Protein AF-A0AAD9RKB1-F1 (afdb_monomer)

pLDDT: mean 86.16, std 22.25, range [24.8, 98.94]

Organism: NCBI:txid1348599

Mean predicted aligned error: 17.7 Å

Nearest PDB structures (foldseek):
  3p71-assembly1_C  TM=9.712E-01  e=1.831E-49  Homo sapiens
  8rbx-assembly1_q  TM=9.990E-01  e=1.012E-47  Homo sapiens
  7k36-assembly1_C  TM=9.952E-01  e=1.748E-45  Homo sapiens
  2iae-assembly1_C  TM=9.605E-01  e=3.244E-46  Homo sapiens
  6ghm-assembly2_B  TM=9.476E-01  e=2.893E-33  Homo sapiens

Foldseek 3Di:
DDDDDDDDDDDDDDDDDDDCDDDPDDQDDDDDDDLLDQEDAPACSQHQADPPCQSNQNHAYYHDEQYAHADDDDCLNHCNYAEYAPYQYAHADDADCQSVLNHQYDAPENYAYAEDDHCQRNQNHAEYHHENYAHADDDPCLSNLNHQYDHHYQYAYAEDDSCLNNLNHAEYAHYNYAHADDDSCLSNCNHAYDHHEQYAHADQANCQSNLNHAEYAHHNYAHAADDHCQNVLNHQYDAHHNYAHQDDDNQLSVQNHAYDHHANYNHPDCPPPPCVVVVVSNNHNYYHYHDPDDDDRVVGVVVVVLVVVLVVLVVVLVCLLVVHFDALVVLLVLLVLLLVLLLPAFLAGEAEDQEKEAEAAAQLSLLVVVVCVFQPDPPVHAYEYAEHLHFLHLRSRSRVSNLSSSCSNPVRRYAYAYALCLFPVNCVPRPVQVSCCVNHVDRSSVVSSNQSSLSGRQWYAYPLAEIEHAADAAPQDLEPVSSRPDRSNDGQDQADDSQQRRHEEEDCDADWAPDPVSIHIYHYLVSLVSSCVSSVYPAYEYELADDQQQKDADSVRSYIYGYRHACGSVHLRGWHWMWGQHNVRDIDIDIGHRRDPPPDDDDDDDDDDDDDDDDDDDDDSVVVRVVRSD

Radius of gyration: 34.61 Å; Cα contacts (8 Å, |Δi|>4): 1491; chains: 1; bounding box: 69×70×98 Å

Solvent-accessible surface area (backbone atoms only — not comparable to full-atom values): 32696 Å² total; per-residue (Å²): 130,90,76,91,86,89,89,89,89,85,85,82,87,85,80,86,83,77,86,86,69,88,75,85,76,77,72,53,75,74,76,82,88,62,46,83,39,47,63,52,79,48,60,61,49,48,27,59,60,58,59,81,50,76,64,34,61,57,23,29,39,43,38,39,30,52,26,49,26,46,56,62,48,73,44,66,68,32,43,54,23,29,35,42,34,49,22,40,29,48,29,46,59,56,46,66,48,67,43,29,45,52,22,31,36,41,33,49,20,40,29,49,29,45,58,59,47,62,49,89,53,33,54,51,25,27,34,43,35,45,22,44,32,48,29,47,59,64,48,79,45,55,80,34,47,49,23,31,36,42,34,49,24,38,32,51,31,45,62,62,50,64,49,60,55,31,42,52,24,29,35,42,33,45,21,40,30,50,29,48,60,58,48,68,49,64,55,30,52,47,25,26,36,44,34,44,23,40,31,48,28,46,60,54,46,66,43,62,55,30,50,48,25,27,33,42,36,44,21,42,26,51,28,44,58,59,54,51,51,89,47,30,42,50,22,28,35,42,30,44,23,42,24,41,30,36,56,94,54,85,49,64,69,26,52,50,19,39,36,39,34,41,22,54,29,53,64,75,77,84,64,76,86,68,55,51,63,59,42,66,62,11,48,50,71,39,76,43,61,42,50,97,73,84,77,68,55,78,70,50,58,57,61,47,60,45,52,55,54,48,55,52,49,52,52,52,45,53,43,26,74,71,72,39,71,76,54,69,68,56,49,46,54,51,33,52,58,35,40,70,51,35,69,74,54,40,40,56,27,80,41,62,67,48,31,35,38,34,19,28,36,27,6,41,42,64,37,53,54,44,48,38,69,69,72,44,46,77,79,87,32,33,37,35,37,22,21,24,44,39,22,67,43,92,30,22,66,38,33,43,52,39,57,50,49,46,33,63,72,35,59,94,29,38,46,63,32,29,19,60,45,52,25,66,77,46,22,70,71,46,42,35,41,61,49,30,32,72,73,69,77,43,62,61,61,44,49,43,51,48,71,32,33,25,37,36,26,50,26,32,28,40,71,71,30,38,39,35,26,8,20,33,74,31,101,78,48,75,42,70,65,55,50,55,67,55,87,58,81,47,78,74,49,80,62,58,57,76,20,9,30,30,46,6,41,82,40,96,57,70,45,81,44,81,28,96,78,78,35,35,27,25,36,6,41,65,48,44,52,51,40,26,64,72,60,64,37,68,30,38,42,26,19,82,50,92,36,63,65,2,47,48,78,40,55,95,56,36,31,37,35,27,19,36,40,33,22,41,84,84,68,67,72,22,28,7,20,36,38,40,25,38,89,79,68,53,75,48,77,51,68,43,71,62,52,85,56,92,89,66,77,91,75,76,94,75,91,78,81,89,80,88,80,89,91,76,89,80,73,59,69,70,62,54,49,59,64,70,73,100

Sequence (630 aa):
MANNEDDKSEGSVEMEKQDDSPETGETEKILIIDPDSEELDFNHSRLTKLENLEPLTEIRRLCFTWNLIKKIENLDTLSTLVELELRDNQITVIENLDALVNLELLDLSFNRIKKIEGLDNLLNLRKLFLSSNKIVYIENLSHLKNLTTLELGDNKIREIVNLEDLTNLTSLFLGKNKISKIQNLESLKNLQLLSLQSNRITTIENLEELTKLDQLYLSENGITCIEGLENCSNLTTLDLANNKIKKIQNIEHLQNLEEFWMNNNEIEDWIFEKRIEEIELAGAHELYVTSSSAFVVGHFIYKMEEKASLKELDQWIEQLNDCKQLTESQVKTLCDKAKEILAKESNVQEVKCPVTVCGDVHGQFHDLMELFRIGGKSPDTNYLFMGDYVDRGYYSVETVTLLVALKVRYRERITILRGNHESRQITQVYGFYDECLRKYGNANVWKFFTDLFDYLPLTALVDGQIFCLHGGLSPSIDTLDHIRALDRLQEVPHEGPMCDLLWSDPDDRGGWGISPRGAGYTFGQDISETFNHSNGLTLVSRAHQLVMEGYNWCHDRNVVTIFSAPNYCYRCGNQAAIMELDDALKYSFLQFDPAPRRGSSCQGVLRMTSSYSSDLLYLSPSNVIILCQR

Structure (mmCIF, N/CA/C/O backbone):
data_AF-A0AAD9RKB1-F1
#
_entry.id   AF-A0AAD9RKB1-F1
#
loop_
_atom_site.group_PDB
_atom_site.id
_atom_site.type_symbol
_atom_site.label_atom_id
_atom_site.label_alt_id
_atom_site.label_comp_id
_atom_site.label_asym_id
_atom_site.label_entity_id
_atom_site.label_seq_id
_atom_site.pdbx_PDB_ins_code
_atom_site.Cartn_x
_atom_site.Cartn_y
_atom_site.Cartn_z
_atom_site.occupancy
_atom_site.B_iso_or_equiv
_atom_site.auth_seq_id
_atom_site.auth_comp_id
_atom_site.auth_asym_id
_atom_site.auth_atom_id
_atom_site.pdbx_PDB_model_num
ATOM 1 N N . MET A 1 1 ? 37.832 -30.711 45.441 1.00 34.16 1 MET A N 1
ATOM 2 C CA . MET A 1 1 ? 37.546 -31.551 44.258 1.00 34.16 1 MET A CA 1
ATOM 3 C C . MET A 1 1 ? 36.039 -31.650 44.130 1.00 34.16 1 MET A C 1
ATOM 5 O O . MET A 1 1 ? 35.429 -31.756 45.181 1.00 34.16 1 MET A O 1
ATOM 9 N N . ALA A 1 2 ? 35.525 -31.582 42.897 1.00 30.64 2 ALA A N 1
ATOM 10 C CA . ALA A 1 2 ? 34.318 -32.221 42.345 1.00 30.64 2 ALA A CA 1
ATOM 11 C C . ALA A 1 2 ? 33.058 -32.472 43.216 1.00 30.64 2 ALA A C 1
ATOM 13 O O . ALA A 1 2 ? 33.174 -33.013 44.308 1.00 30.64 2 ALA A O 1
ATOM 14 N N . ASN A 1 3 ? 31.821 -32.317 42.721 1.00 26.88 3 ASN A N 1
ATOM 15 C CA . ASN A 1 3 ? 31.210 -31.547 41.606 1.00 26.88 3 ASN A CA 1
ATOM 16 C C . ASN A 1 3 ? 29.686 -31.872 41.613 1.00 26.88 3 ASN A C 1
ATOM 18 O O . ASN A 1 3 ? 29.347 -32.930 42.139 1.00 26.88 3 ASN A O 1
ATOM 22 N N . ASN A 1 4 ? 28.844 -31.073 40.926 1.00 29.61 4 ASN A N 1
ATOM 23 C CA . ASN A 1 4 ? 27.527 -31.479 40.359 1.00 29.61 4 ASN A CA 1
ATOM 24 C C . ASN A 1 4 ? 26.411 -31.889 41.377 1.00 29.61 4 ASN A C 1
ATOM 26 O O . ASN A 1 4 ? 26.707 -32.097 42.550 1.00 29.61 4 ASN A O 1
ATOM 30 N N . GLU A 1 5 ? 25.108 -32.052 41.080 1.00 30.62 5 GLU A N 1
ATOM 31 C CA . GLU A 1 5 ? 24.150 -31.660 40.001 1.00 30.62 5 GLU A CA 1
ATOM 32 C C . GLU A 1 5 ? 22.718 -31.912 40.574 1.00 30.62 5 GLU A C 1
ATOM 34 O O . GLU A 1 5 ? 22.533 -32.900 41.286 1.00 30.62 5 GLU A O 1
ATOM 39 N N . ASP A 1 6 ? 21.647 -31.150 40.308 1.00 31.86 6 ASP A N 1
ATOM 40 C CA . ASP A 1 6 ? 21.582 -29.710 39.989 1.00 31.86 6 ASP A CA 1
ATOM 41 C C . ASP A 1 6 ? 20.342 -29.048 40.681 1.00 31.86 6 ASP A C 1
ATOM 43 O O . ASP A 1 6 ? 20.266 -29.183 41.903 1.00 31.86 6 ASP A O 1
ATOM 47 N N . ASP A 1 7 ? 19.317 -28.360 40.143 1.00 28.84 7 ASP A N 1
ATOM 48 C CA . ASP A 1 7 ? 18.837 -27.953 38.799 1.00 28.84 7 ASP A CA 1
ATOM 49 C C . ASP A 1 7 ? 17.993 -26.648 38.910 1.00 28.84 7 ASP A C 1
ATOM 51 O O . ASP A 1 7 ? 17.407 -26.383 39.967 1.00 28.84 7 ASP A O 1
ATOM 55 N N . LYS A 1 8 ? 17.909 -25.856 37.822 1.00 29.45 8 LYS A N 1
ATOM 56 C CA . LYS A 1 8 ? 16.922 -24.782 37.557 1.00 29.45 8 LYS A CA 1
ATOM 57 C C . LYS A 1 8 ? 16.971 -24.334 36.084 1.00 29.45 8 LYS A C 1
ATOM 59 O O . LYS A 1 8 ? 18.005 -23.834 35.646 1.00 29.45 8 LYS A O 1
ATOM 64 N N . SER A 1 9 ? 15.837 -24.327 35.373 1.00 29.14 9 SER A N 1
ATOM 65 C CA . SER A 1 9 ? 15.749 -23.780 34.004 1.00 29.14 9 SER A CA 1
ATOM 66 C C . SER A 1 9 ? 14.505 -22.915 33.736 1.00 29.14 9 SER A C 1
ATOM 68 O O . SER A 1 9 ? 13.385 -23.421 33.739 1.00 29.14 9 SER A O 1
ATOM 70 N N . GLU A 1 10 ? 14.715 -21.647 33.374 1.00 30.62 10 GLU A N 1
ATOM 71 C CA . GLU A 1 10 ? 13.823 -20.859 32.507 1.00 30.62 10 GLU A CA 1
ATOM 72 C C . GLU A 1 10 ? 14.704 -20.212 31.427 1.00 30.62 10 GLU A C 1
ATOM 74 O O . GLU A 1 10 ? 15.752 -19.648 31.744 1.00 30.62 10 GLU A O 1
ATOM 79 N N . GLY A 1 11 ? 14.335 -20.361 30.151 1.00 27.48 11 GLY A N 1
ATOM 80 C CA . GLY A 1 11 ? 15.196 -20.004 29.019 1.00 27.48 11 GLY A CA 1
ATOM 81 C C . GLY A 1 11 ? 14.792 -18.703 28.331 1.00 27.48 11 GLY A C 1
ATOM 82 O O . GLY A 1 11 ? 13.676 -18.583 27.832 1.00 27.48 11 GLY A O 1
ATOM 83 N N . SER A 1 12 ? 15.725 -17.756 28.237 1.00 29.44 12 SER A N 1
ATOM 84 C CA . SER A 1 12 ? 15.650 -16.624 27.307 1.00 29.44 12 SER A CA 1
ATOM 85 C C . SER A 1 12 ? 16.107 -17.056 25.911 1.00 29.44 12 SER A C 1
ATOM 87 O O . SER A 1 12 ? 17.189 -17.627 25.783 1.00 29.44 12 SER A O 1
ATOM 89 N N . VAL A 1 13 ? 15.321 -16.763 24.872 1.00 31.06 13 VAL A N 1
ATOM 90 C CA . VAL A 1 13 ? 15.687 -17.061 23.475 1.00 31.06 13 VAL A CA 1
ATOM 91 C C . VAL A 1 13 ? 16.793 -16.111 23.004 1.00 31.06 13 VAL A C 1
ATOM 93 O O . VAL A 1 13 ? 16.739 -14.909 23.263 1.00 31.06 13 VAL A O 1
ATOM 96 N N . GLU A 1 14 ? 17.800 -16.659 22.327 1.00 29.23 14 GLU A N 1
ATOM 97 C CA . GLU A 1 14 ? 18.937 -15.913 21.782 1.00 29.23 14 GLU A CA 1
ATOM 98 C C . GLU A 1 14 ? 18.574 -15.214 20.458 1.00 29.23 14 GLU A C 1
ATOM 100 O O . GLU A 1 14 ? 17.790 -15.733 19.665 1.00 29.23 14 GLU A O 1
ATOM 105 N N . MET A 1 15 ? 19.202 -14.067 20.184 1.00 31.30 15 MET A N 1
ATOM 106 C CA . MET A 1 15 ? 19.399 -13.579 18.814 1.00 31.30 15 MET A CA 1
ATOM 107 C C . MET A 1 15 ? 20.867 -13.781 18.433 1.00 31.30 15 MET A C 1
ATOM 109 O O . MET A 1 15 ? 21.759 -13.642 19.274 1.00 31.30 15 MET A O 1
ATOM 113 N N . GLU A 1 16 ? 21.107 -14.162 17.181 1.00 29.50 16 GLU A N 1
ATOM 114 C CA . GLU A 1 16 ? 22.410 -14.647 16.725 1.00 29.50 16 GLU A CA 1
ATOM 115 C C . GLU A 1 16 ? 23.485 -13.549 16.699 1.00 29.50 16 GLU A C 1
ATOM 117 O O . GLU A 1 16 ? 23.218 -12.374 16.443 1.00 29.50 16 GLU A O 1
ATOM 122 N N . LYS A 1 17 ? 24.734 -13.948 16.958 1.00 31.98 17 LYS A N 1
ATOM 123 C CA . LYS A 1 17 ? 25.896 -13.054 16.921 1.00 31.98 17 LYS A CA 1
ATOM 124 C C . LYS A 1 17 ? 26.365 -12.878 15.479 1.00 31.98 17 LYS A C 1
ATOM 126 O O . LYS A 1 17 ? 26.692 -13.869 14.830 1.00 31.98 17 LYS A O 1
ATOM 131 N N . GLN A 1 18 ? 26.482 -11.635 15.018 1.00 31.19 18 GLN A N 1
ATOM 132 C CA . GLN A 1 18 ? 27.348 -11.331 13.877 1.00 31.19 18 GLN A CA 1
ATOM 133 C C . GLN A 1 18 ? 28.830 -11.415 14.280 1.00 31.19 18 GLN A C 1
ATOM 135 O O . GLN A 1 18 ? 29.175 -11.345 15.462 1.00 31.19 18 GLN A O 1
ATOM 140 N N . ASP A 1 19 ? 29.682 -11.652 13.284 1.00 29.22 19 ASP A N 1
ATOM 141 C CA . ASP A 1 19 ? 31.070 -12.082 13.462 1.00 29.22 19 ASP A CA 1
ATOM 142 C C . ASP A 1 19 ? 32.005 -10.880 13.684 1.00 29.22 19 ASP A C 1
ATOM 144 O O . ASP A 1 19 ? 32.379 -10.169 12.750 1.00 29.22 19 ASP A O 1
ATOM 148 N N . ASP A 1 20 ? 32.332 -10.622 14.951 1.00 33.69 20 ASP A N 1
ATOM 149 C CA . ASP A 1 20 ? 33.006 -9.403 15.415 1.00 33.69 20 ASP A CA 1
ATOM 150 C C . ASP A 1 20 ? 34.534 -9.483 15.200 1.00 33.69 20 ASP A C 1
ATOM 152 O O . ASP A 1 20 ? 35.336 -9.636 16.129 1.00 33.69 20 ASP A O 1
ATOM 156 N N . SER A 1 21 ? 34.953 -9.443 13.930 1.00 29.73 21 SER A N 1
ATOM 157 C CA . SER A 1 21 ? 36.370 -9.355 13.561 1.00 29.73 21 SER A CA 1
ATOM 158 C C . SER A 1 21 ? 36.920 -7.953 13.887 1.00 29.73 21 SER A C 1
ATOM 160 O O . SER A 1 21 ? 36.282 -6.961 13.532 1.00 29.73 21 SER A O 1
ATOM 162 N N . PRO A 1 22 ? 38.093 -7.820 14.538 1.00 37.59 22 PRO A N 1
ATOM 163 C CA . PRO A 1 22 ? 38.543 -6.536 15.069 1.00 37.59 22 PRO A CA 1
ATOM 164 C C . PRO A 1 22 ? 39.087 -5.608 13.972 1.00 37.59 22 PRO A C 1
ATOM 166 O O . PRO A 1 22 ? 40.290 -5.588 13.698 1.00 37.59 22 PRO A O 1
ATOM 169 N N . GLU A 1 23 ? 38.214 -4.793 13.378 1.00 37.38 23 GLU A N 1
ATOM 170 C CA . GLU A 1 23 ? 38.633 -3.693 12.508 1.00 37.38 23 GLU A CA 1
ATOM 171 C C . GLU A 1 23 ? 39.484 -2.675 13.278 1.00 37.38 23 GLU A C 1
ATOM 173 O O . GLU A 1 23 ? 39.022 -1.985 14.194 1.00 37.38 23 GLU A O 1
ATOM 178 N N . THR A 1 24 ? 40.737 -2.513 12.855 1.00 42.81 24 THR A N 1
ATOM 179 C CA . THR A 1 24 ? 41.628 -1.444 13.320 1.00 42.81 24 THR A CA 1
ATOM 180 C C . THR A 1 24 ? 41.253 -0.115 12.663 1.00 42.81 24 THR A C 1
ATOM 182 O O . THR A 1 24 ? 42.009 0.421 11.855 1.00 42.81 24 THR A O 1
ATOM 185 N N . GLY A 1 25 ? 40.061 0.398 12.977 1.00 44.78 25 GLY A N 1
ATOM 186 C CA . GLY A 1 25 ? 39.567 1.665 12.445 1.00 44.78 25 GLY A CA 1
ATOM 187 C C . GLY A 1 25 ? 40.407 2.845 12.932 1.00 44.78 25 GLY A C 1
ATOM 188 O O . GLY A 1 25 ? 40.372 3.185 14.118 1.00 44.78 25 GLY A O 1
ATOM 189 N N . GLU A 1 26 ? 41.148 3.467 12.016 1.00 57.56 26 GLU A N 1
ATOM 190 C CA . GLU A 1 26 ? 41.874 4.710 12.273 1.00 57.56 26 GLU A CA 1
ATOM 191 C C . GLU A 1 26 ? 40.893 5.853 12.595 1.00 57.56 26 GLU A C 1
ATOM 193 O O . GLU A 1 26 ? 39.748 5.866 12.142 1.00 57.56 26 GLU A O 1
ATOM 198 N N . THR A 1 27 ? 41.320 6.813 13.416 1.00 63.16 27 THR A N 1
ATOM 199 C CA . THR A 1 27 ? 40.539 8.031 13.674 1.00 63.16 27 THR A CA 1
ATOM 200 C C . THR A 1 27 ? 40.814 9.048 12.578 1.00 63.16 27 THR A C 1
ATOM 202 O O . THR A 1 27 ? 41.970 9.458 12.421 1.00 63.16 27 THR A O 1
ATOM 205 N N . GLU A 1 28 ? 39.777 9.497 11.874 1.00 71.38 28 GLU A N 1
ATOM 206 C CA . GLU A 1 28 ? 39.918 10.568 10.889 1.00 71.38 28 GLU A CA 1
ATOM 207 C C . GLU A 1 28 ? 40.326 11.897 11.544 1.00 71.38 28 GLU A C 1
ATOM 209 O O . GLU A 1 28 ? 40.280 12.078 12.769 1.00 71.38 28 GLU A O 1
ATOM 214 N N . LYS A 1 29 ? 40.741 12.842 10.700 1.00 76.69 29 LYS A N 1
ATOM 215 C CA . LYS A 1 29 ? 41.043 14.221 11.076 1.00 76.69 29 LYS A CA 1
ATOM 216 C C . LYS A 1 29 ? 40.256 15.172 10.198 1.00 76.69 29 LYS A C 1
ATOM 218 O O . LYS A 1 29 ? 40.098 14.922 9.008 1.00 76.69 29 LYS A O 1
ATOM 223 N N . ILE A 1 30 ? 39.870 16.303 10.775 1.00 79.06 30 ILE A N 1
ATOM 224 C CA . ILE A 1 30 ? 39.269 17.410 10.039 1.00 79.06 30 ILE A CA 1
ATOM 225 C C . ILE A 1 30 ? 40.325 17.978 9.079 1.00 79.06 30 ILE A C 1
ATOM 227 O O . ILE A 1 30 ? 41.325 18.561 9.509 1.00 79.06 30 ILE A O 1
ATOM 231 N N . LEU A 1 31 ? 40.115 17.759 7.781 1.00 73.69 31 LEU A N 1
ATOM 232 C CA . LEU A 1 31 ? 40.926 18.283 6.684 1.00 73.69 31 LEU A CA 1
ATOM 233 C C . LEU A 1 31 ? 40.113 19.348 5.949 1.00 73.69 31 LEU A C 1
ATOM 235 O O . LEU A 1 31 ? 39.249 19.024 5.139 1.00 73.69 31 LEU A O 1
ATOM 239 N N . ILE A 1 32 ? 40.381 20.619 6.241 1.00 69.00 32 ILE A N 1
ATOM 240 C CA . ILE A 1 32 ? 39.668 21.733 5.608 1.00 69.00 32 ILE A CA 1
ATOM 241 C C . ILE A 1 32 ? 40.279 22.027 4.242 1.00 69.00 32 ILE A C 1
ATOM 243 O O . ILE A 1 32 ? 41.492 22.193 4.114 1.00 69.00 32 ILE A O 1
ATOM 247 N N . ILE A 1 33 ? 39.416 22.064 3.227 1.00 63.81 33 ILE A N 1
ATOM 248 C CA . ILE A 1 33 ? 39.796 22.243 1.821 1.00 63.81 33 ILE A CA 1
ATOM 249 C C . ILE A 1 33 ? 39.527 23.681 1.355 1.00 63.81 33 ILE A C 1
ATOM 251 O O . ILE A 1 33 ? 40.317 24.212 0.577 1.00 63.81 33 ILE A O 1
ATOM 255 N N . ASP A 1 34 ? 38.460 24.315 1.854 1.00 83.94 34 ASP A N 1
ATOM 256 C CA . ASP A 1 34 ? 38.010 25.639 1.417 1.00 83.94 34 ASP A CA 1
ATOM 257 C C . ASP A 1 34 ? 37.581 26.523 2.616 1.00 83.94 34 ASP A C 1
ATOM 259 O O . ASP A 1 34 ? 36.573 26.216 3.263 1.00 83.94 34 ASP A O 1
ATOM 263 N N . PRO A 1 35 ? 38.338 27.590 2.951 1.00 86.75 35 PRO A N 1
ATOM 264 C CA . PRO A 1 35 ? 37.989 28.556 3.999 1.00 86.75 35 PRO A CA 1
ATOM 265 C C . PRO A 1 35 ? 36.693 29.341 3.747 1.00 86.75 35 PRO A C 1
ATOM 267 O O . PRO A 1 35 ? 36.053 29.754 4.713 1.00 86.75 35 PRO A O 1
ATOM 270 N N . ASP A 1 36 ? 36.290 29.514 2.483 1.00 89.44 36 ASP A N 1
ATOM 271 C CA . ASP A 1 36 ? 35.128 30.324 2.087 1.00 89.44 36 ASP A CA 1
ATOM 272 C C . ASP A 1 36 ? 33.797 29.527 2.196 1.00 89.44 36 ASP A C 1
ATOM 274 O O . ASP A 1 36 ? 32.753 29.946 1.694 1.00 89.44 36 ASP A O 1
ATOM 278 N N . SER A 1 37 ? 33.820 28.356 2.850 1.00 91.31 37 SER A N 1
ATOM 279 C CA . SER A 1 37 ? 32.665 27.460 3.021 1.00 91.31 37 SER A CA 1
ATOM 280 C C . SER A 1 37 ? 31.627 28.016 4.007 1.00 91.31 37 SER A C 1
ATOM 282 O O . SER A 1 37 ? 31.909 28.142 5.197 1.00 91.31 37 SER A O 1
ATOM 284 N N . GLU A 1 38 ? 30.386 28.237 3.555 1.00 94.75 38 GLU A N 1
ATOM 285 C CA . GLU A 1 38 ? 29.252 28.578 4.440 1.00 94.75 38 GLU A CA 1
ATOM 286 C C . GLU A 1 38 ? 28.676 27.359 5.201 1.00 94.75 38 GLU A C 1
ATOM 288 O O . GLU A 1 38 ? 27.974 27.527 6.199 1.00 94.75 38 GLU A O 1
ATOM 293 N N . GLU A 1 39 ? 28.963 26.124 4.778 1.00 94.81 39 GLU A N 1
ATOM 294 C CA . GLU A 1 39 ? 28.383 24.901 5.354 1.00 94.81 39 GLU A CA 1
ATOM 295 C C . GLU A 1 39 ? 29.338 23.707 5.214 1.00 94.81 39 GLU A C 1
ATOM 297 O O . GLU A 1 39 ? 29.877 23.478 4.130 1.00 94.81 39 GLU A O 1
ATOM 302 N N . LEU A 1 40 ? 29.550 22.947 6.298 1.00 92.69 40 LEU A N 1
ATOM 303 C CA . LEU A 1 40 ? 30.343 21.710 6.294 1.00 92.69 40 LEU A CA 1
ATOM 304 C C . LEU A 1 40 ? 29.703 20.615 7.160 1.00 92.69 40 LEU A C 1
ATOM 306 O O . LEU A 1 40 ? 29.206 20.869 8.261 1.00 92.69 40 LEU A O 1
ATOM 310 N N . ASP A 1 41 ? 29.787 19.383 6.660 1.00 91.56 41 ASP A N 1
ATOM 311 C CA . ASP A 1 41 ? 29.275 18.166 7.286 1.00 91.56 41 ASP A CA 1
ATOM 312 C C . ASP A 1 41 ? 30.425 17.160 7.507 1.00 91.56 41 ASP A C 1
ATOM 314 O O . ASP A 1 41 ? 31.166 16.830 6.578 1.00 91.56 41 ASP A O 1
ATOM 318 N N . PHE A 1 42 ? 30.571 16.691 8.750 1.00 91.25 42 PHE A N 1
ATOM 319 C CA . PHE A 1 42 ? 31.518 15.668 9.204 1.00 91.25 42 PHE A CA 1
ATOM 320 C C . PHE A 1 42 ? 30.807 14.489 9.905 1.00 91.25 42 PHE A C 1
ATOM 322 O O . PHE A 1 42 ? 31.353 13.856 10.819 1.00 91.25 42 PHE A O 1
ATOM 329 N N . ASN A 1 43 ? 29.560 14.210 9.528 1.00 88.69 43 ASN A N 1
ATOM 330 C CA . ASN A 1 43 ? 28.742 13.129 10.066 1.00 88.69 43 ASN A CA 1
ATOM 331 C C . ASN A 1 43 ? 29.413 11.759 9.878 1.00 88.69 43 ASN A C 1
ATOM 333 O O . ASN A 1 43 ? 29.955 11.443 8.822 1.00 88.69 43 ASN A O 1
ATOM 337 N N . HIS A 1 44 ? 29.363 10.922 10.918 1.00 87.25 44 HIS A N 1
ATOM 338 C CA . HIS A 1 44 ? 29.946 9.569 10.958 1.00 87.25 44 HIS A CA 1
ATOM 339 C C . HIS A 1 44 ? 31.485 9.449 10.803 1.00 87.25 44 HIS A C 1
ATOM 341 O O . HIS A 1 44 ? 31.996 8.331 10.897 1.00 87.25 44 HIS A O 1
ATOM 347 N N . SER A 1 45 ? 32.256 10.541 10.682 1.00 87.88 45 SER A N 1
ATOM 348 C CA . SER A 1 45 ? 33.734 10.531 10.529 1.00 87.88 45 SER A CA 1
ATOM 349 C C . SER A 1 45 ? 34.550 10.008 11.734 1.00 87.88 45 SER A C 1
ATOM 351 O O . SER A 1 45 ? 35.781 10.065 11.745 1.00 87.88 45 SER A O 1
ATOM 353 N N . ARG A 1 46 ? 33.909 9.480 12.788 1.00 91.12 46 ARG A N 1
ATOM 354 C CA . ARG A 1 46 ? 34.558 8.914 13.998 1.00 91.12 46 ARG A CA 1
ATOM 355 C C . ARG A 1 46 ? 35.535 9.887 14.697 1.00 91.12 46 ARG A C 1
ATOM 357 O O . ARG A 1 46 ? 36.405 9.454 15.461 1.00 91.12 46 ARG A O 1
ATOM 364 N N . LEU A 1 47 ? 35.385 11.195 14.475 1.00 93.25 47 LEU A N 1
ATOM 365 C CA . LEU A 1 47 ? 36.242 12.262 14.992 1.00 93.25 47 LEU A CA 1
ATOM 366 C C . LEU A 1 47 ? 36.247 12.261 16.520 1.00 93.25 47 LEU A C 1
ATOM 368 O O . LEU A 1 47 ? 35.208 12.123 17.158 1.00 93.25 47 LEU A O 1
ATOM 372 N N . THR A 1 48 ? 37.415 12.447 17.135 1.00 94.19 48 THR A N 1
ATOM 373 C CA . THR A 1 48 ? 37.549 12.463 18.609 1.00 94.19 48 THR A CA 1
ATOM 374 C C . THR A 1 48 ? 37.674 13.867 19.204 1.00 94.19 48 THR A C 1
ATOM 376 O O . THR A 1 48 ? 37.660 14.016 20.430 1.00 94.19 48 THR A O 1
ATOM 379 N N . LYS A 1 49 ? 37.780 14.886 18.345 1.00 93.94 49 LYS A N 1
ATOM 380 C CA . LYS A 1 49 ? 37.985 16.299 18.669 1.00 93.94 49 LYS A CA 1
ATOM 381 C C . LYS A 1 49 ? 37.432 17.202 17.568 1.00 93.94 49 LYS A C 1
ATOM 383 O O . LYS A 1 49 ? 37.290 16.767 16.429 1.00 93.94 49 LYS A O 1
ATOM 388 N N . LEU A 1 50 ? 37.268 18.470 17.923 1.00 93.75 50 LEU A N 1
ATOM 389 C CA . LEU A 1 50 ? 37.179 19.603 17.011 1.00 93.75 50 LEU A CA 1
ATOM 390 C C . LEU A 1 50 ? 38.598 20.197 16.883 1.00 93.75 50 LEU A C 1
ATOM 392 O O . LEU A 1 50 ? 39.167 20.636 17.880 1.00 93.75 50 LEU A O 1
ATOM 396 N N . GLU A 1 51 ? 39.220 20.143 15.705 1.00 91.38 51 GLU A N 1
ATOM 397 C CA . GLU A 1 51 ? 40.561 20.697 15.436 1.00 91.38 51 GLU A CA 1
ATOM 398 C C . GLU A 1 51 ? 40.657 21.239 13.997 1.00 91.38 51 GLU A C 1
ATOM 400 O O . GLU A 1 51 ? 39.916 20.793 13.125 1.00 91.38 51 GLU A O 1
ATOM 405 N N . ASN A 1 52 ? 41.569 22.186 13.746 1.00 89.50 52 ASN A N 1
ATOM 406 C CA . ASN A 1 52 ? 41.808 22.838 12.445 1.00 89.50 52 ASN A CA 1
ATOM 407 C C . ASN A 1 52 ? 40.652 23.713 11.906 1.00 89.50 52 ASN A C 1
ATOM 409 O O . ASN A 1 52 ? 40.651 24.022 10.716 1.00 89.50 52 ASN A O 1
ATOM 413 N N . LEU A 1 53 ? 39.672 24.093 12.738 1.00 92.44 53 LEU A N 1
ATOM 414 C CA . LEU A 1 53 ? 38.477 24.861 12.342 1.00 92.44 53 LEU A CA 1
ATOM 415 C C . LEU A 1 53 ? 38.729 26.365 12.158 1.00 92.44 53 LEU A C 1
ATOM 417 O O . LEU A 1 53 ? 37.923 27.055 11.543 1.00 92.44 53 LEU A O 1
ATOM 421 N N . GLU A 1 54 ? 39.858 26.874 12.646 1.00 90.56 54 GLU A N 1
ATOM 422 C CA . GLU A 1 54 ? 40.202 28.297 12.685 1.00 90.56 54 GLU A CA 1
ATOM 423 C C . GLU A 1 54 ? 40.192 29.047 11.328 1.00 90.56 54 GLU A C 1
ATOM 425 O O . GLU A 1 54 ? 40.007 30.265 11.354 1.00 90.56 54 GLU A O 1
ATOM 430 N N . PRO A 1 55 ? 40.376 28.407 10.148 1.00 92.00 55 PRO A N 1
ATOM 431 C CA . PRO A 1 55 ? 40.238 29.077 8.850 1.00 92.00 55 PRO A CA 1
ATOM 432 C C . PRO A 1 55 ? 38.800 29.430 8.435 1.00 92.00 55 PRO A C 1
ATOM 434 O O . PRO A 1 55 ? 38.636 30.197 7.493 1.00 92.00 55 PRO A O 1
ATOM 437 N N . LEU A 1 56 ? 37.774 28.856 9.071 1.00 91.88 56 LEU A N 1
ATOM 438 C CA . LEU A 1 56 ? 36.378 28.915 8.618 1.00 91.88 56 LEU A CA 1
ATOM 439 C C . LEU A 1 56 ? 35.677 30.236 8.993 1.00 91.88 56 LEU A C 1
ATOM 441 O O . LEU A 1 56 ? 34.792 30.253 9.847 1.00 91.88 56 LEU A O 1
ATOM 445 N N . THR A 1 57 ? 36.057 31.366 8.389 1.00 88.44 57 THR A N 1
ATOM 446 C CA . THR A 1 57 ? 35.507 32.675 8.803 1.00 88.44 57 THR A CA 1
ATOM 447 C C . THR A 1 57 ? 34.071 32.926 8.349 1.00 88.44 57 THR A C 1
ATOM 449 O O . THR A 1 57 ? 33.346 33.636 9.043 1.00 88.44 57 THR A O 1
ATOM 452 N N . GLU A 1 58 ? 33.619 32.320 7.248 1.00 93.81 58 GLU A N 1
ATOM 453 C CA . GLU A 1 58 ? 32.276 32.553 6.681 1.00 93.81 58 GLU A CA 1
ATOM 454 C C . GLU A 1 58 ? 31.241 31.469 7.052 1.00 93.81 58 GLU A C 1
ATOM 456 O O . GLU A 1 58 ? 30.090 31.525 6.615 1.00 93.81 58 GLU A O 1
ATOM 461 N N . ILE A 1 59 ? 31.625 30.493 7.882 1.00 96.31 59 ILE A N 1
ATOM 462 C CA . ILE A 1 59 ? 30.817 29.307 8.193 1.00 96.31 59 ILE A CA 1
ATOM 463 C C . ILE A 1 59 ? 29.508 29.648 8.921 1.00 96.31 59 ILE A C 1
ATOM 465 O O . ILE A 1 59 ? 29.478 30.387 9.904 1.00 96.31 59 ILE A O 1
ATOM 469 N N . ARG A 1 60 ? 28.402 29.065 8.452 1.00 97.94 60 ARG A N 1
ATOM 470 C CA . ARG A 1 60 ? 27.048 29.234 9.003 1.00 97.94 60 ARG A CA 1
ATOM 471 C C . ARG A 1 60 ? 26.483 27.958 9.602 1.00 97.94 60 ARG A C 1
ATOM 473 O O . ARG A 1 60 ? 25.774 28.047 10.603 1.00 97.94 60 ARG A O 1
ATOM 480 N N . ARG A 1 61 ? 26.803 26.798 9.025 1.00 98.12 61 ARG A N 1
ATOM 481 C CA . ARG A 1 61 ? 26.384 25.480 9.524 1.00 98.12 61 ARG A CA 1
ATOM 482 C C . ARG A 1 61 ? 27.570 24.545 9.719 1.00 98.12 61 ARG A C 1
ATOM 484 O O . ARG A 1 61 ? 28.405 24.416 8.825 1.00 98.12 61 ARG A O 1
ATOM 491 N N . LEU A 1 62 ? 27.606 23.868 10.867 1.00 96.88 62 LEU A N 1
ATOM 492 C CA . LEU A 1 62 ? 28.565 22.804 11.165 1.00 96.88 62 LEU A CA 1
ATOM 493 C C . LEU A 1 62 ? 27.865 21.570 11.733 1.00 96.88 62 LEU A C 1
ATOM 495 O O . LEU A 1 62 ? 27.312 21.616 12.834 1.00 96.88 62 LEU A O 1
ATOM 499 N N . CYS A 1 63 ? 27.951 20.463 10.995 1.00 97.00 63 CYS A N 1
ATOM 500 C CA . CYS A 1 63 ? 27.387 19.176 11.385 1.00 97.00 63 CYS A CA 1
ATOM 501 C C . CYS A 1 63 ? 28.499 18.192 11.796 1.00 97.00 63 CYS A C 1
ATOM 503 O O . CYS A 1 63 ? 29.436 17.943 11.040 1.00 97.00 63 CYS A O 1
ATOM 505 N N . PHE A 1 64 ? 28.407 17.645 13.009 1.00 96.81 64 PHE A N 1
ATOM 506 C CA . PHE A 1 64 ? 29.378 16.725 13.617 1.00 96.81 64 PHE A CA 1
ATOM 507 C C . PHE A 1 64 ? 28.694 15.506 14.259 1.00 96.81 64 PHE A C 1
ATOM 509 O O . PHE A 1 64 ? 29.224 14.920 15.212 1.00 96.81 64 PHE A O 1
ATOM 516 N N . THR A 1 65 ? 27.517 15.099 13.783 1.00 96.25 65 THR A N 1
ATOM 517 C CA . THR A 1 65 ? 26.752 14.021 14.426 1.00 96.25 65 THR A CA 1
ATOM 518 C C . THR A 1 65 ? 27.410 12.645 14.252 1.00 96.25 65 THR A C 1
ATOM 520 O O . THR A 1 65 ? 28.232 12.437 13.356 1.00 96.25 65 THR A O 1
ATOM 523 N N . TRP A 1 66 ? 27.095 11.696 15.139 1.00 94.25 66 TRP A N 1
ATOM 524 C CA . TRP A 1 66 ? 27.640 10.327 15.107 1.00 94.25 66 TRP A CA 1
ATOM 525 C C . TRP A 1 66 ? 29.177 10.255 15.159 1.00 94.25 66 TRP A C 1
ATOM 527 O O . TRP A 1 66 ? 29.821 9.467 14.460 1.00 94.25 66 TRP A O 1
ATOM 537 N N . ASN A 1 67 ? 29.778 11.072 16.023 1.00 96.00 67 ASN A N 1
ATOM 538 C CA . ASN A 1 67 ? 31.223 11.133 16.231 1.00 96.00 67 ASN A CA 1
ATOM 539 C C . ASN A 1 67 ? 31.619 10.686 17.656 1.00 96.00 67 ASN A C 1
ATOM 541 O O . ASN A 1 67 ? 30.830 10.161 18.443 1.00 96.00 67 ASN A O 1
ATOM 545 N N . LEU A 1 68 ? 32.903 10.810 17.991 1.00 96.31 68 LEU A N 1
ATOM 546 C CA . LEU A 1 68 ? 33.497 10.372 19.258 1.00 96.31 68 LEU A CA 1
ATOM 547 C C . LEU A 1 68 ? 34.020 11.558 20.097 1.00 96.31 68 LEU A C 1
ATOM 549 O O . LEU A 1 68 ? 34.844 11.356 21.000 1.00 96.31 68 LEU A O 1
ATOM 553 N N . ILE A 1 69 ? 33.553 12.780 19.808 1.00 97.56 69 ILE A N 1
ATOM 554 C CA . ILE A 1 69 ? 34.008 14.050 20.392 1.00 97.56 69 ILE A CA 1
ATOM 555 C C . ILE A 1 69 ? 33.622 14.108 21.872 1.00 97.56 69 ILE A C 1
ATOM 557 O O . ILE A 1 69 ? 32.493 13.804 22.254 1.00 97.56 69 ILE A O 1
ATOM 561 N N . LYS A 1 70 ? 34.575 14.486 22.733 1.00 97.06 70 LYS A N 1
ATOM 562 C CA . LYS A 1 70 ? 34.414 14.477 24.206 1.00 97.06 70 LYS A CA 1
ATOM 563 C C . LYS A 1 70 ? 34.313 15.863 24.839 1.00 97.06 70 LYS A C 1
ATOM 565 O O . LYS A 1 70 ? 33.942 15.962 26.007 1.00 97.06 70 LYS A O 1
ATOM 570 N N . LYS A 1 71 ? 34.664 16.907 24.091 1.00 97.75 71 LYS A N 1
ATOM 571 C CA . LYS A 1 71 ? 34.763 18.291 24.551 1.00 97.75 71 LYS A CA 1
ATOM 572 C C . LYS A 1 71 ? 34.471 19.236 23.391 1.00 97.75 71 LYS A C 1
ATOM 574 O O . LYS A 1 71 ? 34.868 18.953 22.264 1.00 97.75 71 LYS A O 1
ATOM 579 N N . ILE A 1 72 ? 33.798 20.338 23.696 1.00 97.88 72 ILE A N 1
ATO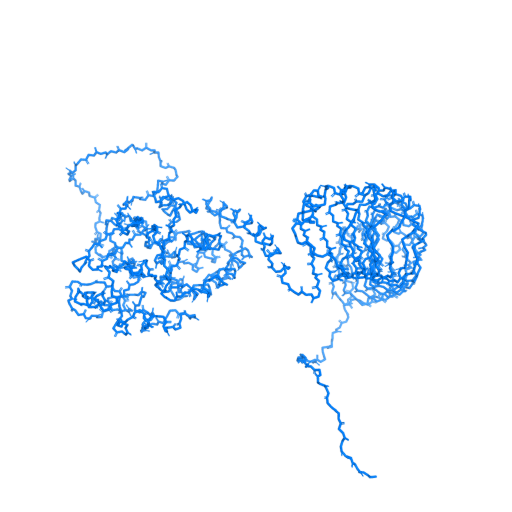M 580 C CA . ILE A 1 72 ? 33.615 21.465 22.785 1.00 97.88 72 ILE A CA 1
ATOM 581 C C . ILE A 1 72 ? 34.869 22.343 22.900 1.00 97.88 72 ILE A C 1
ATOM 583 O O . ILE A 1 72 ? 35.245 22.742 24.005 1.00 97.88 72 ILE A O 1
ATOM 587 N N . GLU A 1 73 ? 35.571 22.582 21.795 1.00 95.62 73 GLU A N 1
ATOM 588 C CA . GLU A 1 73 ? 36.796 23.391 21.740 1.00 95.62 73 GLU A CA 1
ATOM 589 C C . GLU A 1 73 ? 37.092 23.880 20.320 1.00 95.62 73 GLU A C 1
ATOM 591 O O . GLU A 1 73 ? 36.565 23.324 19.362 1.00 95.62 73 GLU A O 1
ATOM 596 N N . ASN A 1 74 ? 37.935 24.912 20.203 1.00 94.06 74 ASN A N 1
ATOM 597 C CA . ASN A 1 74 ? 38.400 25.488 18.933 1.00 94.06 74 ASN A CA 1
ATOM 598 C C . ASN A 1 74 ? 37.258 26.012 18.029 1.00 94.06 74 ASN A C 1
ATOM 600 O O . ASN A 1 74 ? 37.306 25.877 16.809 1.00 94.06 74 ASN A O 1
ATOM 604 N N . LEU A 1 75 ? 36.222 26.602 18.645 1.00 95.31 75 LEU A N 1
ATOM 605 C CA . LEU A 1 75 ? 35.089 27.271 17.978 1.00 95.31 75 LEU A CA 1
ATOM 606 C C . LEU A 1 75 ? 35.097 28.803 18.180 1.00 95.31 75 LEU A C 1
ATOM 608 O O . LEU A 1 75 ? 34.220 29.502 17.682 1.00 95.31 75 LEU A O 1
ATOM 612 N N . ASP A 1 76 ? 36.071 29.343 18.916 1.00 93.56 76 ASP A N 1
ATOM 613 C CA . ASP A 1 76 ? 36.136 30.744 19.363 1.00 93.56 76 ASP A CA 1
ATOM 614 C C . ASP A 1 76 ? 36.319 31.775 18.233 1.00 93.56 76 ASP A C 1
ATOM 616 O O . ASP A 1 76 ? 36.049 32.962 18.417 1.00 93.56 76 ASP A O 1
ATOM 620 N N . THR A 1 77 ? 36.724 31.321 17.049 1.00 92.69 77 THR A N 1
ATOM 621 C CA . THR A 1 77 ? 36.833 32.124 15.822 1.00 92.69 77 THR A CA 1
ATOM 622 C C . THR A 1 77 ? 35.526 32.191 15.022 1.00 92.69 77 THR A C 1
ATOM 624 O O . THR A 1 77 ? 35.331 33.130 14.249 1.00 92.69 77 THR A O 1
ATOM 627 N N . LEU A 1 78 ? 34.600 31.249 15.229 1.00 94.94 78 LEU A N 1
ATOM 628 C CA . LEU A 1 78 ? 33.473 30.959 14.329 1.00 94.94 78 LEU A CA 1
ATOM 629 C C . LEU A 1 78 ? 32.234 31.826 14.612 1.00 94.94 78 LEU A C 1
ATOM 631 O O . LEU A 1 78 ? 31.102 31.350 14.660 1.00 94.94 78 LEU A O 1
ATOM 635 N N . SER A 1 79 ? 32.441 33.125 14.830 1.00 94.81 79 SER A N 1
ATOM 636 C CA . SER A 1 79 ? 31.381 34.068 15.233 1.00 94.81 79 SER A CA 1
ATOM 637 C C . SER A 1 79 ? 30.236 34.233 14.215 1.00 94.81 79 SER A C 1
ATOM 639 O O . SER A 1 79 ? 29.180 34.767 14.554 1.00 94.81 79 SER A O 1
ATOM 641 N N . THR A 1 80 ? 30.423 33.770 12.980 1.00 96.50 80 THR A N 1
ATOM 642 C CA . THR A 1 80 ? 29.452 33.720 11.873 1.00 96.50 80 THR A CA 1
ATOM 643 C C . THR A 1 80 ? 28.451 32.563 11.963 1.00 96.50 80 THR A C 1
ATOM 645 O O . THR A 1 80 ? 27.416 32.619 11.289 1.00 96.50 80 THR A O 1
ATOM 648 N N . LEU A 1 81 ? 28.720 31.561 12.809 1.00 97.94 81 LEU A N 1
ATOM 649 C CA . LEU A 1 81 ? 27.952 30.322 12.899 1.00 97.94 81 LEU A CA 1
ATOM 650 C C . LEU A 1 81 ? 26.513 30.556 13.391 1.00 97.94 81 LEU A C 1
ATOM 652 O O . LEU A 1 81 ? 26.274 31.275 14.363 1.00 97.94 81 LEU A O 1
ATOM 656 N N . VAL A 1 82 ? 25.560 29.910 12.716 1.00 98.62 82 VAL A N 1
ATOM 657 C CA . VAL A 1 82 ? 24.110 29.998 12.961 1.00 98.62 82 VAL A CA 1
ATOM 658 C C . VAL A 1 82 ? 23.553 28.663 13.466 1.00 98.62 82 VAL A C 1
ATOM 660 O O . VAL A 1 82 ? 22.663 28.659 14.314 1.00 98.62 82 VAL A O 1
ATOM 663 N N . GLU A 1 83 ? 24.087 27.531 13.002 1.00 98.75 83 GLU A N 1
ATOM 664 C CA . GLU A 1 83 ? 23.608 26.193 13.371 1.00 98.75 83 GLU A CA 1
ATOM 665 C C . GLU A 1 83 ? 24.798 25.270 13.687 1.00 98.75 83 GLU A C 1
ATOM 667 O O . GLU A 1 83 ? 25.752 25.180 12.908 1.00 98.75 83 GLU A O 1
ATOM 672 N N . LEU A 1 84 ? 24.753 24.602 14.845 1.00 98.62 84 LEU A N 1
ATOM 673 C CA . LEU A 1 84 ? 25.795 23.690 15.326 1.00 98.62 84 LEU A CA 1
ATOM 674 C C . LEU A 1 84 ? 25.174 22.380 15.817 1.00 98.62 84 LEU A C 1
ATOM 676 O O . LEU A 1 84 ? 24.442 22.363 16.810 1.00 98.62 84 LEU A O 1
ATOM 680 N N . GLU A 1 85 ? 25.516 21.275 15.160 1.00 98.69 85 GLU A N 1
ATOM 681 C CA . GLU A 1 85 ? 25.030 19.939 15.507 1.00 98.69 85 GLU A CA 1
ATOM 682 C C . GLU A 1 85 ? 26.175 19.055 16.011 1.00 98.69 85 GLU A C 1
ATOM 684 O O . GLU A 1 85 ? 27.060 18.647 15.265 1.00 98.69 85 GLU A O 1
ATOM 689 N N . LEU A 1 86 ? 26.141 18.732 17.303 1.00 98.44 86 LEU A N 1
ATOM 690 C CA . LEU A 1 86 ? 27.109 17.900 18.028 1.00 98.44 86 LEU A CA 1
ATOM 691 C C . LEU A 1 86 ? 26.433 16.653 18.632 1.00 98.44 86 LEU A C 1
ATOM 693 O O . LEU A 1 86 ? 26.883 16.096 19.638 1.00 98.44 86 LEU A O 1
ATOM 697 N N . ARG A 1 87 ? 25.329 16.221 18.020 1.00 98.00 87 ARG A N 1
ATOM 698 C CA . ARG A 1 87 ? 24.512 15.066 18.409 1.00 98.00 87 ARG A CA 1
ATOM 699 C C . ARG A 1 87 ? 25.280 13.738 18.361 1.00 98.00 87 ARG A C 1
ATOM 701 O O . ARG A 1 87 ? 26.237 13.611 17.606 1.00 98.00 87 ARG A O 1
ATOM 708 N N . ASP A 1 88 ? 24.853 12.738 19.134 1.00 98.06 88 ASP A N 1
ATOM 709 C CA . ASP A 1 88 ? 25.375 11.356 19.085 1.00 98.06 88 ASP A CA 1
ATOM 710 C C . ASP A 1 88 ? 26.912 11.326 19.221 1.00 98.06 88 ASP A C 1
ATOM 712 O O . ASP A 1 88 ? 27.660 10.911 18.336 1.00 98.06 88 ASP A O 1
ATOM 716 N N . ASN A 1 89 ? 27.380 11.855 20.356 1.00 98.25 89 ASN A N 1
ATOM 717 C CA . ASN A 1 89 ? 28.788 12.091 20.678 1.00 98.25 89 ASN A CA 1
ATOM 718 C C . ASN A 1 89 ? 29.096 11.703 22.146 1.00 98.25 89 ASN A C 1
ATOM 720 O O . ASN A 1 89 ? 28.396 10.913 22.788 1.00 98.25 89 ASN A O 1
ATOM 724 N N . GLN A 1 90 ? 30.215 12.176 22.702 1.00 98.00 90 GLN A N 1
ATOM 725 C CA . GLN A 1 90 ? 30.694 11.810 24.041 1.00 98.00 90 GLN A CA 1
ATOM 726 C C . GLN A 1 90 ? 30.869 13.005 24.993 1.00 98.00 90 GLN A C 1
ATOM 728 O O . GLN A 1 90 ? 31.486 12.838 26.051 1.00 98.00 90 GLN A O 1
ATOM 733 N N . ILE A 1 91 ? 30.321 14.174 24.649 1.00 98.62 91 ILE A N 1
ATOM 734 C CA . ILE A 1 91 ? 30.479 15.450 25.362 1.00 98.62 91 ILE A CA 1
ATOM 735 C C . ILE A 1 91 ? 29.876 15.362 26.769 1.00 98.62 91 ILE A C 1
ATOM 737 O O . ILE A 1 91 ? 28.773 14.847 26.960 1.00 98.62 91 ILE A O 1
ATOM 741 N N . THR A 1 92 ? 30.601 15.854 27.779 1.00 98.00 92 THR A N 1
ATOM 742 C CA . THR A 1 92 ? 30.173 15.809 29.196 1.00 98.00 92 THR A CA 1
ATOM 743 C C . THR A 1 92 ? 29.855 17.161 29.832 1.00 98.00 92 THR A C 1
ATOM 745 O O . THR A 1 92 ? 29.258 17.179 30.910 1.00 98.00 92 THR A O 1
ATOM 748 N N . VAL A 1 93 ? 30.271 18.260 29.202 1.00 98.44 93 VAL A N 1
ATOM 749 C CA . VAL A 1 93 ? 30.159 19.646 29.684 1.00 98.44 93 VAL A CA 1
ATOM 750 C C . VAL A 1 93 ? 29.841 20.528 28.479 1.00 98.44 93 VAL A C 1
ATOM 752 O O . VAL A 1 93 ? 30.353 20.266 27.391 1.00 98.44 93 VAL A O 1
ATOM 755 N N . ILE A 1 94 ? 29.002 21.542 28.672 1.00 98.38 94 ILE A N 1
ATOM 756 C CA . ILE A 1 94 ? 28.770 22.599 27.686 1.00 98.38 94 ILE A CA 1
ATOM 757 C C . ILE A 1 94 ? 29.741 23.736 28.026 1.00 98.38 94 ILE A C 1
ATOM 759 O O . ILE A 1 94 ? 29.707 24.275 29.130 1.00 98.38 94 ILE A O 1
ATOM 763 N N . GLU A 1 95 ? 30.669 24.037 27.121 1.00 97.44 95 GLU A N 1
ATOM 764 C CA . GLU A 1 95 ? 31.762 24.993 27.335 1.00 97.44 95 GLU A CA 1
ATOM 765 C C . GLU A 1 95 ? 32.242 25.578 25.996 1.00 97.44 95 GLU A C 1
ATOM 767 O O . GLU A 1 95 ? 32.008 24.986 24.946 1.00 97.44 95 GLU A O 1
ATOM 772 N N . ASN A 1 96 ? 32.952 26.711 26.032 1.00 96.88 96 ASN A N 1
ATOM 773 C CA . ASN A 1 96 ? 33.625 27.325 24.875 1.00 96.88 96 ASN A CA 1
ATOM 774 C C . ASN A 1 96 ? 32.693 27.716 23.701 1.00 96.88 96 ASN A C 1
ATOM 776 O O . ASN A 1 96 ? 33.117 27.707 22.547 1.00 96.88 96 ASN A O 1
ATOM 780 N N . LEU A 1 97 ? 31.437 28.082 23.995 1.00 97.62 97 LEU A N 1
ATOM 781 C CA . LEU A 1 97 ? 30.450 28.570 23.014 1.00 97.62 97 LEU A CA 1
ATOM 782 C C . LEU A 1 97 ? 30.332 30.109 22.976 1.00 97.62 97 LEU A C 1
ATOM 784 O O . LEU A 1 97 ? 29.606 30.645 22.145 1.00 97.62 97 LEU A O 1
ATOM 788 N N . ASP A 1 98 ? 31.038 30.839 23.848 1.00 96.31 98 ASP A N 1
ATOM 789 C CA . ASP A 1 98 ? 30.833 32.278 24.100 1.00 96.31 98 ASP A CA 1
ATOM 790 C C . ASP A 1 98 ? 30.964 33.203 22.878 1.00 96.31 98 ASP A C 1
ATOM 792 O O . ASP A 1 98 ? 30.364 34.277 22.853 1.00 96.31 98 ASP A O 1
ATOM 796 N N . ALA A 1 99 ? 31.734 32.799 21.864 1.00 96.12 99 ALA A N 1
ATOM 797 C CA . ALA A 1 99 ? 31.915 33.560 20.626 1.00 96.12 99 ALA A CA 1
ATOM 798 C C . ALA A 1 99 ? 30.747 33.412 19.631 1.00 96.12 99 ALA A C 1
ATOM 800 O O . ALA A 1 99 ? 30.600 34.238 18.728 1.00 96.12 99 ALA A O 1
ATOM 801 N N . LEU A 1 100 ? 29.906 32.383 19.786 1.00 97.31 100 LEU A N 1
ATOM 802 C CA . LEU A 1 100 ? 28.873 31.979 18.824 1.00 97.31 100 LEU A CA 1
ATOM 803 C C . LEU A 1 100 ? 27.576 32.791 18.999 1.00 97.31 100 LEU A C 1
ATOM 805 O O . LEU A 1 100 ? 26.470 32.259 19.028 1.00 97.31 100 LEU A O 1
ATOM 809 N N . VAL A 1 101 ? 27.699 34.112 19.135 1.00 96.69 101 VAL A N 1
ATOM 810 C CA . VAL A 1 101 ? 26.586 35.021 19.474 1.00 96.69 101 VAL A CA 1
ATOM 811 C C . VAL A 1 101 ? 25.457 35.055 18.433 1.00 96.69 101 VAL A C 1
ATOM 813 O O . VAL A 1 101 ? 24.359 35.519 18.739 1.00 96.69 101 VAL A O 1
ATOM 816 N N . ASN A 1 102 ? 25.702 34.561 17.216 1.00 97.81 102 ASN A N 1
ATOM 817 C CA . ASN A 1 102 ? 24.726 34.471 16.124 1.00 97.81 102 ASN A CA 1
ATOM 818 C C . ASN A 1 102 ? 24.005 33.109 16.039 1.00 97.81 102 ASN A C 1
ATOM 820 O O . ASN A 1 102 ? 23.166 32.931 15.157 1.00 97.81 102 ASN A O 1
ATOM 824 N N . LEU A 1 103 ? 24.296 32.169 16.946 1.00 98.50 103 LEU A N 1
ATOM 825 C CA . LEU A 1 103 ? 23.747 30.815 16.909 1.00 98.50 103 LEU A CA 1
ATOM 826 C C . LEU A 1 103 ? 22.227 30.809 17.163 1.00 98.50 103 LEU A C 1
ATOM 828 O O . LEU A 1 103 ? 21.759 31.240 18.219 1.00 98.50 103 LEU A O 1
ATOM 832 N N . GLU A 1 104 ? 21.458 30.285 16.207 1.00 98.81 104 GLU A N 1
ATOM 833 C CA . GLU A 1 104 ? 20.007 30.084 16.292 1.00 98.81 104 GLU A CA 1
ATOM 834 C C . GLU A 1 104 ? 19.620 28.615 16.566 1.00 98.81 104 GLU A C 1
ATOM 836 O O . GLU A 1 104 ? 18.550 28.371 17.135 1.00 98.81 104 GLU A O 1
ATOM 841 N N . LEU A 1 105 ? 20.485 27.646 16.233 1.00 98.81 105 LEU A N 1
ATOM 842 C CA . LEU A 1 105 ? 20.283 26.210 16.478 1.00 98.81 105 LEU A CA 1
ATOM 843 C C . LEU A 1 105 ? 21.503 25.572 17.159 1.00 98.81 105 LEU A C 1
ATOM 845 O O . LEU A 1 105 ? 22.628 25.696 16.676 1.00 98.81 105 LEU A O 1
ATOM 849 N N . LEU A 1 106 ? 21.257 24.830 18.243 1.00 98.88 106 LEU A N 1
ATOM 850 C CA . LEU A 1 106 ? 22.252 23.994 18.918 1.00 98.88 106 LEU A CA 1
ATOM 851 C C . LEU A 1 106 ? 21.671 22.604 19.217 1.00 98.88 106 LEU A C 1
ATOM 853 O O . LEU A 1 106 ? 20.744 22.492 20.023 1.00 98.88 106 LEU A O 1
ATOM 857 N N . ASP A 1 107 ? 22.231 21.553 18.609 1.00 98.81 107 ASP A N 1
ATOM 858 C CA . ASP A 1 107 ? 21.947 20.159 18.981 1.00 98.81 107 ASP A CA 1
ATOM 859 C C . ASP A 1 107 ? 23.131 19.540 19.740 1.00 98.81 107 ASP A C 1
ATOM 861 O O . ASP A 1 107 ? 24.243 19.419 19.229 1.00 98.81 107 ASP A O 1
ATOM 865 N N . LEU A 1 108 ? 22.875 19.148 20.985 1.00 98.81 108 LEU A N 1
ATOM 866 C CA . LEU A 1 108 ? 23.784 18.464 21.905 1.00 98.81 108 LEU A CA 1
ATOM 867 C C . LEU A 1 108 ? 23.157 17.159 22.437 1.00 98.81 108 LEU A C 1
ATOM 869 O O . LEU A 1 108 ? 23.542 16.644 23.493 1.00 98.81 108 LEU A O 1
ATOM 873 N N . SER A 1 109 ? 22.177 16.612 21.722 1.00 98.69 109 SER A N 1
ATOM 874 C CA . SER A 1 109 ? 21.445 15.400 22.091 1.00 98.69 109 SER A CA 1
ATOM 875 C C . SER A 1 109 ? 22.322 14.148 21.996 1.00 98.69 109 SER A C 1
ATOM 877 O O . SER A 1 109 ? 23.375 14.157 21.361 1.00 98.69 109 SER A O 1
ATOM 879 N N . PHE A 1 110 ? 21.917 13.053 22.642 1.00 98.44 110 PHE A N 1
ATOM 880 C CA . PHE A 1 110 ? 22.643 11.771 22.632 1.00 98.44 110 PHE A CA 1
ATOM 881 C C . PHE A 1 110 ? 24.117 11.918 23.062 1.00 98.44 110 PHE A C 1
ATOM 883 O O . PHE A 1 110 ? 25.052 11.421 22.437 1.00 98.44 110 PHE A O 1
ATOM 890 N N . ASN A 1 111 ? 24.324 12.640 24.165 1.00 98.69 111 ASN A N 1
ATOM 891 C CA . ASN A 1 111 ? 25.635 12.925 24.743 1.00 98.69 111 ASN A CA 1
ATOM 892 C C . ASN A 1 111 ? 25.699 12.454 26.213 1.00 98.69 111 ASN A C 1
ATOM 894 O O . ASN A 1 111 ? 25.098 11.455 26.623 1.00 98.69 111 ASN A O 1
ATOM 898 N N . ARG A 1 112 ? 26.553 13.073 27.033 1.00 98.25 112 ARG A N 1
ATOM 899 C CA . ARG A 1 112 ? 26.833 12.658 28.419 1.00 98.25 112 ARG A CA 1
ATOM 900 C C . ARG A 1 112 ? 26.770 13.835 29.401 1.00 98.25 112 ARG A C 1
ATOM 902 O O . ARG A 1 112 ? 27.254 13.694 30.530 1.00 98.25 112 ARG A O 1
ATOM 909 N N . ILE A 1 113 ? 26.165 14.945 28.977 1.00 98.75 113 ILE A N 1
ATOM 910 C CA . ILE A 1 113 ? 26.034 16.222 29.686 1.00 98.75 113 ILE A CA 1
ATOM 911 C C . ILE A 1 113 ? 25.182 16.039 30.946 1.00 98.75 113 ILE A C 1
ATOM 913 O O . ILE A 1 113 ? 24.185 15.319 30.938 1.00 98.75 113 ILE A O 1
ATOM 917 N N . LYS A 1 114 ? 25.591 16.665 32.056 1.00 98.00 114 LYS A N 1
ATOM 918 C CA . LYS A 1 114 ? 24.929 16.537 33.375 1.00 98.00 114 LYS A CA 1
ATOM 919 C C . LYS A 1 114 ? 24.223 17.804 33.857 1.00 98.00 114 LYS A C 1
ATOM 921 O O . LYS A 1 114 ? 23.453 17.728 34.814 1.00 98.00 114 LYS A O 1
ATOM 926 N N . LYS A 1 115 ? 24.533 18.941 33.244 1.00 98.44 115 LYS A N 1
ATOM 927 C CA . LYS A 1 115 ? 24.148 20.285 33.666 1.00 98.44 115 LYS A CA 1
ATOM 928 C C . LYS A 1 115 ? 24.032 21.171 32.431 1.00 98.44 115 LYS A C 1
ATOM 930 O O . LYS A 1 115 ? 24.772 20.968 31.472 1.00 98.44 115 LYS A O 1
ATOM 935 N N . ILE A 1 116 ? 23.105 22.118 32.477 1.00 98.44 116 ILE A N 1
ATOM 936 C CA . ILE A 1 116 ? 22.983 23.182 31.484 1.00 98.44 116 ILE A CA 1
ATOM 937 C C . ILE A 1 116 ? 23.823 24.364 31.994 1.00 98.44 116 ILE A C 1
ATOM 939 O O . ILE A 1 116 ? 23.681 24.794 33.142 1.00 98.44 116 ILE A O 1
ATOM 943 N N . GLU A 1 117 ? 24.778 24.813 31.187 1.00 97.50 117 GLU A N 1
ATOM 944 C CA . GLU A 1 117 ? 25.722 25.899 31.485 1.00 97.50 117 GLU A CA 1
ATOM 945 C C . GLU A 1 117 ? 26.407 26.374 30.200 1.00 97.50 117 GLU A C 1
ATOM 947 O O . GLU A 1 117 ? 26.281 25.715 29.172 1.00 97.50 117 GLU A O 1
ATOM 952 N N . GLY A 1 118 ? 27.109 27.511 30.231 1.00 96.56 118 GLY A N 1
ATOM 953 C CA . GLY A 1 118 ? 27.860 28.001 29.069 1.00 96.56 118 GLY A CA 1
ATOM 954 C C . GLY A 1 118 ? 26.984 28.483 27.907 1.00 96.56 118 GLY A C 1
ATOM 955 O O . GLY A 1 118 ? 27.472 28.586 26.784 1.00 96.56 118 GLY A O 1
ATOM 956 N N . LEU A 1 119 ? 25.700 28.771 28.159 1.00 97.94 119 LEU A N 1
ATOM 957 C CA . LEU A 1 119 ? 24.759 29.316 27.171 1.00 97.94 119 LEU A CA 1
ATOM 958 C C . LEU A 1 119 ? 24.538 30.832 27.348 1.00 97.94 119 LEU A C 1
ATOM 960 O O . LEU A 1 119 ? 23.679 31.417 26.690 1.00 97.94 119 LEU A O 1
ATOM 964 N N . ASP A 1 120 ? 25.272 31.483 28.255 1.00 96.31 120 ASP A N 1
ATOM 965 C CA . ASP A 1 120 ? 25.032 32.860 28.721 1.00 96.31 120 ASP A CA 1
ATOM 966 C C . ASP A 1 120 ? 25.043 33.918 27.599 1.00 96.31 120 ASP A C 1
ATOM 968 O O . ASP A 1 120 ? 24.287 34.889 27.652 1.00 96.31 120 ASP A O 1
ATOM 972 N N . ASN A 1 121 ? 25.853 33.706 26.556 1.00 96.44 121 ASN A N 1
ATOM 973 C CA . ASN A 1 121 ? 26.019 34.632 25.429 1.00 96.44 121 ASN A CA 1
ATOM 974 C C . ASN A 1 121 ? 25.151 34.301 24.192 1.00 96.44 121 ASN A C 1
ATOM 976 O O . ASN A 1 121 ? 25.098 35.096 23.253 1.00 96.44 121 ASN A O 1
ATOM 980 N N . LEU A 1 122 ? 24.435 33.169 24.173 1.00 97.75 122 LEU A N 1
ATOM 981 C CA . LEU A 1 122 ? 23.719 32.655 22.989 1.00 97.75 122 LEU A CA 1
ATOM 982 C C . LEU A 1 122 ? 22.314 33.266 22.819 1.00 97.75 122 LEU A C 1
ATOM 984 O O . LEU A 1 122 ? 21.319 32.569 22.636 1.00 97.75 122 LEU A O 1
ATOM 988 N N . LEU A 1 123 ? 22.210 34.594 22.900 1.00 97.12 123 LEU A N 1
ATOM 989 C CA . LEU A 1 123 ? 20.927 35.303 23.021 1.00 97.12 123 LEU A CA 1
ATOM 990 C C . LEU A 1 123 ? 19.986 35.156 21.808 1.00 97.12 123 LEU A C 1
ATOM 992 O O . LEU A 1 123 ? 18.790 35.416 21.941 1.00 97.12 123 LEU A O 1
ATOM 996 N N . ASN A 1 124 ? 20.494 34.742 20.645 1.00 98.00 124 ASN A N 1
ATOM 997 C CA . ASN A 1 124 ? 19.704 34.519 19.427 1.00 98.00 124 ASN A CA 1
ATOM 998 C C . ASN A 1 124 ? 19.115 33.098 19.311 1.00 98.00 124 ASN A C 1
ATOM 1000 O O . ASN A 1 124 ? 18.316 32.851 18.408 1.00 98.00 124 ASN A O 1
ATOM 1004 N N . LEU A 1 125 ? 19.450 32.186 20.233 1.00 98.62 125 LEU A N 1
ATOM 1005 C CA . LEU A 1 125 ? 19.099 30.769 20.139 1.00 98.62 125 LEU A CA 1
ATOM 1006 C C . LEU A 1 125 ? 17.576 30.548 20.082 1.00 98.62 125 LEU A C 1
ATOM 1008 O O . LEU A 1 125 ? 16.8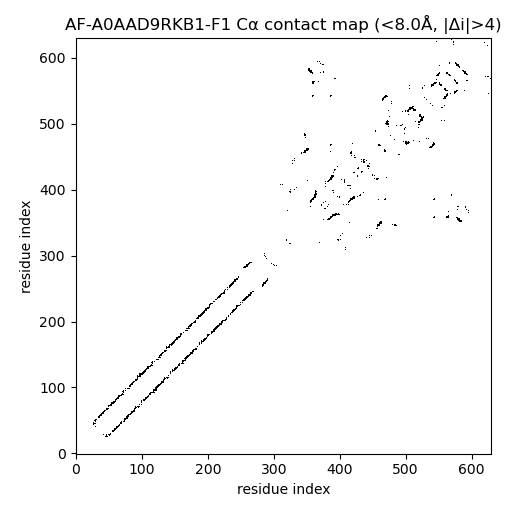39 30.947 20.985 1.00 98.62 125 LEU A O 1
ATOM 1012 N N . ARG A 1 126 ? 17.110 29.881 19.017 1.00 98.75 126 ARG A N 1
ATOM 1013 C CA . ARG A 1 126 ? 15.696 29.549 18.762 1.00 98.75 126 ARG A CA 1
ATOM 1014 C C . ARG A 1 126 ? 15.369 28.087 19.023 1.00 98.75 126 ARG A C 1
ATOM 1016 O O . ARG A 1 126 ? 14.224 27.784 19.365 1.00 98.75 126 ARG A O 1
ATOM 1023 N N . LYS A 1 127 ? 16.338 27.194 18.823 1.00 98.88 127 LYS A N 1
ATOM 1024 C CA . LYS A 1 127 ? 16.195 25.744 18.971 1.00 98.88 127 LYS A CA 1
ATOM 1025 C C . LYS A 1 127 ? 17.355 25.198 19.797 1.00 98.88 127 LYS A C 1
ATOM 1027 O O . LYS A 1 127 ? 18.512 25.392 19.429 1.00 98.88 127 LYS A O 1
ATOM 1032 N N . LEU A 1 128 ? 17.034 24.518 20.894 1.00 98.88 128 LEU A N 1
ATOM 1033 C CA . LEU A 1 128 ? 18.008 23.860 21.761 1.00 98.88 128 LEU A CA 1
ATOM 1034 C C . LEU A 1 128 ? 17.597 22.406 21.986 1.00 98.88 128 LEU A C 1
ATOM 1036 O O . LEU A 1 128 ? 16.558 22.140 22.596 1.00 98.88 128 LEU A O 1
ATOM 1040 N N . PHE A 1 129 ? 18.428 21.479 21.517 1.00 98.88 129 PHE A N 1
ATOM 1041 C CA . PHE A 1 129 ? 18.213 20.044 21.663 1.00 98.88 129 PHE A CA 1
ATOM 1042 C C . PHE A 1 129 ? 19.269 19.455 22.609 1.00 98.88 129 PHE A C 1
ATOM 1044 O O . PHE A 1 129 ? 20.473 19.628 22.422 1.00 98.88 129 PHE A O 1
ATOM 1051 N N . LEU A 1 130 ? 18.807 18.814 23.681 1.00 98.81 130 LEU A N 1
ATOM 1052 C CA . LEU A 1 130 ? 19.604 18.299 24.798 1.00 98.81 130 LEU A CA 1
ATOM 1053 C C . LEU A 1 130 ? 19.108 16.911 25.246 1.00 98.81 130 LEU A C 1
ATOM 1055 O O . LEU A 1 130 ? 19.326 16.504 26.395 1.00 98.81 130 LEU A O 1
ATOM 1059 N N . SER A 1 131 ? 18.420 16.169 24.375 1.00 98.31 131 SER A N 1
ATOM 1060 C CA . SER A 1 131 ? 17.822 14.885 24.749 1.00 98.31 131 SER A CA 1
ATOM 1061 C C . SER A 1 131 ? 18.851 13.762 24.901 1.00 98.31 131 SER A C 1
ATOM 1063 O O . SER A 1 131 ? 20.023 13.930 24.559 1.00 98.31 131 SER A O 1
ATOM 1065 N N . SER A 1 132 ? 18.452 12.620 25.468 1.0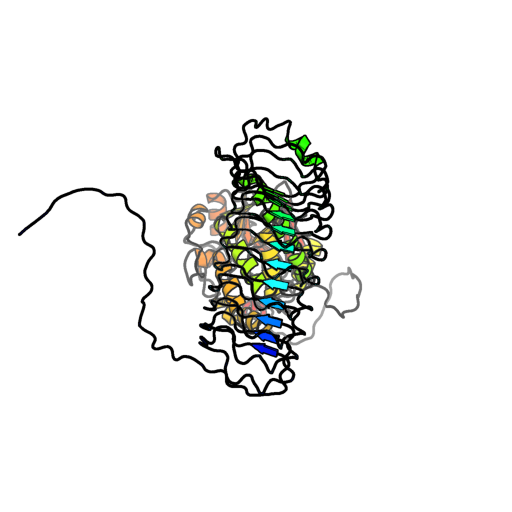0 98.50 132 SER A N 1
ATOM 1066 C CA . SER A 1 132 ? 19.306 11.428 25.628 1.00 98.50 132 SER A CA 1
ATOM 1067 C C . SER A 1 132 ? 20.629 11.750 26.339 1.00 98.50 132 SER A C 1
ATOM 1069 O O . SER A 1 132 ? 21.728 11.455 25.864 1.00 98.50 132 SER A O 1
ATOM 1071 N N . ASN A 1 133 ? 20.520 12.433 27.480 1.00 98.75 133 ASN A N 1
ATOM 1072 C CA . ASN A 1 133 ? 21.638 12.990 28.242 1.00 98.75 133 ASN A CA 1
ATOM 1073 C C . ASN A 1 133 ? 21.537 12.589 29.732 1.00 98.75 133 ASN A C 1
ATOM 1075 O O . ASN A 1 133 ? 21.026 11.525 30.098 1.00 98.75 133 ASN A O 1
ATOM 1079 N N . LYS A 1 134 ? 22.171 13.341 30.641 1.00 98.31 134 LYS A N 1
ATOM 1080 C CA . LYS A 1 134 ? 22.258 13.013 32.078 1.00 98.31 134 LYS A CA 1
ATOM 1081 C C . LYS A 1 134 ? 21.892 14.210 32.965 1.00 98.31 134 LYS A C 1
ATOM 1083 O O . LYS A 1 134 ? 22.245 14.190 34.147 1.00 98.31 134 LYS A O 1
ATOM 1088 N N . ILE A 1 135 ? 21.185 15.196 32.408 1.00 98.75 135 ILE A N 1
ATOM 1089 C CA . ILE A 1 135 ? 20.761 16.450 33.043 1.00 98.75 135 ILE A CA 1
ATOM 1090 C C . ILE A 1 135 ? 19.766 16.159 34.171 1.00 98.75 135 ILE A C 1
ATOM 1092 O O . ILE A 1 135 ? 18.859 15.341 34.016 1.00 98.75 135 ILE A O 1
ATOM 1096 N N . VAL A 1 136 ? 19.956 16.805 35.325 1.00 98.19 136 VAL A N 1
ATOM 1097 C CA . VAL A 1 136 ? 19.135 16.600 36.539 1.00 98.19 136 VAL A CA 1
ATOM 1098 C C . VAL A 1 136 ? 18.228 17.797 36.847 1.00 98.19 136 VAL A C 1
ATOM 1100 O O . VAL A 1 136 ? 17.164 17.614 37.438 1.00 98.19 136 VAL A O 1
ATOM 1103 N N . TYR A 1 137 ? 18.625 18.997 36.425 1.00 98.19 137 TYR A N 1
ATOM 1104 C CA . TYR A 1 137 ? 17.922 20.253 36.678 1.00 98.19 137 TYR A CA 1
ATOM 1105 C C . TYR A 1 137 ? 17.826 21.071 35.392 1.00 98.19 137 TYR A C 1
ATOM 1107 O O . TYR A 1 137 ? 18.736 21.038 34.565 1.00 98.19 137 TYR A O 1
ATOM 1115 N N . ILE A 1 138 ? 16.727 21.809 35.249 1.00 98.25 138 ILE A N 1
ATOM 1116 C CA . ILE A 1 138 ? 16.589 22.859 34.243 1.00 98.25 138 ILE A CA 1
ATOM 1117 C C . ILE A 1 138 ? 17.166 24.133 34.867 1.00 98.25 138 ILE A C 1
ATOM 1119 O O . ILE A 1 138 ? 16.690 24.584 35.906 1.00 98.25 138 ILE A O 1
ATOM 1123 N N . GLU A 1 139 ? 18.224 24.679 34.279 1.00 96.81 139 GLU A N 1
ATOM 1124 C CA . GLU A 1 139 ? 18.959 25.852 34.767 1.00 96.81 139 GLU A CA 1
ATOM 1125 C C . GLU A 1 139 ? 19.661 26.553 33.589 1.00 96.81 139 GLU A C 1
ATOM 1127 O O . GLU A 1 139 ? 19.737 25.983 32.507 1.00 96.81 139 GLU A O 1
ATOM 1132 N N . ASN A 1 140 ? 20.143 27.790 33.765 1.00 96.44 140 ASN A N 1
ATOM 1133 C CA . ASN A 1 140 ? 20.838 28.568 32.718 1.00 96.44 140 ASN A CA 1
ATOM 1134 C C . ASN A 1 140 ? 20.061 28.713 31.380 1.00 96.44 140 ASN A C 1
ATOM 1136 O O . ASN A 1 140 ? 20.669 28.760 30.317 1.00 96.44 140 ASN A O 1
ATOM 1140 N N . LEU A 1 141 ? 18.721 28.806 31.429 1.00 97.50 141 LEU A N 1
ATOM 1141 C CA . LEU A 1 141 ? 17.874 29.034 30.243 1.00 97.50 141 LEU A CA 1
ATOM 1142 C C . LEU A 1 141 ? 17.088 30.358 30.250 1.00 97.50 141 LEU A C 1
ATOM 1144 O O . LEU A 1 141 ? 16.745 30.842 29.178 1.00 97.50 141 LEU A O 1
ATOM 1148 N N . SER A 1 142 ? 16.785 30.968 31.401 1.00 94.75 142 SER A N 1
ATOM 1149 C CA . SER A 1 142 ? 15.806 32.075 31.497 1.00 94.75 142 SER A CA 1
ATOM 1150 C C . SER A 1 142 ? 16.181 33.363 30.742 1.00 94.75 142 SER A C 1
ATOM 1152 O O . SER A 1 142 ? 15.319 34.199 30.462 1.00 94.75 142 SER A O 1
ATOM 1154 N N . HIS A 1 143 ? 17.447 33.533 30.352 1.00 96.31 143 HIS A N 1
ATOM 1155 C CA . HIS A 1 143 ? 17.902 34.623 29.483 1.00 96.31 143 HIS A CA 1
ATOM 1156 C C . HIS A 1 143 ? 17.680 34.358 27.981 1.00 96.31 143 HIS A C 1
ATOM 1158 O O . HIS A 1 143 ? 17.657 35.311 27.202 1.00 96.31 143 HIS A O 1
ATOM 1164 N N . LEU A 1 144 ? 17.459 33.106 27.564 1.00 97.81 144 LEU A N 1
ATOM 1165 C CA . LEU A 1 144 ? 17.323 32.670 26.164 1.00 97.81 144 LEU A CA 1
ATOM 1166 C C . LEU A 1 144 ? 15.908 32.913 25.607 1.00 97.81 144 LEU A C 1
ATOM 1168 O O . LEU A 1 144 ? 15.247 32.020 25.079 1.00 97.81 144 LEU A O 1
ATOM 1172 N N . LYS A 1 145 ? 15.416 34.151 25.720 1.00 96.69 145 LYS A N 1
ATOM 1173 C CA . LYS A 1 145 ? 14.007 34.511 25.452 1.00 96.69 145 LYS A CA 1
ATOM 1174 C C . LYS A 1 145 ? 13.567 34.379 23.986 1.00 96.69 145 LYS A C 1
ATOM 1176 O O . LYS A 1 145 ? 12.387 34.557 23.698 1.00 96.69 145 LYS A O 1
ATOM 1181 N N . ASN A 1 146 ? 14.486 34.062 23.074 1.00 97.94 146 ASN A N 1
ATOM 1182 C CA . ASN A 1 146 ? 14.204 33.759 21.668 1.00 97.94 146 ASN A CA 1
ATOM 1183 C C . ASN A 1 146 ? 13.914 32.268 21.400 1.00 97.94 146 ASN A C 1
ATOM 1185 O O . ASN A 1 146 ? 13.559 31.930 20.269 1.00 97.94 146 ASN A O 1
ATOM 1189 N N . LEU A 1 147 ? 14.017 31.388 22.409 1.00 98.62 147 LEU A N 1
ATOM 1190 C CA . LEU A 1 147 ? 13.716 29.964 22.258 1.00 98.62 147 LEU A CA 1
ATOM 1191 C C . LEU A 1 147 ? 12.258 29.731 21.837 1.00 98.62 147 LEU A C 1
ATOM 1193 O O . LEU A 1 147 ? 11.313 30.193 22.472 1.00 98.62 147 LEU A O 1
ATOM 1197 N N . THR A 1 148 ? 12.112 28.948 20.771 1.00 98.75 148 THR A N 1
ATOM 1198 C CA . THR A 1 148 ? 10.846 28.484 20.183 1.00 98.75 148 THR A CA 1
ATOM 1199 C C . THR A 1 148 ? 10.673 26.971 20.326 1.00 98.75 148 THR A C 1
ATOM 1201 O O . THR A 1 148 ? 9.540 26.497 20.398 1.00 98.75 148 THR A O 1
ATOM 1204 N N . THR A 1 149 ? 11.779 26.219 20.410 1.00 98.88 149 THR A N 1
ATOM 1205 C CA . THR A 1 149 ? 11.821 24.760 20.603 1.00 98.88 149 THR A CA 1
ATOM 1206 C C . THR A 1 149 ? 12.860 24.400 21.664 1.00 98.88 149 THR A C 1
ATOM 1208 O O . THR A 1 149 ? 13.999 24.867 21.585 1.00 98.88 149 THR A O 1
ATOM 1211 N N . LEU A 1 150 ? 12.484 23.552 22.624 1.00 98.88 150 LEU A N 1
ATOM 1212 C CA . LEU A 1 150 ? 13.372 23.030 23.667 1.00 98.88 150 LEU A CA 1
ATOM 1213 C C . LEU A 1 150 ? 13.147 21.522 23.848 1.00 98.88 150 LEU A C 1
ATOM 1215 O O . LEU A 1 150 ? 12.064 21.100 24.259 1.00 98.88 150 LEU A O 1
ATOM 1219 N N . GLU A 1 151 ? 14.174 20.716 23.570 1.00 98.81 151 GLU A N 1
ATOM 1220 C CA . GLU A 1 151 ? 14.133 19.259 23.735 1.00 98.81 151 GLU A CA 1
ATOM 1221 C C . GLU A 1 151 ? 15.034 18.806 24.892 1.00 98.81 151 GLU A C 1
ATOM 1223 O O . GLU A 1 151 ? 16.255 18.917 24.839 1.00 98.81 151 GLU A O 1
ATOM 1228 N N . LEU A 1 152 ? 14.422 18.275 25.949 1.00 98.75 152 LEU A N 1
ATOM 1229 C CA . LEU A 1 152 ? 15.059 17.788 27.179 1.00 98.75 152 LEU A CA 1
ATOM 1230 C C . LEU A 1 152 ? 14.661 16.328 27.485 1.00 98.75 152 LEU A C 1
ATOM 1232 O O . LEU A 1 152 ? 14.721 15.877 28.633 1.00 98.75 152 LEU A O 1
ATOM 1236 N N . GLY A 1 153 ? 14.239 15.580 26.459 1.00 98.25 153 GLY A N 1
ATOM 1237 C CA . GLY A 1 153 ? 13.812 14.184 26.578 1.00 98.25 153 GLY A CA 1
ATOM 1238 C C . GLY A 1 153 ? 14.925 13.226 27.032 1.00 98.25 153 GLY A C 1
ATOM 1239 O O . GLY A 1 153 ? 16.100 13.555 26.927 1.00 98.25 153 GLY A O 1
ATOM 1240 N N . ASP A 1 154 ? 14.574 12.048 27.552 1.00 98.50 154 ASP A N 1
ATOM 1241 C CA . ASP A 1 154 ? 15.506 11.006 28.046 1.00 98.50 154 ASP A CA 1
ATOM 1242 C C . ASP A 1 154 ? 16.661 11.563 28.904 1.00 98.50 154 ASP A C 1
ATOM 1244 O O . ASP A 1 154 ? 17.841 11.576 28.544 1.00 98.50 154 ASP A O 1
ATOM 1248 N N . ASN A 1 155 ? 16.282 12.108 30.057 1.00 98.75 155 ASN A N 1
ATOM 1249 C CA . ASN A 1 155 ? 17.180 12.759 31.004 1.00 98.75 155 ASN A CA 1
ATOM 1250 C C . ASN A 1 155 ? 16.831 12.321 32.445 1.00 98.75 155 ASN A C 1
ATOM 1252 O O . ASN A 1 155 ? 16.367 11.204 32.701 1.00 98.75 155 ASN A O 1
ATOM 1256 N N . LYS A 1 156 ? 17.174 13.124 33.457 1.00 98.38 156 LYS A N 1
ATOM 1257 C CA . LYS A 1 156 ? 16.996 12.785 34.884 1.00 98.38 156 LYS A CA 1
ATOM 1258 C C . LYS A 1 156 ? 16.272 13.886 35.661 1.00 98.38 156 LYS A C 1
ATOM 1260 O O . LYS A 1 156 ? 16.316 13.867 36.895 1.00 98.38 156 LYS A O 1
ATOM 1265 N N . ILE A 1 157 ? 15.599 14.785 34.943 1.00 98.75 157 ILE A N 1
ATOM 1266 C CA . ILE A 1 157 ? 14.840 15.923 35.469 1.00 98.75 157 ILE A CA 1
ATOM 1267 C C . ILE A 1 157 ? 13.670 15.409 36.315 1.00 98.75 157 ILE A C 1
ATOM 1269 O O . ILE A 1 157 ? 13.052 14.393 35.993 1.00 98.75 157 ILE A O 1
ATOM 1273 N N . ARG A 1 158 ? 13.391 16.088 37.433 1.00 98.31 158 ARG A N 1
ATOM 1274 C CA . ARG A 1 158 ? 12.327 15.722 38.391 1.00 98.31 158 ARG A CA 1
ATOM 1275 C C . ARG A 1 158 ? 11.213 16.754 38.521 1.00 98.31 158 ARG A C 1
ATOM 1277 O O . ARG A 1 158 ? 10.119 16.411 38.953 1.00 98.31 158 ARG A O 1
ATOM 1284 N N . GLU A 1 159 ? 11.512 18.003 38.200 1.00 98.25 159 GLU A N 1
ATOM 1285 C CA . GLU A 1 159 ? 10.655 19.159 38.438 1.00 98.25 159 GLU A CA 1
ATOM 1286 C C . GLU A 1 159 ? 10.834 20.119 37.262 1.00 98.25 159 GLU A C 1
ATOM 1288 O O . GLU A 1 159 ? 11.952 20.301 36.775 1.00 98.25 159 GLU A O 1
ATOM 1293 N N . ILE A 1 160 ? 9.731 20.706 36.803 1.00 98.19 160 ILE A N 1
ATOM 1294 C CA . ILE A 1 160 ? 9.734 21.764 35.794 1.00 98.19 160 ILE A CA 1
ATOM 1295 C C . ILE A 1 160 ? 9.949 23.087 36.538 1.00 98.19 160 ILE A C 1
ATOM 1297 O O . ILE A 1 160 ? 9.191 23.394 37.461 1.00 98.19 160 ILE A O 1
ATOM 1301 N N . VAL A 1 161 ? 11.010 23.819 36.194 1.00 97.12 161 VAL A N 1
ATOM 1302 C CA . VAL A 1 161 ? 11.472 25.066 36.838 1.00 97.12 161 VAL A CA 1
ATOM 1303 C C . VAL A 1 161 ? 12.314 25.879 35.847 1.00 97.12 161 VAL A C 1
ATOM 1305 O O . VAL A 1 161 ? 12.872 25.298 34.917 1.00 97.12 161 VAL A O 1
ATOM 1308 N N . ASN A 1 162 ? 12.473 27.187 36.072 1.00 96.25 162 ASN A N 1
ATOM 1309 C CA . ASN A 1 162 ? 13.331 28.086 35.283 1.00 96.25 162 ASN A CA 1
ATOM 1310 C C . ASN A 1 162 ? 12.969 28.163 33.781 1.00 96.25 162 ASN A C 1
ATOM 1312 O O . ASN A 1 162 ? 13.835 28.440 32.946 1.00 96.25 162 ASN A O 1
ATOM 1316 N N . LEU A 1 163 ? 11.699 27.923 33.438 1.00 97.38 163 LEU A N 1
ATOM 1317 C CA . LEU A 1 163 ? 11.143 28.068 32.083 1.00 97.38 163 LEU A CA 1
ATOM 1318 C C . LEU A 1 163 ? 10.231 29.297 31.955 1.00 97.38 163 LEU A C 1
ATOM 1320 O O . LEU A 1 163 ? 9.937 29.721 30.844 1.00 97.38 163 LEU A O 1
ATOM 1324 N N . GLU A 1 164 ? 9.810 29.893 33.069 1.00 95.25 164 GLU A N 1
ATOM 1325 C CA . GLU A 1 164 ? 8.759 30.910 33.158 1.00 95.25 164 GLU A CA 1
ATOM 1326 C C . GLU A 1 164 ? 9.014 32.188 32.328 1.00 95.25 164 GLU A C 1
ATOM 1328 O O . GLU A 1 164 ? 8.064 32.870 31.937 1.00 95.25 164 GLU A O 1
ATOM 1333 N N . ASP A 1 165 ? 10.273 32.490 32.000 1.00 96.25 165 ASP A N 1
ATOM 1334 C CA . ASP A 1 165 ? 10.678 33.603 31.128 1.00 96.25 165 ASP A CA 1
ATOM 1335 C C . ASP A 1 165 ? 10.591 33.291 29.615 1.00 96.25 165 ASP A C 1
ATOM 1337 O O . ASP A 1 165 ? 10.589 34.214 28.793 1.00 96.25 165 ASP A O 1
ATOM 1341 N N . LEU A 1 166 ? 10.508 32.013 29.220 1.00 97.81 166 LEU A N 1
ATOM 1342 C CA . LEU A 1 166 ? 10.588 31.535 27.828 1.00 97.81 166 LEU A CA 1
ATOM 1343 C C . LEU A 1 166 ? 9.264 31.680 27.063 1.00 97.81 166 LEU A C 1
ATOM 1345 O O . LEU A 1 166 ? 8.821 30.790 26.346 1.00 97.81 166 LEU A O 1
ATOM 1349 N N . THR A 1 167 ? 8.623 32.836 27.192 1.00 97.06 167 THR A N 1
ATOM 1350 C CA . THR A 1 167 ? 7.265 33.113 26.684 1.00 97.06 167 THR A CA 1
ATOM 1351 C C . THR A 1 167 ? 7.075 32.977 25.160 1.00 97.06 167 THR A C 1
ATOM 1353 O O . THR A 1 167 ? 5.934 32.967 24.700 1.00 97.06 167 THR A O 1
ATOM 1356 N N . ASN A 1 168 ? 8.149 32.830 24.374 1.00 98.06 168 ASN A N 1
ATOM 1357 C CA . ASN A 1 168 ? 8.114 32.540 22.931 1.00 98.06 168 ASN A CA 1
ATOM 1358 C C . ASN A 1 168 ? 8.137 31.034 22.586 1.00 98.06 168 ASN A C 1
ATOM 1360 O O . ASN A 1 168 ? 8.080 30.685 21.406 1.00 98.06 168 ASN A O 1
ATOM 1364 N N . LEU A 1 169 ? 8.216 30.143 23.580 1.00 98.62 169 LEU A N 1
ATOM 1365 C CA . LEU A 1 169 ? 8.307 28.703 23.357 1.00 98.62 169 LEU A CA 1
ATOM 1366 C C . LEU A 1 169 ? 7.013 28.153 22.732 1.00 98.62 169 LEU A C 1
ATOM 1368 O O . LEU A 1 169 ? 5.917 28.412 23.225 1.00 98.62 169 LEU A O 1
ATOM 1372 N N . THR A 1 170 ? 7.164 27.379 21.656 1.00 98.69 170 THR A N 1
ATOM 1373 C CA . THR A 1 170 ? 6.068 26.746 20.895 1.00 98.69 170 THR A CA 1
ATOM 1374 C C . THR A 1 170 ? 6.068 25.224 21.030 1.00 98.69 170 THR A C 1
ATOM 1376 O O . THR A 1 170 ? 5.004 24.614 21.014 1.00 98.69 170 THR A O 1
ATOM 1379 N N . SER A 1 171 ? 7.242 24.610 21.219 1.00 98.81 171 SER A N 1
ATOM 1380 C CA . SER A 1 171 ? 7.407 23.162 21.384 1.00 98.81 171 SER A CA 1
ATOM 1381 C C . SER A 1 171 ? 8.320 22.848 22.571 1.00 98.81 171 SER A C 1
ATOM 1383 O O . SER A 1 171 ? 9.457 23.327 22.624 1.00 98.81 171 SER A O 1
ATOM 1385 N N . LEU A 1 172 ? 7.832 22.035 23.510 1.00 98.81 172 LEU A N 1
ATOM 1386 C CA . LEU A 1 172 ? 8.552 21.614 24.714 1.00 98.81 172 LEU A CA 1
ATOM 1387 C C . LEU A 1 172 ? 8.491 20.093 24.869 1.00 98.81 172 LEU A C 1
ATOM 1389 O O . LEU A 1 172 ? 7.416 19.529 25.075 1.00 98.81 172 LEU A O 1
ATOM 1393 N N . PHE A 1 173 ? 9.650 19.438 24.834 1.00 98.81 173 PHE A N 1
ATOM 1394 C CA . PHE A 1 173 ? 9.761 17.988 24.996 1.00 98.81 173 PHE A CA 1
ATOM 1395 C C . PHE A 1 173 ? 10.512 17.645 26.284 1.00 98.81 173 PHE A C 1
ATOM 1397 O O . PHE A 1 173 ? 11.689 17.960 26.449 1.00 98.81 173 PHE A O 1
ATOM 1404 N N . LEU A 1 174 ? 9.828 16.967 27.199 1.00 98.75 174 LEU A N 1
ATOM 1405 C CA . LEU A 1 174 ? 10.289 16.571 28.532 1.00 98.75 174 LEU A CA 1
ATOM 1406 C C . LEU A 1 174 ? 10.049 15.072 28.801 1.00 98.75 174 LEU A C 1
ATOM 1408 O O . LEU A 1 174 ? 10.170 14.611 29.940 1.00 98.75 174 LEU A O 1
ATOM 1412 N N . GLY A 1 175 ? 9.723 14.289 27.767 1.00 98.12 175 GLY A N 1
ATOM 1413 C CA . GLY A 1 175 ? 9.468 12.853 27.892 1.00 98.12 175 GLY A CA 1
ATOM 1414 C C . GLY A 1 175 ? 10.666 12.038 28.415 1.00 98.12 175 GLY A C 1
ATOM 1415 O O . GLY A 1 175 ? 11.807 12.493 28.369 1.00 98.12 175 GLY A O 1
ATOM 1416 N N . LYS A 1 176 ? 10.435 10.822 28.924 1.00 98.00 176 LYS A N 1
ATOM 1417 C CA . LYS A 1 176 ? 11.469 9.926 29.495 1.00 98.00 176 LYS A CA 1
ATOM 1418 C C . LYS A 1 176 ? 12.304 10.588 30.605 1.00 98.00 176 LYS A C 1
ATOM 1420 O O . LYS A 1 176 ? 13.524 10.456 30.670 1.00 98.00 176 LYS A O 1
ATOM 1425 N N . ASN A 1 177 ? 11.642 11.315 31.500 1.00 98.75 177 ASN A N 1
ATOM 1426 C CA . ASN A 1 177 ? 12.263 11.935 32.672 1.00 98.75 177 ASN A CA 1
ATOM 1427 C C . ASN A 1 177 ? 11.712 11.309 33.970 1.00 98.75 177 ASN A C 1
ATOM 1429 O O . ASN A 1 177 ? 11.381 10.123 34.034 1.00 98.75 177 ASN A O 1
ATOM 1433 N N . LYS A 1 178 ? 11.733 12.053 35.079 1.00 98.19 178 LYS A N 1
ATOM 1434 C CA . LYS A 1 178 ? 11.255 11.620 36.403 1.00 98.19 178 LYS A CA 1
ATOM 1435 C C . LYS A 1 178 ? 10.313 12.661 37.007 1.00 98.19 178 LYS A C 1
ATOM 1437 O O . LYS A 1 178 ? 10.204 12.733 38.231 1.00 98.19 178 LYS A O 1
ATOM 1442 N N . ILE A 1 179 ? 9.668 13.449 36.146 1.00 98.69 179 ILE A N 1
ATOM 1443 C CA . ILE A 1 179 ? 8.762 14.540 36.497 1.00 98.69 179 ILE A CA 1
ATOM 1444 C C . ILE A 1 179 ? 7.479 13.958 37.083 1.00 98.69 179 ILE A C 1
ATOM 1446 O O . ILE A 1 179 ? 6.876 13.069 36.488 1.00 98.69 179 ILE A O 1
ATOM 1450 N N . SER A 1 180 ? 7.076 14.435 38.262 1.00 97.69 180 SER A N 1
ATOM 1451 C CA . SER A 1 180 ? 5.871 13.960 38.965 1.00 97.69 180 SER A CA 1
ATOM 1452 C C . SER A 1 180 ? 4.701 14.946 38.972 1.00 97.69 180 SER A C 1
ATOM 1454 O O . SER A 1 180 ? 3.626 14.593 39.447 1.00 97.69 180 SER A O 1
ATOM 1456 N N . LYS A 1 181 ? 4.909 16.175 38.487 1.00 98.06 181 LYS A N 1
ATOM 1457 C CA . LYS A 1 181 ? 3.919 17.258 38.446 1.00 98.06 181 LYS A CA 1
ATOM 1458 C C . LYS A 1 181 ? 4.105 18.112 37.201 1.00 98.06 181 LYS A C 1
ATOM 1460 O O . LYS A 1 181 ? 5.239 18.345 36.785 1.00 98.06 181 LYS A O 1
ATOM 1465 N N . ILE A 1 182 ? 2.997 18.617 36.675 1.00 98.00 182 ILE A N 1
ATOM 1466 C CA . ILE A 1 182 ? 2.973 19.701 35.693 1.00 98.00 182 ILE A CA 1
ATOM 1467 C C . ILE A 1 182 ? 2.884 21.008 36.494 1.00 98.00 182 ILE A C 1
ATOM 1469 O O . ILE A 1 182 ? 2.056 21.115 37.395 1.00 98.00 182 ILE A O 1
ATOM 1473 N N . GLN A 1 183 ? 3.796 21.952 36.261 1.00 96.81 183 GLN A N 1
ATOM 1474 C CA . GLN A 1 183 ? 3.949 23.183 37.054 1.00 96.81 183 GLN A CA 1
ATOM 1475 C C . GLN A 1 183 ? 4.847 24.183 36.310 1.00 96.81 183 GLN A C 1
ATOM 1477 O O . GLN A 1 183 ? 5.709 23.749 35.543 1.00 96.81 183 GLN A O 1
ATOM 1482 N N . ASN A 1 184 ? 4.725 25.484 36.594 1.00 95.94 184 ASN A N 1
ATOM 1483 C CA . ASN A 1 184 ? 5.603 26.537 36.056 1.00 95.94 184 ASN A CA 1
ATOM 1484 C C . ASN A 1 184 ? 5.576 26.629 34.512 1.00 95.94 184 ASN A C 1
ATOM 1486 O O . ASN A 1 184 ? 6.589 26.927 33.876 1.00 95.94 184 ASN A O 1
ATOM 1490 N N . LEU A 1 185 ? 4.417 26.340 33.906 1.00 97.00 185 LEU A N 1
ATOM 1491 C CA . LEU A 1 185 ? 4.157 26.462 32.463 1.00 97.00 185 LEU A CA 1
ATOM 1492 C C . LEU A 1 185 ? 3.171 27.599 32.134 1.00 97.00 185 LEU A C 1
ATOM 1494 O O . LEU A 1 185 ? 2.964 27.922 30.969 1.00 97.00 185 LEU A O 1
ATOM 1498 N N . GLU A 1 186 ? 2.575 28.240 33.139 1.00 95.25 186 GLU A N 1
ATOM 1499 C CA . GLU A 1 186 ? 1.400 29.117 33.035 1.00 95.25 186 GLU A CA 1
ATOM 1500 C C . GLU A 1 186 ? 1.685 30.424 32.258 1.00 95.25 186 GLU A C 1
ATOM 1502 O O . GLU A 1 186 ? 0.769 31.110 31.794 1.00 95.25 186 GLU A O 1
ATOM 1507 N N . SER A 1 187 ? 2.964 30.780 32.086 1.00 96.62 187 SER A N 1
ATOM 1508 C CA . SER A 1 187 ? 3.419 31.905 31.260 1.00 96.62 187 SER A CA 1
ATOM 1509 C C . SER A 1 187 ? 3.654 31.546 29.786 1.00 96.62 187 SER A C 1
ATOM 1511 O O . SER A 1 187 ? 3.731 32.451 28.950 1.00 96.62 187 SER A O 1
ATOM 1513 N N . LEU A 1 188 ? 3.734 30.259 29.430 1.00 97.50 188 LEU A N 1
ATOM 1514 C CA . LEU A 1 188 ? 4.104 29.774 28.093 1.00 97.50 188 LEU A CA 1
ATOM 1515 C C . LEU A 1 188 ? 2.920 29.796 27.112 1.00 97.50 188 LEU A C 1
ATOM 1517 O O . LEU A 1 188 ? 2.666 28.841 26.388 1.00 97.50 188 LEU A O 1
ATOM 1521 N N . LYS A 1 189 ? 2.191 30.914 27.041 1.00 96.38 189 LYS A N 1
ATOM 1522 C CA . LYS A 1 189 ? 0.921 31.062 26.291 1.00 96.38 189 LYS A CA 1
ATOM 1523 C C . LYS A 1 189 ? 1.058 30.999 24.755 1.00 96.38 189 LYS A C 1
ATOM 1525 O O . LYS A 1 189 ? 0.100 31.264 24.027 1.00 96.38 189 LYS A O 1
ATOM 1530 N N . ASN A 1 190 ? 2.254 30.681 24.261 1.00 97.69 190 ASN A N 1
ATOM 1531 C CA . ASN A 1 190 ? 2.551 30.376 22.864 1.00 97.69 190 ASN A CA 1
ATOM 1532 C C . ASN A 1 190 ? 2.803 28.880 22.603 1.00 97.69 190 ASN A C 1
ATOM 1534 O O . ASN A 1 190 ? 2.996 28.517 21.446 1.00 97.69 190 ASN A O 1
ATOM 1538 N N . LEU A 1 191 ? 2.768 28.028 23.635 1.00 98.44 191 LEU A N 1
ATOM 1539 C CA . LEU A 1 191 ? 3.023 26.598 23.505 1.00 98.44 191 LEU A CA 1
ATOM 1540 C C . LEU A 1 191 ? 1.912 25.913 22.699 1.00 98.44 191 LEU A C 1
ATOM 1542 O O . LEU A 1 191 ? 0.728 26.082 22.988 1.00 98.44 191 LEU A O 1
ATOM 1546 N N . GLN A 1 192 ? 2.329 25.146 21.695 1.00 98.50 192 GLN A N 1
ATOM 1547 C CA . GLN A 1 192 ? 1.489 24.364 20.790 1.00 98.50 192 GLN A CA 1
ATOM 1548 C C . GLN A 1 192 ? 1.726 22.865 21.006 1.00 98.50 192 GLN A C 1
ATOM 1550 O O . GLN A 1 192 ? 0.766 22.108 21.069 1.00 98.50 192 GLN A O 1
ATOM 1555 N N . LEU A 1 193 ? 2.978 22.443 21.212 1.00 98.62 193 LEU A N 1
ATOM 1556 C CA . LEU A 1 193 ? 3.335 21.054 21.506 1.00 98.62 193 LEU A CA 1
ATOM 1557 C C . LEU A 1 193 ? 3.933 20.926 22.913 1.00 98.62 193 LEU A C 1
ATOM 1559 O O . LEU A 1 193 ? 4.946 21.558 23.229 1.00 98.62 193 LEU A O 1
ATOM 1563 N N . LEU A 1 194 ? 3.340 20.054 23.733 1.00 98.75 194 LEU A N 1
ATOM 1564 C CA . LEU A 1 194 ? 3.867 19.637 25.034 1.00 98.75 194 LEU A CA 1
ATOM 1565 C C . LEU A 1 194 ? 4.025 18.113 25.090 1.00 98.75 194 LEU A C 1
ATOM 1567 O O . LEU A 1 194 ? 3.053 17.362 25.051 1.00 98.75 194 LEU A O 1
ATOM 1571 N N . SER A 1 195 ? 5.267 17.654 25.222 1.00 98.62 195 SER A N 1
ATOM 1572 C CA . SER A 1 195 ? 5.629 16.241 25.344 1.00 98.62 195 SER A CA 1
ATOM 1573 C C . SER A 1 195 ? 6.130 15.941 26.761 1.00 98.62 195 SER A C 1
ATOM 1575 O O . SER A 1 195 ? 7.107 16.518 27.232 1.00 98.62 195 SER A O 1
ATOM 1577 N N . LEU A 1 196 ? 5.451 15.030 27.456 1.00 98.62 196 LEU A N 1
ATOM 1578 C CA . LEU A 1 196 ? 5.664 14.650 28.858 1.00 98.62 196 LEU A CA 1
ATOM 1579 C C . LEU A 1 196 ? 5.559 13.126 29.083 1.00 98.62 196 LEU A C 1
ATOM 1581 O O . LEU A 1 196 ? 5.512 12.669 30.228 1.00 98.62 196 LEU A O 1
ATOM 1585 N N . GLN A 1 197 ? 5.564 12.325 28.019 1.00 97.44 197 GLN A N 1
ATOM 1586 C CA . GLN A 1 197 ? 5.439 10.869 28.072 1.00 97.44 197 GLN A CA 1
ATOM 1587 C C . GLN A 1 197 ? 6.560 10.172 28.870 1.00 97.44 197 GLN A C 1
ATOM 1589 O O . GLN A 1 197 ? 7.647 10.722 29.036 1.00 97.44 197 GLN A O 1
ATOM 1594 N N . SER A 1 198 ? 6.336 8.956 29.364 1.00 97.88 198 SER A N 1
ATOM 1595 C CA . SER A 1 198 ? 7.316 8.164 30.133 1.00 97.88 198 SER A CA 1
ATOM 1596 C C . SER A 1 198 ? 7.858 8.903 31.375 1.00 97.88 198 SER A C 1
ATOM 1598 O O . SER A 1 198 ? 9.071 8.993 31.588 1.00 97.88 198 SER A O 1
ATOM 1600 N N . ASN A 1 199 ? 6.966 9.483 32.185 1.00 98.69 199 ASN A N 1
ATOM 1601 C CA . ASN A 1 199 ? 7.298 10.250 33.394 1.00 98.69 199 ASN A CA 1
ATOM 1602 C C . ASN A 1 199 ? 6.642 9.621 34.646 1.00 98.69 199 ASN A C 1
ATOM 1604 O O . ASN A 1 199 ? 6.654 8.402 34.822 1.00 98.69 199 ASN A O 1
ATOM 1608 N N . ARG A 1 200 ? 6.201 10.433 35.616 1.00 98.12 200 ARG A N 1
ATOM 1609 C CA . ARG A 1 200 ? 5.628 10.011 36.909 1.00 98.12 200 ARG A CA 1
ATOM 1610 C C . ARG A 1 200 ? 4.420 10.862 37.312 1.00 98.12 200 ARG A C 1
ATOM 1612 O O . ARG A 1 200 ? 4.102 10.945 38.497 1.00 98.12 200 ARG A O 1
ATOM 1619 N N . ILE A 1 201 ? 3.804 11.536 36.345 1.00 98.50 201 ILE A N 1
ATOM 1620 C CA . ILE A 1 201 ? 2.676 12.451 36.533 1.00 98.50 201 ILE A CA 1
ATOM 1621 C C . ILE A 1 201 ? 1.430 11.629 36.887 1.00 98.50 201 ILE A C 1
ATOM 1623 O O . ILE A 1 201 ? 1.200 10.579 36.293 1.00 98.50 201 ILE A O 1
ATOM 1627 N N . THR A 1 202 ? 0.632 12.072 37.860 1.00 97.12 202 THR A N 1
ATOM 1628 C CA . THR A 1 202 ? -0.594 11.364 38.304 1.00 97.12 202 THR A CA 1
ATOM 1629 C C . THR A 1 202 ? -1.887 12.157 38.113 1.00 97.12 202 THR A C 1
ATOM 1631 O O . THR A 1 202 ? -2.977 11.605 38.269 1.00 97.12 202 THR A O 1
ATOM 1634 N N . THR A 1 203 ? -1.752 13.434 37.768 1.00 97.31 203 THR A N 1
ATOM 1635 C CA . THR A 1 203 ? -2.810 14.438 37.648 1.00 97.31 203 THR A CA 1
ATOM 1636 C C . THR A 1 203 ? -2.438 15.363 36.498 1.00 97.31 203 THR A C 1
ATOM 1638 O O . THR A 1 203 ? -1.260 15.687 36.334 1.00 97.31 203 THR A O 1
ATOM 1641 N N . ILE A 1 204 ? -3.426 15.777 35.713 1.00 97.06 204 ILE A N 1
ATOM 1642 C CA . ILE A 1 204 ? -3.271 16.817 34.700 1.00 97.06 204 ILE A CA 1
ATOM 1643 C C . ILE A 1 204 ? -3.675 18.133 35.385 1.00 97.06 204 ILE A C 1
ATOM 1645 O O . ILE A 1 204 ? -4.806 18.277 35.832 1.00 97.06 204 ILE A O 1
ATOM 1649 N N . GLU A 1 205 ? -2.719 19.042 35.570 1.00 95.38 205 GLU A N 1
ATOM 1650 C CA . GLU A 1 205 ? -2.862 20.292 36.337 1.00 95.38 205 GLU A CA 1
ATOM 1651 C C . GLU A 1 205 ? -2.035 21.408 35.672 1.00 95.38 205 GLU A C 1
ATOM 1653 O O . GLU A 1 205 ? -1.035 21.112 35.018 1.00 95.38 205 GLU A O 1
ATOM 1658 N N . ASN A 1 206 ? -2.399 22.681 35.869 1.00 94.69 206 ASN A N 1
ATOM 1659 C CA . ASN A 1 206 ? -1.596 23.849 35.462 1.00 94.69 206 ASN A CA 1
ATOM 1660 C C . ASN A 1 206 ? -1.392 23.991 33.930 1.00 94.69 206 ASN A C 1
ATOM 1662 O O . ASN A 1 206 ? -0.350 24.465 33.468 1.00 94.69 206 ASN A O 1
ATOM 1666 N N . LEU A 1 207 ? -2.390 23.578 33.135 1.00 96.00 207 LEU A N 1
ATOM 1667 C CA . LEU A 1 207 ? -2.446 23.741 31.669 1.00 96.00 207 LEU A CA 1
ATOM 1668 C C . LEU A 1 207 ? -3.504 24.771 31.218 1.00 96.00 207 LEU A C 1
ATOM 1670 O O . LEU A 1 207 ? -3.623 25.065 30.031 1.00 96.00 207 LEU A O 1
ATOM 1674 N N . GLU A 1 208 ? -4.263 25.360 32.142 1.00 91.88 208 GLU A N 1
ATOM 1675 C CA . GLU A 1 208 ? -5.478 26.143 31.872 1.00 91.88 208 GLU A CA 1
ATOM 1676 C C . GLU A 1 208 ? -5.198 27.450 31.104 1.00 91.88 208 GLU A C 1
ATOM 1678 O O . GLU A 1 208 ? -6.082 27.992 30.442 1.00 91.88 208 GLU A O 1
ATOM 1683 N N . GLU A 1 209 ? -3.967 27.959 31.165 1.00 95.25 209 GLU A N 1
ATOM 1684 C CA . GLU A 1 209 ? -3.506 29.144 30.427 1.00 95.25 209 GLU A CA 1
ATOM 1685 C C . GLU A 1 209 ? -2.945 28.808 29.028 1.00 95.25 209 GLU A C 1
ATOM 1687 O O . GLU A 1 209 ? -2.769 29.705 28.194 1.00 95.25 209 GLU A O 1
ATOM 1692 N N . LEU A 1 210 ? -2.702 27.525 28.725 1.00 96.31 210 LEU A N 1
ATOM 1693 C CA . LEU A 1 210 ? -2.120 27.044 27.464 1.00 96.31 210 LEU A CA 1
ATOM 1694 C C . LEU A 1 210 ? -3.175 26.902 26.358 1.00 96.31 210 LEU A C 1
ATOM 1696 O O . LEU A 1 210 ? -3.283 25.897 25.666 1.00 96.31 210 LEU A O 1
ATOM 1700 N N . THR A 1 211 ? -3.944 27.967 26.150 1.00 94.94 211 THR A N 1
ATOM 1701 C CA . THR A 1 211 ? -5.052 28.044 25.178 1.00 94.94 211 THR A CA 1
ATOM 1702 C C . THR A 1 211 ? -4.664 27.787 23.714 1.00 94.94 211 THR A C 1
ATOM 1704 O O . THR A 1 211 ? -5.553 27.592 22.888 1.00 94.94 211 THR A O 1
ATOM 1707 N N . LYS A 1 212 ? -3.369 27.776 23.368 1.00 97.00 212 LYS A N 1
ATOM 1708 C CA . LYS A 1 212 ? -2.853 27.436 22.027 1.00 97.00 212 LYS A CA 1
ATOM 1709 C C . LYS A 1 212 ? -2.364 25.991 21.882 1.00 97.00 212 LYS A C 1
ATOM 1711 O O . LYS A 1 212 ? -1.859 25.653 20.814 1.00 97.00 212 LYS A O 1
ATOM 1716 N N . LEU A 1 213 ? -2.478 25.174 22.930 1.00 97.69 213 LEU A N 1
ATOM 1717 C CA . LEU A 1 213 ? -1.996 23.801 22.907 1.00 97.69 213 LEU A CA 1
ATOM 1718 C C . LEU A 1 213 ? -2.782 22.985 21.871 1.00 97.69 213 LEU A C 1
ATOM 1720 O O . LEU A 1 213 ? -4.011 22.956 21.889 1.00 97.69 213 LEU A O 1
ATOM 1724 N N . ASP A 1 214 ? -2.023 22.370 20.974 1.00 96.00 214 ASP A N 1
ATOM 1725 C CA . ASP A 1 214 ? -2.431 21.641 19.771 1.00 96.00 214 ASP A CA 1
ATOM 1726 C C . ASP A 1 214 ? -2.093 20.149 19.923 1.00 96.00 214 ASP A C 1
ATOM 1728 O O . ASP A 1 214 ? -2.908 19.284 19.620 1.00 96.00 214 ASP A O 1
ATOM 1732 N N . GLN A 1 215 ? -0.935 19.831 20.510 1.00 97.31 215 GLN A N 1
ATOM 1733 C CA . GLN A 1 215 ? -0.502 18.455 20.751 1.00 97.31 215 GLN A CA 1
ATOM 1734 C C . GLN A 1 215 ? -0.021 18.260 22.192 1.00 97.31 215 GLN A C 1
ATOM 1736 O O . GLN A 1 215 ? 0.869 18.971 22.670 1.00 97.31 215 GLN A O 1
ATOM 1741 N N . LEU A 1 216 ? -0.584 17.266 22.880 1.00 98.19 216 LEU A N 1
ATOM 1742 C CA . LEU A 1 216 ? -0.276 16.932 24.269 1.00 98.19 216 LEU 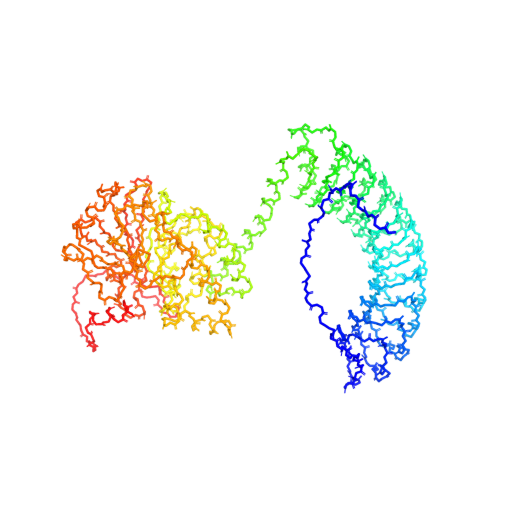A CA 1
ATOM 1743 C C . LEU A 1 216 ? 0.005 15.433 24.429 1.00 98.19 216 LEU A C 1
ATOM 1745 O O . LEU A 1 216 ? -0.911 14.613 24.412 1.00 98.19 216 LEU A O 1
ATOM 1749 N N . TYR A 1 217 ? 1.274 15.085 24.650 1.00 98.06 217 TYR A N 1
ATOM 1750 C CA . TYR A 1 217 ? 1.723 13.703 24.844 1.00 98.06 217 TYR A CA 1
ATOM 1751 C C . TYR A 1 217 ? 2.020 13.431 26.322 1.00 98.06 217 TYR A C 1
ATOM 1753 O O . TYR A 1 217 ? 2.970 13.967 26.889 1.00 98.06 217 TYR A O 1
ATOM 1761 N N . LEU A 1 218 ? 1.213 12.583 26.951 1.00 98.19 218 LEU A N 1
ATOM 1762 C CA . LEU A 1 218 ? 1.219 12.254 28.381 1.00 98.19 218 LEU A CA 1
ATOM 1763 C C . LEU A 1 218 ? 1.249 10.733 28.636 1.00 98.19 218 LEU A C 1
ATOM 1765 O O . LEU A 1 218 ? 1.002 10.287 29.762 1.00 98.19 218 LEU A O 1
ATOM 1769 N N . SER A 1 219 ? 1.576 9.917 27.630 1.00 95.75 219 SER A N 1
ATOM 1770 C CA . SER A 1 219 ? 1.635 8.458 27.777 1.00 95.75 219 SER A CA 1
ATOM 1771 C C . SER A 1 219 ? 2.654 7.955 28.803 1.00 95.75 219 SER A C 1
ATOM 1773 O O . SER A 1 219 ? 3.549 8.682 29.224 1.00 95.75 219 SER A O 1
ATOM 1775 N N . GLU A 1 220 ? 2.532 6.695 29.229 1.00 96.38 220 GLU A N 1
ATOM 1776 C CA . GLU A 1 220 ? 3.452 6.037 30.177 1.00 96.38 220 GLU A CA 1
ATOM 1777 C C . GLU A 1 220 ? 3.647 6.847 31.476 1.00 96.38 220 GLU A C 1
ATOM 1779 O O . GLU A 1 220 ? 4.761 7.088 31.949 1.00 96.38 220 GLU A O 1
ATOM 1784 N N . ASN A 1 221 ? 2.532 7.296 32.048 1.00 98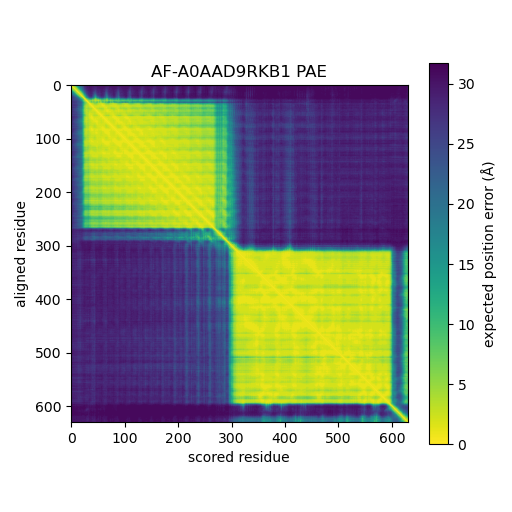.25 221 ASN A N 1
ATOM 1785 C CA . ASN A 1 221 ? 2.475 8.027 33.309 1.00 98.25 221 ASN A CA 1
ATOM 1786 C C . ASN A 1 221 ? 1.569 7.275 34.316 1.00 98.25 221 ASN A C 1
ATOM 1788 O O . ASN A 1 221 ? 1.283 6.086 34.175 1.00 98.25 221 ASN A O 1
ATOM 1792 N N . GLY A 1 222 ? 1.176 7.933 35.406 1.00 96.81 222 GLY A N 1
ATOM 1793 C CA . GLY A 1 222 ? 0.289 7.391 36.438 1.00 96.81 222 GLY A CA 1
ATOM 1794 C C . GLY A 1 222 ? -1.067 8.093 36.520 1.00 96.81 222 GLY A C 1
ATOM 1795 O O . GLY A 1 222 ? -1.667 8.071 37.594 1.00 96.81 222 GLY A O 1
ATOM 1796 N N . ILE A 1 223 ? -1.516 8.758 35.449 1.00 97.81 223 ILE A N 1
ATOM 1797 C CA . ILE A 1 223 ? -2.716 9.611 35.426 1.00 97.81 223 ILE A CA 1
ATOM 1798 C C . ILE A 1 223 ? -3.972 8.769 35.674 1.00 97.81 223 ILE A C 1
ATOM 1800 O O . ILE A 1 223 ? -4.128 7.707 35.078 1.00 97.81 223 ILE A O 1
ATOM 1804 N N . THR A 1 224 ? -4.867 9.228 36.557 1.00 93.88 224 THR A N 1
ATOM 1805 C CA . THR A 1 224 ? -6.049 8.450 37.003 1.00 93.88 224 THR A CA 1
ATOM 1806 C C . THR A 1 224 ? -7.399 8.959 36.478 1.00 93.88 224 THR A C 1
ATOM 1808 O O . THR A 1 224 ? -8.387 8.217 36.479 1.00 93.88 224 THR A O 1
ATOM 1811 N N . CYS A 1 225 ? -7.443 10.191 35.976 1.00 92.50 225 CYS A N 1
ATOM 1812 C CA . CYS A 1 225 ? -8.624 10.871 35.445 1.00 92.50 225 CYS A CA 1
ATOM 1813 C C . CYS A 1 225 ? -8.217 11.909 34.386 1.00 92.50 225 CYS A C 1
ATOM 1815 O O . CYS A 1 225 ? -7.062 12.325 34.329 1.00 92.50 225 CYS A O 1
ATOM 1817 N N . ILE A 1 226 ? -9.180 12.306 33.549 1.00 91.75 226 ILE A N 1
ATOM 1818 C CA . ILE A 1 226 ? -9.042 13.418 32.601 1.00 91.75 226 ILE A CA 1
ATOM 1819 C C . ILE A 1 226 ? -9.656 14.664 33.258 1.00 91.75 226 ILE A C 1
ATOM 1821 O O . ILE A 1 226 ? -10.846 14.675 33.593 1.00 91.75 226 ILE A O 1
ATOM 1825 N N . GLU A 1 227 ? -8.820 15.672 33.489 1.00 92.31 227 GLU A N 1
ATOM 1826 C CA . GLU A 1 227 ? -9.097 16.951 34.162 1.00 92.31 227 GLU A CA 1
ATOM 1827 C C . GLU A 1 227 ? -8.054 17.997 33.722 1.00 92.31 227 GLU A C 1
ATOM 1829 O O . GLU A 1 227 ? -7.081 17.627 33.070 1.00 92.31 227 GLU A O 1
ATOM 1834 N N . GLY A 1 228 ? -8.259 19.291 33.992 1.00 89.88 228 GLY A N 1
ATOM 1835 C CA . GLY A 1 228 ? -7.253 20.331 33.709 1.00 89.88 228 GLY A CA 1
ATOM 1836 C C . GLY A 1 228 ? -7.059 20.670 32.221 1.00 89.88 228 GLY A C 1
ATOM 1837 O O . GLY A 1 228 ? -6.092 21.340 31.862 1.00 89.88 228 GLY A O 1
ATOM 1838 N N . LEU A 1 229 ? -7.955 20.201 31.345 1.00 92.94 229 LEU A N 1
ATOM 1839 C CA . LEU A 1 229 ? -7.935 20.433 29.892 1.00 92.94 229 LEU A CA 1
ATOM 1840 C C . LEU A 1 229 ? -9.054 21.374 29.415 1.00 92.94 229 LEU A C 1
ATOM 1842 O O . LEU A 1 229 ? -9.233 21.546 28.211 1.00 92.94 229 LEU A O 1
ATOM 1846 N N . GLU A 1 230 ? -9.816 21.988 30.322 1.00 90.31 230 GLU A N 1
ATOM 1847 C CA . GLU A 1 230 ? -11.076 22.703 30.043 1.00 90.31 230 GLU A CA 1
ATOM 1848 C C . GLU A 1 230 ? -10.913 23.857 29.034 1.00 90.31 230 GLU A C 1
ATOM 1850 O O . GLU A 1 230 ? -11.823 24.147 28.260 1.00 90.31 230 GLU A O 1
ATOM 1855 N N . ASN A 1 231 ? -9.734 24.487 29.002 1.00 91.75 231 ASN A N 1
ATOM 1856 C CA . ASN A 1 231 ? -9.405 25.580 28.082 1.00 91.75 231 ASN A CA 1
ATOM 1857 C C . ASN A 1 231 ? -8.628 25.129 26.825 1.00 91.75 231 ASN A C 1
ATOM 1859 O O . ASN A 1 231 ? -8.446 25.925 25.901 1.00 91.75 231 ASN A O 1
ATOM 1863 N N . CYS A 1 232 ? -8.188 23.867 26.747 1.00 91.44 232 CYS A N 1
ATOM 1864 C CA . CYS A 1 232 ? -7.316 23.334 25.687 1.00 91.44 232 CYS A CA 1
ATOM 1865 C C . CYS A 1 232 ? -8.084 22.942 24.404 1.00 91.44 232 CYS A C 1
ATOM 1867 O O . CYS A 1 232 ? -7.776 21.954 23.749 1.00 91.44 232 CYS A O 1
ATOM 1869 N N . SER A 1 233 ? -9.101 23.724 24.032 1.00 88.81 233 SER A N 1
ATOM 1870 C CA . SER A 1 233 ? -10.023 23.442 22.912 1.00 88.81 233 SER A CA 1
ATOM 1871 C C . SER A 1 233 ? -9.387 23.389 21.509 1.00 88.81 233 SER A C 1
ATOM 1873 O O . SER A 1 233 ? -10.061 22.993 20.561 1.00 88.81 233 SER A O 1
ATOM 1875 N N . ASN A 1 234 ? -8.109 23.758 21.368 1.00 91.00 234 ASN A N 1
ATOM 1876 C CA . ASN A 1 234 ? -7.350 23.674 20.114 1.00 91.00 234 ASN A CA 1
ATOM 1877 C C . ASN A 1 234 ? -6.570 22.355 19.944 1.00 91.00 234 ASN A C 1
ATOM 1879 O O . ASN A 1 234 ? -5.907 22.207 18.924 1.00 91.00 234 ASN A O 1
ATOM 1883 N N . LEU A 1 235 ? -6.641 21.414 20.898 1.00 92.31 235 LEU A N 1
ATOM 1884 C CA . LEU A 1 235 ? -5.950 20.124 20.790 1.00 92.31 235 LEU A CA 1
ATOM 1885 C C . LEU A 1 235 ? -6.427 19.332 19.562 1.00 92.31 235 LEU A C 1
ATOM 1887 O O . LEU A 1 235 ? -7.597 18.957 19.501 1.00 92.31 235 LEU A O 1
ATOM 1891 N N . THR A 1 236 ? -5.499 19.028 18.652 1.00 86.56 236 THR A N 1
ATOM 1892 C CA . THR A 1 236 ? -5.638 18.019 17.594 1.00 86.56 236 THR A CA 1
ATOM 1893 C C . THR A 1 236 ? -5.089 16.664 18.042 1.00 86.56 236 THR A C 1
ATOM 1895 O O . THR A 1 236 ? -5.720 15.653 17.757 1.00 86.56 236 THR A O 1
ATOM 1898 N N . THR A 1 237 ? -4.007 16.606 18.829 1.00 86.69 237 THR A N 1
ATOM 1899 C CA . THR A 1 237 ? -3.455 15.343 19.363 1.00 86.69 237 THR A CA 1
ATOM 1900 C C . THR A 1 237 ? -3.483 15.316 20.889 1.00 86.69 237 THR A C 1
ATOM 1902 O O . THR A 1 237 ? -2.869 16.154 21.552 1.00 86.69 237 THR A O 1
ATOM 1905 N N . LEU A 1 238 ? -4.121 14.296 21.466 1.00 93.94 238 LEU A N 1
ATOM 1906 C CA . LEU A 1 238 ? -4.065 13.989 22.896 1.00 93.94 238 LEU A CA 1
ATOM 1907 C C . LEU A 1 238 ? -3.647 12.532 23.101 1.00 93.94 238 LEU A C 1
ATOM 1909 O O . LEU A 1 238 ? -4.404 11.613 22.795 1.00 93.94 238 LEU A O 1
ATOM 1913 N N . ASP A 1 239 ? -2.465 12.311 23.670 1.00 93.06 239 ASP A N 1
ATOM 1914 C CA . ASP A 1 239 ? -1.978 10.978 24.021 1.00 93.06 239 ASP A CA 1
ATOM 1915 C C . ASP A 1 239 ? -1.926 10.763 25.538 1.00 93.06 239 ASP A C 1
ATOM 1917 O O . ASP A 1 239 ? -1.160 11.392 26.261 1.00 93.06 239 ASP A O 1
ATOM 1921 N N . LEU A 1 240 ? -2.743 9.827 26.014 1.00 94.31 240 LEU A N 1
ATOM 1922 C CA . LEU A 1 240 ? -2.867 9.370 27.396 1.00 94.31 240 LEU A CA 1
ATOM 1923 C C . LEU A 1 240 ? -2.665 7.845 27.511 1.00 94.31 240 LEU A C 1
ATOM 1925 O O . LEU A 1 240 ? -3.098 7.226 28.489 1.00 94.31 240 LEU A O 1
ATOM 1929 N N . ALA A 1 241 ? -1.989 7.210 26.548 1.00 87.94 241 ALA A N 1
ATOM 1930 C CA . ALA A 1 241 ? -1.729 5.771 26.560 1.00 87.94 241 ALA A CA 1
ATOM 1931 C C . ALA A 1 241 ? -0.897 5.307 27.777 1.00 87.94 241 ALA A C 1
ATOM 1933 O O . ALA A 1 241 ? -0.101 6.053 28.333 1.00 87.94 241 ALA A O 1
ATOM 1934 N N . ASN A 1 242 ? -1.020 4.044 28.188 1.00 90.88 242 ASN A N 1
ATOM 1935 C CA . ASN A 1 242 ? -0.264 3.443 29.297 1.00 90.88 242 ASN A CA 1
ATOM 1936 C C . ASN A 1 242 ? -0.373 4.246 30.617 1.00 90.88 242 ASN A C 1
ATOM 1938 O O . ASN A 1 242 ? 0.633 4.514 31.274 1.00 90.88 242 ASN A O 1
ATOM 1942 N N . ASN A 1 243 ? -1.592 4.650 30.983 1.00 95.44 243 ASN A N 1
ATOM 1943 C CA . ASN A 1 243 ? -1.920 5.361 32.225 1.00 95.44 243 ASN A CA 1
ATOM 1944 C C . ASN A 1 243 ? -2.884 4.520 33.098 1.00 95.44 243 ASN A C 1
ATOM 1946 O O . ASN A 1 243 ? -3.002 3.305 32.934 1.00 95.44 243 ASN A O 1
ATOM 1950 N N . LYS A 1 244 ? -3.552 5.140 34.078 1.00 94.00 244 LYS A N 1
ATOM 1951 C CA . LYS A 1 244 ? -4.469 4.495 35.038 1.00 94.00 244 LYS A CA 1
ATOM 1952 C C . LYS A 1 244 ? -5.880 5.081 35.003 1.00 94.00 244 LYS A C 1
ATOM 1954 O O . LYS A 1 244 ? -6.599 5.049 36.002 1.00 94.00 244 LYS A O 1
ATOM 1959 N N . ILE A 1 245 ? -6.275 5.645 33.866 1.00 91.00 245 ILE A N 1
ATOM 1960 C CA . ILE A 1 245 ? -7.552 6.335 33.709 1.00 91.00 245 ILE A CA 1
ATOM 1961 C C . ILE A 1 245 ? -8.689 5.316 33.772 1.00 91.00 245 ILE A C 1
ATOM 1963 O O . ILE A 1 245 ? -8.694 4.333 33.034 1.00 91.00 245 ILE A O 1
ATOM 1967 N N . LYS A 1 246 ? -9.661 5.563 34.657 1.00 85.44 246 LYS A N 1
ATOM 1968 C CA . LYS A 1 246 ? -10.798 4.654 34.900 1.00 85.44 246 LYS A CA 1
ATOM 1969 C C . LYS A 1 246 ? -12.047 4.980 34.091 1.00 85.44 246 LYS A C 1
ATOM 1971 O O . LYS A 1 246 ? -12.895 4.111 33.883 1.00 85.44 246 LYS A O 1
ATOM 1976 N N . LYS A 1 247 ? -12.175 6.231 33.642 1.00 82.44 247 LYS A N 1
ATOM 1977 C CA . LYS A 1 247 ? -13.318 6.740 32.876 1.00 82.44 247 LYS A CA 1
ATOM 1978 C C . LYS A 1 247 ? -12.855 7.780 31.865 1.00 82.44 247 LYS A C 1
ATOM 1980 O O . LYS A 1 247 ? -12.119 8.693 32.222 1.00 82.44 247 LYS A O 1
ATOM 1985 N N . ILE A 1 248 ? -13.353 7.662 30.637 1.00 81.44 248 ILE A N 1
ATOM 1986 C CA . ILE A 1 248 ? -13.357 8.763 29.670 1.00 81.44 248 ILE A CA 1
ATOM 1987 C C . ILE A 1 248 ? -14.411 9.773 30.148 1.00 81.44 248 ILE A C 1
ATOM 1989 O O . ILE A 1 248 ? -15.516 9.368 30.512 1.00 81.44 248 ILE A O 1
ATOM 1993 N N . GLN A 1 249 ? -14.038 11.045 30.234 1.00 81.31 249 GLN A N 1
ATOM 1994 C CA . GLN A 1 249 ? -14.857 12.186 30.661 1.00 81.31 249 GLN A CA 1
ATOM 1995 C C . GLN A 1 249 ? -14.098 13.472 30.296 1.00 81.31 249 GLN A C 1
ATOM 1997 O O . GLN A 1 249 ? -12.898 13.393 30.047 1.00 81.31 249 GLN A O 1
ATOM 2002 N N . ASN A 1 250 ? -14.752 14.639 30.332 1.00 82.38 250 ASN A N 1
ATOM 2003 C CA . ASN A 1 250 ? -14.082 15.943 30.193 1.00 82.38 250 ASN A CA 1
ATOM 2004 C C . ASN A 1 250 ? -13.257 16.093 28.892 1.00 82.38 250 ASN A C 1
ATOM 2006 O O . ASN A 1 250 ? -12.118 16.554 28.900 1.00 82.38 250 ASN A O 1
ATOM 2010 N N . ILE A 1 251 ? -13.853 15.654 27.779 1.00 84.69 251 ILE A N 1
ATOM 2011 C CA . ILE A 1 251 ? -13.325 15.797 26.409 1.00 84.69 251 ILE A CA 1
ATOM 2012 C C . ILE A 1 251 ? -14.352 16.398 25.429 1.00 84.69 251 ILE A C 1
ATOM 2014 O O . ILE A 1 251 ? -14.021 16.662 24.281 1.00 84.69 251 ILE A O 1
ATOM 2018 N N . GLU A 1 252 ? -15.593 16.638 25.871 1.00 77.62 252 GLU A N 1
ATOM 2019 C CA . GLU A 1 252 ? -16.729 17.102 25.044 1.00 77.62 252 GLU A CA 1
ATOM 2020 C C . GLU A 1 252 ? -16.483 18.469 24.367 1.00 77.62 252 GLU A C 1
ATOM 2022 O O . GLU A 1 252 ? -17.130 18.823 23.381 1.00 77.62 252 GLU A O 1
ATOM 2027 N N . HIS A 1 253 ? -15.548 19.254 24.906 1.00 81.12 253 HIS A N 1
ATOM 2028 C CA . HIS A 1 253 ? -15.136 20.567 24.407 1.00 81.12 253 HIS A CA 1
ATOM 2029 C C . HIS A 1 253 ? -13.929 20.523 23.456 1.00 81.12 253 HIS A C 1
ATOM 2031 O O . HIS A 1 253 ? -13.604 21.547 22.855 1.00 81.12 253 HIS A O 1
ATOM 2037 N N . LEU A 1 254 ? -13.270 19.371 23.292 1.00 84.12 254 LEU A N 1
ATOM 2038 C CA . LEU A 1 254 ? -12.085 19.191 22.440 1.00 84.12 254 LEU A CA 1
ATOM 2039 C C . LEU A 1 254 ? -12.479 18.943 20.973 1.00 84.12 254 LEU A C 1
ATOM 2041 O O . LEU A 1 254 ? -12.039 17.990 20.350 1.00 84.12 254 LEU A O 1
ATOM 2045 N N . GLN A 1 255 ? -13.335 19.798 20.409 1.00 79.94 255 GLN A N 1
ATOM 2046 C CA . GLN A 1 255 ? -14.010 19.566 19.117 1.00 79.94 255 GLN A CA 1
ATOM 2047 C C . GLN A 1 255 ? -13.086 19.523 17.885 1.00 79.94 255 GLN A C 1
ATOM 2049 O O . GLN A 1 255 ? -13.545 19.165 16.802 1.00 79.94 255 GLN A O 1
ATOM 2054 N N . ASN A 1 256 ? -11.814 19.903 18.040 1.00 79.88 256 ASN A N 1
ATOM 2055 C CA . ASN A 1 256 ? -10.790 19.862 16.993 1.00 79.88 256 ASN A CA 1
ATOM 2056 C C . ASN A 1 256 ? -9.887 18.618 17.087 1.00 79.88 256 ASN A C 1
ATOM 2058 O O . ASN A 1 256 ? -8.902 18.544 16.359 1.00 79.88 256 ASN A O 1
ATOM 2062 N N . LEU A 1 257 ? -10.185 17.669 17.982 1.00 79.06 257 LEU A N 1
ATOM 2063 C CA . LEU A 1 257 ? -9.338 16.501 18.196 1.00 79.06 257 LEU A CA 1
ATOM 2064 C C . LEU A 1 257 ? -9.311 15.636 16.926 1.00 79.06 257 LEU A C 1
ATOM 2066 O O . LEU A 1 257 ? -10.350 15.212 16.424 1.00 79.06 257 LEU A O 1
ATOM 2070 N N . GLU A 1 258 ? -8.116 15.369 16.412 1.00 77.75 258 GLU A N 1
ATOM 2071 C CA . GLU A 1 258 ? -7.863 14.486 15.274 1.00 77.75 258 GLU A CA 1
ATOM 2072 C C . GLU A 1 258 ? -7.308 13.138 15.759 1.00 77.75 258 GLU A C 1
ATOM 2074 O O . GLU A 1 258 ? -7.762 12.103 15.290 1.00 77.75 258 GLU A O 1
ATOM 2079 N N . GLU A 1 259 ? -6.439 13.114 16.771 1.00 72.06 259 GLU A N 1
ATOM 2080 C CA . GLU A 1 259 ? -5.862 11.903 17.366 1.00 72.06 259 GLU A CA 1
ATOM 2081 C C . GLU A 1 259 ? -6.120 11.817 18.879 1.00 72.06 259 GLU A C 1
ATOM 2083 O O . GLU A 1 259 ? -5.726 12.703 19.643 1.00 72.06 259 GLU A O 1
ATOM 2088 N N . PHE A 1 260 ? -6.700 10.705 19.344 1.00 83.56 260 PHE A N 1
ATOM 2089 C CA . PHE A 1 260 ? -6.891 10.434 20.771 1.00 83.56 260 PHE A CA 1
ATOM 2090 C C . PHE A 1 260 ? -6.349 9.056 21.180 1.00 83.56 260 PHE A C 1
ATOM 2092 O O . PHE A 1 260 ? -6.952 8.012 20.905 1.00 83.56 260 PHE A O 1
ATOM 2099 N N . TRP A 1 261 ? -5.214 9.036 21.882 1.00 78.50 261 TRP A N 1
ATOM 2100 C CA . TRP A 1 261 ? -4.567 7.806 22.339 1.00 78.50 261 TRP A CA 1
ATOM 2101 C C . TRP A 1 261 ? -4.886 7.533 23.814 1.00 78.50 261 TRP A C 1
ATOM 2103 O O . TRP A 1 261 ? -4.693 8.380 24.679 1.00 78.50 261 TRP A O 1
ATOM 2113 N N . MET A 1 262 ? -5.406 6.344 24.116 1.00 81.69 262 MET A N 1
ATOM 2114 C CA . MET A 1 262 ? -5.968 5.979 25.429 1.00 81.69 262 MET A CA 1
ATOM 2115 C C . MET A 1 262 ? -5.716 4.507 25.802 1.00 81.69 262 MET A C 1
ATOM 2117 O O . MET A 1 262 ? -6.259 3.994 26.784 1.00 81.69 262 MET A O 1
ATOM 2121 N N . ASN A 1 263 ? -4.895 3.799 25.029 1.00 75.38 263 ASN A N 1
ATOM 2122 C CA . ASN A 1 263 ? -4.637 2.372 25.173 1.00 75.38 263 ASN A CA 1
ATOM 2123 C C . ASN A 1 263 ? -3.936 2.028 26.493 1.00 75.38 263 ASN A C 1
ATOM 2125 O O . ASN A 1 263 ? -3.210 2.839 27.050 1.00 75.38 263 ASN A O 1
ATOM 2129 N N . ASN A 1 264 ? -4.139 0.806 26.987 1.00 78.56 264 ASN A N 1
ATOM 2130 C CA . ASN A 1 264 ? -3.557 0.278 28.224 1.00 78.56 264 ASN A CA 1
ATOM 2131 C C . ASN A 1 264 ? -3.883 1.140 29.465 1.00 78.56 264 ASN A C 1
ATOM 2133 O O . ASN A 1 264 ? -2.998 1.452 30.258 1.00 78.56 264 ASN A O 1
ATOM 2137 N N . ASN A 1 265 ? -5.159 1.510 29.626 1.00 83.94 265 ASN A N 1
ATOM 2138 C CA . ASN A 1 265 ? -5.704 2.215 30.795 1.00 83.94 265 ASN A CA 1
ATOM 2139 C C . ASN A 1 265 ? -6.641 1.317 31.638 1.00 83.94 265 ASN A C 1
ATOM 2141 O O . ASN A 1 265 ? -7.130 0.288 31.170 1.00 83.94 265 ASN A O 1
ATOM 2145 N N . GLU A 1 266 ? -6.932 1.720 32.881 1.00 85.75 266 GLU A N 1
ATOM 2146 C CA . GLU A 1 266 ? -7.775 0.984 33.849 1.00 85.75 266 GLU A CA 1
ATOM 2147 C C . GLU A 1 266 ? -9.300 1.195 33.643 1.00 85.75 266 GLU A C 1
ATOM 2149 O O . GLU A 1 266 ? -10.040 1.297 34.620 1.00 85.75 266 GLU A O 1
ATOM 2154 N N . ILE A 1 267 ? -9.794 1.297 32.401 1.00 80.31 267 ILE A N 1
ATOM 2155 C CA . ILE A 1 267 ? -11.194 1.679 32.106 1.00 80.31 267 ILE A CA 1
ATOM 2156 C C . ILE A 1 267 ? -12.201 0.653 32.662 1.00 80.31 267 ILE A C 1
ATOM 2158 O O . ILE A 1 267 ? -12.222 -0.501 32.237 1.00 80.31 267 ILE A O 1
ATOM 2162 N N . GLU A 1 268 ? -13.069 1.087 33.584 1.00 70.94 268 GLU A N 1
ATOM 2163 C CA . GLU A 1 268 ? -13.946 0.191 34.366 1.00 70.94 268 GLU A CA 1
ATOM 2164 C C . GLU A 1 268 ? -15.350 -0.020 33.763 1.00 70.94 268 GLU A C 1
ATOM 2166 O O . GLU A 1 268 ? -16.043 -0.957 34.156 1.00 70.94 268 GLU A O 1
ATOM 2171 N N . ASP A 1 269 ? -15.797 0.844 32.841 1.00 57.09 269 ASP A N 1
ATOM 2172 C CA . ASP A 1 269 ? -17.210 0.937 32.431 1.00 57.09 269 ASP A CA 1
ATOM 2173 C C . ASP A 1 269 ? -17.366 1.084 30.901 1.00 57.09 269 ASP A C 1
ATOM 2175 O O . ASP A 1 269 ? -17.259 2.180 30.335 1.00 57.09 269 ASP A O 1
ATOM 2179 N N . TRP A 1 270 ? -17.567 -0.059 30.229 1.00 53.06 270 TRP A N 1
ATOM 2180 C CA . TRP A 1 270 ? -17.484 -0.243 28.769 1.00 53.06 270 TRP A CA 1
ATOM 2181 C C . TRP A 1 270 ? -18.863 -0.505 28.124 1.00 53.06 270 TRP A C 1
ATOM 2183 O O . TRP A 1 270 ? -19.060 -1.462 27.374 1.00 53.06 270 TRP A O 1
ATOM 2193 N N . ILE A 1 271 ? -19.855 0.341 28.432 1.00 45.16 271 ILE A N 1
ATOM 2194 C CA . ILE A 1 271 ? -21.190 0.284 27.807 1.00 45.16 271 ILE A CA 1
ATOM 2195 C C . ILE A 1 271 ? -21.103 0.777 26.352 1.00 45.16 271 ILE A C 1
ATOM 2197 O O . ILE A 1 271 ? -21.162 1.972 26.062 1.00 45.16 271 ILE A O 1
ATOM 2201 N N . PHE A 1 272 ? -20.956 -0.194 25.450 1.00 43.62 272 PHE A N 1
ATOM 2202 C CA . PHE A 1 272 ? -20.549 -0.038 24.049 1.00 43.62 272 PHE A CA 1
ATOM 2203 C C . PHE A 1 272 ? -21.429 0.905 23.209 1.00 43.62 272 PHE A C 1
ATOM 2205 O O . PHE A 1 272 ? -20.925 1.601 22.336 1.00 43.62 272 PHE A O 1
ATOM 2212 N N . GLU A 1 273 ? -22.737 0.947 23.474 1.00 39.75 273 GLU A N 1
ATOM 2213 C CA . GLU A 1 273 ? -23.713 1.632 22.610 1.00 39.75 273 GLU A CA 1
ATOM 2214 C C . GLU A 1 273 ? -23.948 3.107 22.960 1.00 39.75 273 GLU A C 1
ATOM 2216 O O . GLU A 1 273 ? -24.539 3.822 22.161 1.00 39.75 273 GLU A O 1
ATOM 2221 N N . LYS A 1 274 ? -23.524 3.575 24.145 1.00 41.31 274 LYS A N 1
ATOM 2222 C CA . LYS A 1 274 ? -23.916 4.907 24.650 1.00 41.31 274 LYS A CA 1
ATOM 2223 C C . LYS A 1 274 ? -22.796 5.933 24.775 1.00 41.31 274 LYS A C 1
ATOM 2225 O O . LYS A 1 274 ? -23.080 7.109 24.948 1.00 41.31 274 LYS A O 1
ATOM 2230 N N . ARG A 1 275 ? -21.540 5.487 24.716 1.00 47.28 275 ARG A N 1
ATOM 2231 C CA . ARG A 1 275 ? -20.353 6.337 24.923 1.00 47.28 275 ARG A CA 1
ATOM 2232 C C . ARG A 1 275 ? -19.580 6.629 23.638 1.00 47.28 275 ARG A C 1
ATOM 2234 O O . ARG A 1 275 ? -18.644 7.413 23.658 1.00 47.28 275 ARG A O 1
ATOM 2241 N N . ILE A 1 276 ? -19.983 6.018 22.521 1.00 46.00 276 ILE A N 1
ATOM 2242 C CA . ILE A 1 276 ? -19.493 6.400 21.192 1.00 46.00 276 ILE A CA 1
ATOM 2243 C C . ILE A 1 276 ? -20.150 7.715 20.756 1.00 46.00 276 ILE A C 1
ATOM 2245 O O . ILE A 1 276 ? -19.431 8.588 20.294 1.00 46.00 276 ILE A O 1
ATOM 2249 N N . GLU A 1 277 ? -21.444 7.935 21.034 1.00 46.88 277 GLU A N 1
ATOM 2250 C CA . GLU A 1 277 ? -22.097 9.245 20.830 1.00 46.88 277 GLU A CA 1
ATOM 2251 C C . GLU A 1 277 ? -21.353 10.377 21.581 1.00 46.88 277 GLU A C 1
ATOM 2253 O O . GLU A 1 277 ? -21.150 11.456 21.032 1.00 46.88 277 GLU A O 1
ATOM 2258 N N . GLU A 1 278 ? -20.873 10.112 22.806 1.00 47.28 278 GLU A N 1
ATOM 2259 C CA . GLU A 1 278 ? -20.073 11.050 23.623 1.00 47.28 278 GLU A CA 1
ATOM 2260 C C . GLU A 1 278 ? -18.704 11.399 22.992 1.00 47.28 278 GLU A C 1
ATOM 2262 O O . GLU A 1 278 ? -18.154 12.458 23.288 1.00 47.28 278 GLU A O 1
ATOM 2267 N N . ILE A 1 279 ? -18.152 10.537 22.124 1.00 48.00 279 ILE A N 1
ATOM 2268 C CA . ILE A 1 279 ? -16.839 10.718 21.472 1.00 48.00 279 ILE A CA 1
ATOM 2269 C C . ILE A 1 279 ? -16.989 11.226 20.028 1.00 48.00 279 ILE A C 1
ATOM 2271 O O . ILE A 1 279 ? -16.205 12.068 19.601 1.00 48.00 279 ILE A O 1
ATOM 2275 N N . GLU A 1 280 ? -18.025 10.810 19.293 1.00 43.84 280 GLU A N 1
ATOM 2276 C CA . GLU A 1 280 ? -18.378 11.384 17.983 1.00 43.84 280 GLU A CA 1
ATOM 2277 C C . GLU A 1 280 ? -18.711 12.885 18.095 1.00 43.84 280 GLU A C 1
ATOM 2279 O O . GLU A 1 280 ? -18.412 13.659 17.186 1.00 43.84 280 GLU A O 1
ATOM 2284 N N . LEU A 1 281 ? -19.246 13.326 19.242 1.00 46.53 281 LEU A N 1
ATOM 2285 C CA . LEU A 1 281 ? -19.432 14.744 19.580 1.00 46.53 281 LEU A CA 1
ATOM 2286 C C . LEU A 1 281 ? -18.118 15.535 19.755 1.00 46.53 281 LEU A C 1
ATOM 2288 O O . LEU A 1 281 ? -18.152 16.764 19.696 1.00 46.53 281 LEU A O 1
ATOM 2292 N N . ALA A 1 282 ? -16.981 14.860 19.955 1.00 49.56 282 ALA A N 1
ATOM 2293 C CA . ALA A 1 282 ? -15.666 15.467 20.185 1.00 49.56 282 ALA A CA 1
ATOM 2294 C C . ALA A 1 282 ? -14.753 15.468 18.938 1.00 49.56 282 ALA A C 1
ATOM 2296 O O . ALA A 1 282 ? -13.573 15.778 19.047 1.00 49.56 282 ALA A O 1
ATOM 2297 N N . GLY A 1 283 ? -15.261 15.117 17.752 1.00 47.31 283 GLY A N 1
ATOM 2298 C CA . GLY A 1 283 ? -14.539 15.254 16.475 1.00 47.31 283 GLY A CA 1
ATOM 2299 C C . GLY A 1 283 ? -13.471 14.190 16.169 1.00 47.31 283 GLY A C 1
ATOM 2300 O O . GLY A 1 283 ? -13.268 13.908 14.988 1.00 47.31 283 GLY A O 1
ATOM 2301 N N . ALA A 1 284 ? -12.873 13.571 17.197 1.00 45.94 284 ALA A N 1
ATOM 2302 C CA . ALA A 1 284 ? -11.789 12.574 17.144 1.00 45.94 284 ALA A CA 1
ATOM 2303 C C . ALA A 1 284 ? -11.766 11.711 15.865 1.00 45.94 284 ALA A C 1
ATOM 2305 O O . ALA A 1 284 ? -12.629 10.851 15.664 1.00 45.94 284 ALA A O 1
ATOM 2306 N N . HIS A 1 285 ? -10.768 11.927 15.002 1.00 45.09 285 HIS A N 1
ATOM 2307 C CA . HIS A 1 285 ? -10.617 11.176 13.751 1.00 45.09 285 HIS A CA 1
ATOM 2308 C C . HIS A 1 285 ? -9.986 9.790 13.981 1.00 45.09 285 HIS A C 1
ATOM 2310 O O . HIS A 1 285 ? -10.467 8.814 13.404 1.00 45.09 285 HIS A O 1
ATOM 2316 N N . GLU A 1 286 ? -8.985 9.685 14.860 1.00 41.53 286 GLU A N 1
ATOM 2317 C CA . GLU A 1 286 ? -8.329 8.450 15.300 1.00 41.53 286 GLU A CA 1
ATOM 2318 C C . GLU A 1 286 ? -8.523 8.226 16.810 1.00 41.53 286 GLU A C 1
ATOM 2320 O O . GLU A 1 286 ? -8.396 9.151 17.613 1.00 41.53 286 GLU A O 1
ATOM 2325 N N . LEU A 1 287 ? -8.808 6.982 17.216 1.00 44.38 287 LEU A N 1
ATOM 2326 C CA . LEU A 1 287 ? -9.056 6.615 18.615 1.00 44.38 287 LEU A CA 1
ATOM 2327 C C . LEU A 1 287 ? -8.367 5.291 18.978 1.00 44.38 287 LEU A C 1
ATOM 2329 O O . LEU A 1 287 ? -8.818 4.209 18.590 1.00 44.38 287 LEU A O 1
ATOM 2333 N N . TYR A 1 288 ? -7.315 5.358 19.793 1.00 44.47 288 TYR A N 1
ATOM 2334 C CA . TYR A 1 288 ? -6.524 4.191 20.192 1.00 44.47 288 TYR A CA 1
ATOM 2335 C C . TYR A 1 288 ? -6.901 3.725 21.604 1.00 44.47 288 TYR A C 1
ATOM 2337 O O . TYR A 1 288 ? -6.275 4.118 22.583 1.00 44.47 288 TYR A O 1
ATOM 2345 N N . VAL A 1 289 ? -7.917 2.862 21.737 1.00 47.06 289 VAL A N 1
ATOM 2346 C CA . VAL A 1 289 ? -8.346 2.291 23.035 1.00 47.06 289 VAL A CA 1
ATOM 2347 C C . VAL A 1 289 ? -8.139 0.773 23.064 1.00 47.06 289 VAL A C 1
ATOM 2349 O O . VAL A 1 289 ? -8.982 0.004 22.603 1.00 47.06 289 VAL A O 1
ATOM 2352 N N . THR A 1 290 ? -7.032 0.323 23.662 1.00 40.44 290 THR A N 1
ATOM 2353 C CA . THR A 1 290 ? -6.887 -1.061 24.147 1.00 40.44 290 THR A CA 1
ATOM 2354 C C . THR A 1 290 ? -7.327 -1.144 25.614 1.00 40.44 290 THR A C 1
ATOM 2356 O O . THR A 1 290 ? -7.004 -0.278 26.431 1.00 40.44 290 THR A O 1
ATOM 2359 N N . SER A 1 291 ? -8.002 -2.234 25.967 1.00 42.41 291 SER A N 1
ATOM 2360 C CA . SER A 1 291 ? -8.073 -2.747 27.337 1.00 42.41 291 SER A CA 1
ATOM 2361 C C . SER A 1 291 ? -7.488 -4.164 27.350 1.00 42.41 291 SER A C 1
ATOM 2363 O O . SER A 1 291 ? -7.264 -4.762 26.294 1.00 42.41 291 SER A O 1
ATOM 2365 N N . SER A 1 292 ? -7.211 -4.721 28.531 1.00 43.47 292 SER A N 1
ATOM 2366 C CA . SER A 1 292 ? -6.603 -6.056 28.664 1.00 43.47 292 SER A CA 1
ATOM 2367 C C . SER A 1 292 ? -7.507 -7.214 28.201 1.00 43.47 292 SER A C 1
ATOM 2369 O O . SER A 1 292 ? -7.031 -8.341 28.065 1.00 43.47 292 SER A O 1
ATOM 2371 N N . SER A 1 293 ? -8.782 -6.952 27.896 1.00 41.34 293 SER A N 1
ATOM 2372 C CA . SER A 1 293 ? -9.667 -7.856 27.155 1.00 41.34 293 SER A CA 1
ATOM 2373 C C . SER A 1 293 ? -9.659 -7.503 25.663 1.00 41.34 293 SER A C 1
ATOM 2375 O O . SER A 1 293 ? -10.320 -6.553 25.240 1.00 41.34 293 SER A O 1
ATOM 2377 N N . ALA A 1 294 ? -8.916 -8.265 24.858 1.00 45.38 294 ALA A N 1
ATOM 2378 C CA . ALA A 1 294 ? -8.804 -8.025 23.419 1.00 45.38 294 ALA A CA 1
ATOM 2379 C C . ALA A 1 294 ? -10.162 -8.114 22.693 1.00 45.38 294 ALA A C 1
ATOM 2381 O O . ALA A 1 294 ? -10.965 -8.978 23.029 1.00 45.38 294 ALA A O 1
ATOM 2382 N N . PHE A 1 295 ? -10.370 -7.247 21.686 1.00 37.34 295 PHE A N 1
ATOM 2383 C CA . PHE A 1 295 ? -10.845 -7.587 20.320 1.00 37.34 295 PHE A CA 1
ATOM 2384 C C . PHE A 1 295 ? -11.215 -6.362 19.450 1.00 37.34 295 PHE A C 1
ATOM 2386 O O . PHE A 1 295 ? -11.296 -6.497 18.234 1.00 37.34 295 PHE A O 1
ATOM 2393 N N . VAL A 1 296 ? -11.403 -5.165 20.024 1.00 40.72 296 VAL A N 1
ATOM 2394 C CA . VAL A 1 296 ? -11.911 -3.983 19.278 1.00 40.72 296 VAL A CA 1
ATOM 2395 C C . VAL A 1 296 ? -10.838 -3.285 18.421 1.00 40.72 296 VAL A C 1
ATOM 2397 O O . VAL A 1 296 ? -11.109 -2.856 17.301 1.00 40.72 296 VAL A O 1
ATOM 2400 N N . VAL A 1 297 ? -9.603 -3.215 18.925 1.00 38.53 297 VAL A N 1
ATOM 2401 C CA . VAL A 1 297 ? -8.490 -2.402 18.386 1.00 38.53 297 VAL A CA 1
ATOM 2402 C C . VAL A 1 297 ? -8.177 -2.700 16.914 1.00 38.53 297 VAL A C 1
ATOM 2404 O O . VAL A 1 297 ? -8.041 -1.787 16.102 1.00 38.53 297 VAL A O 1
ATOM 2407 N N . GLY A 1 298 ? -8.115 -3.986 16.550 1.00 31.67 298 GLY A N 1
ATOM 2408 C CA . GLY A 1 298 ? -7.716 -4.428 15.210 1.00 31.67 298 GLY A CA 1
ATOM 2409 C C . GLY A 1 298 ? -8.705 -4.084 14.090 1.00 31.67 298 GLY A C 1
ATOM 2410 O O . GLY A 1 298 ? -8.394 -4.317 12.927 1.00 31.67 298 GLY A O 1
ATOM 2411 N N . HIS A 1 299 ? -9.886 -3.545 14.411 1.00 31.31 299 HIS A N 1
ATOM 2412 C CA . HIS A 1 299 ? -10.925 -3.227 13.427 1.00 31.31 299 HIS A CA 1
ATOM 2413 C C . HIS A 1 299 ? -11.061 -1.722 13.117 1.00 31.31 299 HIS A C 1
ATOM 2415 O O . HIS A 1 299 ? -11.795 -1.359 12.194 1.00 31.31 299 HIS A O 1
ATOM 2421 N N . PHE A 1 300 ? -10.361 -0.854 13.863 1.00 34.47 300 PHE A N 1
ATOM 2422 C CA . PHE A 1 300 ? -10.329 0.597 13.630 1.00 34.47 300 PHE A CA 1
ATOM 2423 C C . PHE A 1 300 ? -9.054 1.043 12.905 1.00 34.47 300 PHE A C 1
ATOM 2425 O O . PHE A 1 300 ? -9.169 1.604 11.819 1.00 34.47 300 PHE A O 1
ATOM 2432 N N . ILE A 1 301 ? -7.864 0.705 13.427 1.00 32.75 301 ILE A N 1
ATOM 2433 C CA . ILE A 1 301 ? -6.561 1.082 12.829 1.00 32.75 301 ILE A CA 1
ATOM 2434 C C . ILE A 1 301 ? -6.488 0.653 11.355 1.00 32.75 301 ILE A C 1
ATOM 2436 O O . ILE A 1 301 ? -6.189 1.467 10.482 1.00 32.75 301 ILE A O 1
ATOM 2440 N N . TYR A 1 302 ? -6.899 -0.590 11.064 1.00 30.73 302 TYR A N 1
ATOM 2441 C CA . TYR A 1 302 ? -6.948 -1.136 9.703 1.00 30.73 302 TYR A CA 1
ATOM 2442 C C . TYR A 1 302 ? -7.693 -0.212 8.728 1.00 30.73 302 TYR A C 1
ATOM 2444 O O . TYR A 1 302 ? -7.234 -0.001 7.615 1.00 30.73 302 TYR A O 1
ATOM 2452 N N . LYS A 1 303 ? -8.810 0.400 9.150 1.00 29.78 303 LYS A N 1
ATOM 2453 C CA . LYS A 1 303 ? -9.644 1.269 8.302 1.00 29.78 303 LYS A CA 1
ATOM 2454 C C . LYS A 1 303 ? -9.059 2.665 8.082 1.00 29.78 303 LYS A C 1
ATOM 2456 O O . LYS A 1 303 ? -9.618 3.415 7.282 1.00 29.78 303 LYS A O 1
ATOM 2461 N N . MET A 1 304 ? -7.993 3.045 8.783 1.00 32.34 304 MET A N 1
ATOM 2462 C CA . MET A 1 304 ? -7.393 4.382 8.696 1.00 32.34 304 MET A CA 1
ATOM 2463 C C . MET A 1 304 ? -6.071 4.367 7.936 1.00 32.34 304 MET A C 1
ATOM 2465 O O . MET A 1 304 ? -5.940 5.126 6.974 1.00 32.34 304 MET A O 1
ATOM 2469 N N . GLU A 1 305 ? -5.199 3.391 8.205 1.00 33.75 305 GLU A N 1
ATOM 2470 C CA . GLU A 1 305 ? -4.093 3.059 7.296 1.00 33.75 305 GLU A CA 1
ATOM 2471 C C . GLU A 1 305 ? -4.620 2.711 5.892 1.00 33.75 305 GLU A C 1
ATOM 2473 O O . GLU A 1 305 ? -4.067 3.157 4.884 1.00 33.75 305 GLU A O 1
ATOM 2478 N N . GLU A 1 306 ? -5.745 1.985 5.805 1.00 42.84 306 GLU A N 1
ATOM 2479 C CA . GLU A 1 306 ? -6.439 1.728 4.542 1.00 42.84 306 GLU A CA 1
ATOM 2480 C C . GLU A 1 306 ? -6.937 3.034 3.901 1.00 42.84 306 GLU A C 1
ATOM 2482 O O . GLU A 1 306 ? -6.591 3.291 2.754 1.00 42.84 306 GLU A O 1
ATOM 2487 N N . LYS A 1 307 ? -7.650 3.927 4.607 1.00 44.50 307 LYS A N 1
ATOM 2488 C CA . LYS A 1 307 ? -8.074 5.230 4.040 1.00 44.50 307 LYS A CA 1
ATOM 2489 C C . LYS A 1 307 ? -6.901 6.060 3.501 1.00 44.50 307 LYS A C 1
ATOM 2491 O O . LYS A 1 307 ? -7.009 6.604 2.400 1.00 44.50 307 LYS A O 1
ATOM 2496 N N . ALA A 1 308 ? -5.799 6.157 4.245 1.00 46.75 308 ALA A N 1
ATOM 2497 C CA . ALA A 1 308 ? -4.614 6.902 3.824 1.00 46.75 308 ALA A CA 1
ATOM 2498 C C . ALA A 1 308 ? -3.947 6.252 2.598 1.00 46.75 308 ALA A C 1
ATOM 2500 O O . ALA A 1 308 ? -3.737 6.918 1.581 1.00 46.75 308 ALA A O 1
ATOM 2501 N N . SER A 1 309 ? -3.710 4.936 2.640 1.00 70.38 309 SER A N 1
ATOM 2502 C CA . SER A 1 309 ? -3.107 4.194 1.526 1.00 70.38 309 SER A CA 1
ATOM 2503 C C . SER A 1 309 ? -4.004 4.147 0.283 1.00 70.38 309 SER A C 1
ATOM 2505 O O . SER A 1 309 ? -3.476 4.100 -0.826 1.00 70.38 309 SER A O 1
ATOM 2507 N N . LEU A 1 310 ? -5.334 4.165 0.425 1.00 77.19 310 LEU A N 1
ATOM 2508 C CA . LEU A 1 310 ? -6.271 4.237 -0.702 1.00 77.19 310 LEU A CA 1
ATOM 2509 C C . LEU A 1 310 ? -6.224 5.613 -1.380 1.00 77.19 310 LEU A C 1
ATOM 2511 O O . LEU A 1 310 ? -6.222 5.669 -2.607 1.00 77.19 310 LEU A O 1
ATOM 2515 N N . LYS A 1 311 ? -6.124 6.705 -0.606 1.00 81.94 311 LYS A N 1
ATOM 2516 C CA . LYS A 1 311 ? -5.978 8.074 -1.134 1.00 81.94 311 LYS A CA 1
ATOM 2517 C C . LYS A 1 311 ? -4.672 8.250 -1.916 1.00 81.94 311 LYS A C 1
ATOM 2519 O O . LYS A 1 311 ? -4.677 8.892 -2.963 1.00 81.94 311 LYS A O 1
ATOM 2524 N N . GLU A 1 312 ? -3.575 7.663 -1.438 1.00 88.44 312 GLU A N 1
ATOM 2525 C CA . GLU A 1 312 ? -2.307 7.621 -2.177 1.00 88.44 312 GLU A CA 1
ATOM 2526 C C . GLU A 1 312 ? -2.433 6.804 -3.477 1.00 88.44 312 GLU A C 1
ATOM 2528 O O . GLU A 1 312 ? -2.051 7.278 -4.547 1.00 88.44 312 GLU A O 1
ATOM 2533 N N . LEU A 1 313 ? -3.030 5.608 -3.416 1.00 92.19 313 LEU A N 1
ATOM 2534 C CA . LEU A 1 313 ? -3.253 4.765 -4.597 1.00 92.19 313 LEU A CA 1
ATOM 2535 C C . LEU A 1 313 ? -4.143 5.443 -5.651 1.00 92.19 313 LEU A C 1
ATOM 2537 O O . LEU A 1 313 ? -3.865 5.311 -6.841 1.00 92.19 313 LEU A O 1
ATOM 2541 N N . ASP A 1 314 ? -5.171 6.193 -5.243 1.00 93.81 314 ASP A N 1
ATOM 2542 C CA . ASP A 1 314 ? -6.013 6.969 -6.165 1.00 93.81 314 ASP A CA 1
ATOM 2543 C C . ASP A 1 314 ? -5.197 8.052 -6.903 1.00 93.81 314 ASP A C 1
ATOM 2545 O O . ASP A 1 314 ? -5.354 8.219 -8.114 1.00 93.81 314 ASP A O 1
ATOM 2549 N N . GLN A 1 315 ? -4.255 8.721 -6.224 1.00 95.31 315 GLN A N 1
ATOM 2550 C CA . GLN A 1 315 ? -3.332 9.680 -6.853 1.00 95.31 315 GLN A CA 1
ATOM 2551 C C . GLN A 1 315 ? -2.336 8.999 -7.805 1.00 95.31 315 GLN A C 1
ATOM 2553 O O . GLN A 1 315 ? -2.053 9.522 -8.884 1.00 95.31 315 GLN A O 1
ATOM 2558 N N . TRP A 1 316 ? -1.820 7.817 -7.448 1.00 97.94 316 TRP A N 1
ATOM 2559 C CA . TRP A 1 316 ? -0.953 7.034 -8.336 1.00 97.94 316 TRP A CA 1
ATOM 2560 C C . TRP A 1 316 ? -1.706 6.598 -9.602 1.00 97.94 316 TRP A C 1
ATOM 2562 O O . TRP A 1 316 ? -1.158 6.671 -10.701 1.00 97.94 316 TRP A O 1
ATOM 2572 N N . ILE A 1 317 ? -2.975 6.199 -9.470 1.00 98.00 317 ILE A N 1
ATOM 2573 C CA . ILE A 1 317 ? -3.850 5.855 -10.599 1.00 98.00 317 ILE A CA 1
ATOM 2574 C C . ILE A 1 317 ? -4.125 7.086 -11.473 1.00 98.00 317 ILE A C 1
ATOM 2576 O O . ILE A 1 317 ? -4.063 6.967 -12.697 1.00 98.00 317 ILE A O 1
ATOM 2580 N N . GLU A 1 318 ? -4.371 8.266 -10.897 1.00 96.88 318 GLU A N 1
ATOM 2581 C CA . GLU A 1 318 ? -4.525 9.515 -11.661 1.00 96.88 318 GLU A CA 1
ATOM 2582 C C . GLU A 1 318 ? -3.250 9.854 -12.458 1.00 96.88 318 GLU A C 1
ATOM 2584 O O . GLU A 1 318 ? -3.319 10.074 -13.670 1.00 96.88 318 GLU A O 1
ATOM 2589 N N . GLN A 1 319 ? -2.074 9.790 -11.822 1.00 97.19 319 GLN A N 1
ATOM 2590 C CA . GLN A 1 319 ? -0.772 9.978 -12.477 1.00 97.19 319 GLN A CA 1
ATOM 2591 C C . GLN A 1 319 ? -0.554 8.990 -13.637 1.00 97.19 319 GLN A C 1
ATOM 2593 O O . GLN A 1 319 ? -0.089 9.386 -14.711 1.00 97.19 319 GLN A O 1
ATOM 2598 N N . LEU A 1 320 ? -0.914 7.719 -13.442 1.00 97.88 320 LEU A N 1
ATOM 2599 C CA . LEU A 1 320 ? -0.762 6.668 -14.447 1.00 97.88 320 LEU A CA 1
ATOM 2600 C C . LEU A 1 320 ? -1.737 6.825 -15.619 1.00 97.88 320 LEU A C 1
ATOM 2602 O O . LEU A 1 320 ? -1.309 6.664 -16.758 1.00 97.88 320 LEU A O 1
ATOM 2606 N N . ASN A 1 321 ? -2.999 7.212 -15.382 1.00 95.25 321 ASN A N 1
ATOM 2607 C CA . ASN A 1 321 ? -3.960 7.554 -16.448 1.00 95.25 321 ASN A CA 1
ATOM 2608 C C . ASN A 1 321 ? -3.426 8.676 -17.359 1.00 95.25 321 ASN A C 1
ATOM 2610 O O . ASN A 1 321 ? -3.663 8.669 -18.566 1.00 95.25 321 ASN A O 1
ATOM 2614 N N . ASP A 1 322 ? -2.652 9.606 -16.797 1.00 95.50 322 ASP A N 1
ATOM 2615 C CA . ASP A 1 322 ? -1.992 10.694 -17.525 1.00 95.50 322 ASP A CA 1
ATOM 2616 C C . ASP A 1 322 ? -0.718 10.243 -18.289 1.00 95.50 322 ASP A C 1
ATOM 2618 O O . ASP A 1 322 ? 0.035 11.068 -18.815 1.00 95.50 322 ASP A O 1
ATOM 2622 N N . CYS A 1 323 ? -0.487 8.923 -18.377 1.00 96.19 323 CYS A N 1
ATOM 2623 C CA . CYS A 1 323 ? 0.643 8.244 -19.021 1.00 96.19 323 CYS A CA 1
ATOM 2624 C C . CYS A 1 323 ? 2.016 8.619 -18.424 1.00 96.19 323 CYS A C 1
ATOM 2626 O O . CYS A 1 323 ? 3.008 8.754 -19.146 1.00 96.19 323 CYS A O 1
ATOM 2628 N N . LYS A 1 324 ? 2.081 8.797 -17.098 1.00 96.88 324 LYS A N 1
ATOM 2629 C CA . LYS A 1 324 ? 3.320 9.079 -16.356 1.00 96.88 324 LYS A CA 1
ATOM 2630 C C . LYS A 1 324 ? 3.673 7.888 -15.467 1.00 96.88 324 LYS A C 1
ATOM 2632 O O . LYS A 1 324 ? 2.899 7.523 -14.586 1.00 96.88 324 LYS A O 1
ATOM 2637 N N . GLN A 1 325 ? 4.860 7.317 -15.659 1.00 97.25 325 GLN A N 1
ATOM 2638 C CA . GLN A 1 325 ? 5.406 6.276 -14.782 1.00 97.25 325 GLN A CA 1
ATOM 2639 C C . GLN A 1 325 ? 5.465 6.733 -13.306 1.00 97.25 325 GLN A C 1
ATOM 2641 O O . GLN A 1 325 ? 5.649 7.921 -13.025 1.00 97.25 325 GLN A O 1
ATOM 2646 N N . LEU A 1 326 ? 5.345 5.795 -12.360 1.00 98.12 326 LEU A N 1
ATOM 2647 C CA . LEU A 1 326 ? 5.643 6.046 -10.941 1.00 98.12 326 LEU A CA 1
ATOM 2648 C C . LEU A 1 326 ? 7.163 6.040 -10.694 1.00 98.12 326 LEU A C 1
ATOM 2650 O O . LEU A 1 326 ? 7.927 5.530 -11.516 1.00 98.12 326 LEU A O 1
ATOM 2654 N N . THR A 1 327 ? 7.617 6.568 -9.555 1.00 98.38 327 THR A N 1
ATOM 2655 C CA . THR A 1 327 ? 9.026 6.449 -9.125 1.00 98.38 327 THR A CA 1
ATOM 2656 C C . THR A 1 327 ? 9.379 5.011 -8.728 1.00 98.38 327 THR A C 1
ATOM 2658 O O . THR A 1 327 ? 8.504 4.217 -8.391 1.00 98.38 327 THR A O 1
ATOM 2661 N N . GLU A 1 328 ? 10.669 4.665 -8.721 1.00 98.19 328 GLU A N 1
ATOM 2662 C CA . GLU A 1 328 ? 11.146 3.318 -8.364 1.00 98.19 328 GLU A CA 1
ATOM 2663 C C . GLU A 1 328 ? 10.661 2.851 -6.976 1.00 98.19 328 GLU A C 1
ATOM 2665 O O . GLU A 1 328 ? 10.214 1.714 -6.828 1.00 98.19 328 GLU A O 1
ATOM 2670 N N . SER A 1 329 ? 10.678 3.740 -5.975 1.00 96.38 329 SER A N 1
ATOM 2671 C CA . SER A 1 329 ? 10.211 3.435 -4.612 1.00 96.38 329 SER A CA 1
ATOM 2672 C C . SER A 1 329 ? 8.698 3.175 -4.554 1.00 96.38 329 SER A C 1
ATOM 2674 O O . SER A 1 329 ? 8.244 2.225 -3.910 1.00 96.38 329 SER A O 1
ATOM 2676 N N . GLN A 1 330 ? 7.907 3.963 -5.292 1.00 97.62 330 GLN A N 1
ATOM 2677 C CA . GLN A 1 330 ? 6.465 3.735 -5.435 1.00 97.62 330 GLN A CA 1
ATOM 2678 C C . GLN A 1 330 ? 6.181 2.413 -6.160 1.00 97.62 330 GLN A C 1
ATOM 2680 O O . GLN A 1 330 ? 5.335 1.651 -5.704 1.00 97.62 330 GLN A O 1
ATOM 2685 N N . VAL A 1 331 ? 6.922 2.082 -7.228 1.00 98.38 331 VAL A N 1
ATOM 2686 C CA . VAL A 1 331 ? 6.791 0.785 -7.918 1.00 98.38 331 VAL A CA 1
ATOM 2687 C C . VAL A 1 331 ? 7.124 -0.379 -6.985 1.00 98.38 331 VAL A C 1
ATOM 2689 O O . VAL A 1 331 ? 6.360 -1.342 -6.944 1.00 98.38 331 VAL A O 1
ATOM 2692 N N . LYS A 1 332 ? 8.208 -0.298 -6.200 1.00 97.50 332 LYS A N 1
ATOM 2693 C CA . LYS A 1 332 ? 8.536 -1.329 -5.202 1.00 97.50 332 LYS A CA 1
ATOM 2694 C C . LYS A 1 332 ? 7.381 -1.521 -4.215 1.00 97.50 332 LYS A C 1
ATOM 2696 O O . LYS A 1 332 ? 6.908 -2.639 -4.027 1.00 97.50 332 LYS A O 1
ATOM 2701 N N . THR A 1 333 ? 6.900 -0.423 -3.633 1.00 96.94 333 THR A N 1
ATOM 2702 C CA . THR A 1 333 ? 5.812 -0.414 -2.642 1.00 96.94 333 THR A CA 1
ATOM 2703 C C . THR A 1 333 ? 4.505 -0.956 -3.226 1.00 96.94 333 THR A C 1
ATOM 2705 O O . THR A 1 333 ? 3.802 -1.722 -2.567 1.00 96.94 333 THR A O 1
ATOM 2708 N N . LEU A 1 334 ? 4.202 -0.621 -4.484 1.00 98.38 334 LEU A N 1
ATOM 2709 C CA . LEU A 1 334 ? 3.067 -1.160 -5.227 1.00 98.38 334 LEU A CA 1
ATOM 2710 C C . LEU A 1 334 ? 3.194 -2.674 -5.437 1.00 98.38 334 LEU A C 1
ATOM 2712 O O . LEU A 1 334 ? 2.245 -3.407 -5.171 1.00 98.38 334 LEU A O 1
ATOM 2716 N N . CYS A 1 335 ? 4.359 -3.143 -5.892 1.00 98.31 335 CYS A N 1
ATOM 2717 C CA . CYS A 1 335 ? 4.605 -4.560 -6.149 1.00 98.31 335 CYS A CA 1
ATOM 2718 C C . CYS A 1 335 ? 4.549 -5.391 -4.865 1.00 98.31 335 CYS A C 1
ATOM 2720 O O . CYS A 1 335 ? 4.006 -6.491 -4.881 1.00 98.31 335 CYS A O 1
ATOM 2722 N N . ASP A 1 336 ? 5.057 -4.880 -3.745 1.00 97.00 336 ASP A N 1
ATOM 2723 C CA . ASP A 1 336 ? 5.022 -5.607 -2.475 1.00 97.00 336 ASP A CA 1
ATOM 2724 C C . ASP A 1 336 ? 3.586 -5.684 -1.909 1.00 97.00 336 ASP A C 1
ATOM 2726 O O . ASP A 1 336 ? 3.119 -6.785 -1.608 1.00 97.00 336 ASP A O 1
ATOM 2730 N N . LYS A 1 337 ? 2.815 -4.579 -1.931 1.00 95.31 337 LYS A N 1
ATOM 2731 C CA . LYS A 1 337 ? 1.363 -4.597 -1.635 1.00 95.31 337 LYS A CA 1
ATOM 2732 C C . LYS A 1 337 ? 0.586 -5.539 -2.572 1.00 95.31 337 LYS A C 1
ATOM 2734 O O . LYS A 1 337 ? -0.386 -6.164 -2.151 1.00 95.31 337 LYS A O 1
ATOM 2739 N N . ALA A 1 338 ? 0.991 -5.656 -3.838 1.00 97.81 338 ALA A N 1
ATOM 2740 C CA . ALA A 1 338 ? 0.359 -6.554 -4.804 1.00 97.81 338 ALA A CA 1
ATOM 2741 C C . ALA A 1 338 ? 0.671 -8.036 -4.532 1.00 97.81 338 ALA A C 1
ATOM 2743 O O . ALA A 1 338 ? -0.247 -8.855 -4.592 1.00 97.81 338 ALA A O 1
ATOM 2744 N N . LYS A 1 339 ? 1.910 -8.390 -4.154 1.00 97.75 339 LYS A N 1
ATOM 2745 C CA . LYS A 1 339 ? 2.273 -9.762 -3.738 1.00 97.75 339 LYS A CA 1
ATOM 2746 C C . LYS A 1 339 ? 1.434 -10.223 -2.549 1.00 97.75 339 LYS A C 1
ATOM 2748 O O . LYS A 1 339 ? 0.915 -11.332 -2.578 1.00 97.75 339 LYS A O 1
ATOM 2753 N N . GLU A 1 340 ? 1.225 -9.369 -1.544 1.00 95.44 340 GLU A N 1
ATOM 2754 C CA . GLU A 1 340 ? 0.370 -9.689 -0.388 1.00 95.44 340 GLU A CA 1
ATOM 2755 C C . GLU A 1 340 ? -1.080 -10.028 -0.763 1.00 95.44 340 GLU A C 1
ATOM 2757 O O . GLU A 1 340 ? -1.752 -10.750 -0.021 1.00 95.44 340 GLU A O 1
ATOM 2762 N N . ILE A 1 341 ? -1.590 -9.483 -1.868 1.00 96.31 341 ILE A N 1
ATOM 2763 C CA . ILE A 1 341 ? -2.947 -9.737 -2.365 1.00 96.31 341 ILE A CA 1
ATOM 2764 C C . ILE A 1 341 ? -2.939 -11.011 -3.208 1.00 96.31 341 ILE A C 1
ATOM 2766 O O . ILE A 1 341 ? -3.626 -11.971 -2.870 1.00 96.31 341 ILE A O 1
ATOM 2770 N N . LEU A 1 342 ? -2.097 -11.058 -4.243 1.00 97.69 342 LEU A N 1
ATOM 2771 C CA . LEU A 1 342 ? -2.025 -12.178 -5.182 1.00 97.69 342 LEU A CA 1
ATOM 2772 C C . LEU A 1 342 ? -1.605 -13.495 -4.505 1.00 97.69 342 LEU A C 1
ATOM 2774 O O . LEU A 1 342 ? -2.096 -14.549 -4.892 1.00 97.69 342 LEU A O 1
ATOM 2778 N N . ALA A 1 343 ? -0.787 -13.469 -3.445 1.00 97.06 343 ALA A N 1
ATOM 2779 C CA . ALA A 1 343 ? -0.439 -14.662 -2.657 1.00 97.06 343 ALA A CA 1
ATOM 2780 C C . ALA A 1 343 ? -1.650 -15.358 -1.999 1.00 97.06 343 ALA A C 1
ATOM 2782 O O . ALA A 1 343 ? -1.543 -16.512 -1.588 1.00 97.06 343 ALA A O 1
ATOM 2783 N N . LYS A 1 344 ? -2.791 -14.665 -1.878 1.00 97.25 344 LYS A N 1
ATOM 2784 C CA . LYS A 1 344 ? -4.052 -15.204 -1.342 1.00 97.25 344 LYS A CA 1
ATOM 2785 C C . LYS A 1 344 ? -4.984 -15.722 -2.446 1.00 97.25 344 LYS A C 1
ATOM 2787 O O . LYS A 1 344 ? -5.998 -16.341 -2.136 1.00 97.25 344 LYS A O 1
ATOM 2792 N N . GLU A 1 345 ? -4.653 -15.472 -3.713 1.00 98.06 345 GLU A N 1
ATOM 2793 C CA . GLU A 1 345 ? -5.444 -15.872 -4.879 1.00 98.06 345 GLU A CA 1
ATOM 2794 C C . GLU A 1 345 ? -5.054 -17.274 -5.369 1.00 98.06 345 GLU A C 1
ATOM 2796 O O . GLU A 1 345 ? -3.905 -17.717 -5.258 1.00 98.06 345 GLU A O 1
ATOM 2801 N N . SER A 1 346 ? -6.040 -17.992 -5.900 1.00 98.50 346 SER A N 1
ATOM 2802 C CA . SER A 1 346 ? -5.917 -19.382 -6.352 1.00 98.50 346 SER A CA 1
ATOM 2803 C C . SER A 1 346 ? -5.300 -19.465 -7.753 1.00 98.50 346 SER A C 1
ATOM 2805 O O . SER A 1 346 ? -5.442 -18.546 -8.553 1.00 98.50 346 SER A O 1
ATOM 2807 N N . ASN A 1 347 ? -4.665 -20.591 -8.104 1.00 98.81 347 ASN A N 1
ATOM 2808 C CA . ASN A 1 347 ? -4.237 -20.844 -9.492 1.00 98.81 347 ASN A CA 1
ATOM 2809 C C . ASN A 1 347 ? -5.429 -20.933 -10.462 1.00 98.81 347 ASN A C 1
ATOM 2811 O O . ASN A 1 347 ? -5.261 -20.682 -11.654 1.00 98.81 347 ASN A O 1
ATOM 2815 N N . VAL A 1 348 ? -6.599 -21.316 -9.936 1.00 98.81 348 VAL A N 1
ATOM 2816 C CA . VAL A 1 348 ? -7.922 -21.211 -10.566 1.00 98.81 348 VAL A CA 1
ATOM 2817 C C . VAL A 1 348 ? -8.696 -20.184 -9.751 1.00 98.81 348 VAL A C 1
ATOM 2819 O O . VAL A 1 348 ? -9.302 -20.529 -8.733 1.00 98.81 348 VAL A O 1
ATOM 2822 N N . GLN A 1 349 ? -8.577 -18.911 -10.119 1.00 98.69 349 GLN A N 1
ATOM 2823 C CA . GLN A 1 349 ? -9.180 -17.813 -9.374 1.00 98.69 349 GLN A CA 1
ATOM 2824 C C . GLN A 1 349 ? -10.674 -17.697 -9.699 1.00 98.69 349 GLN A C 1
ATOM 2826 O O . GLN A 1 349 ? -11.055 -17.387 -10.825 1.00 98.69 349 GLN A O 1
ATOM 2831 N N . GLU A 1 350 ? -11.529 -17.932 -8.708 1.00 98.38 350 GLU A N 1
ATOM 2832 C CA . GLU A 1 350 ? -12.977 -17.765 -8.856 1.00 98.38 350 GLU A CA 1
ATOM 2833 C C . GLU A 1 350 ? -13.314 -16.275 -9.082 1.00 98.38 350 GLU A C 1
ATOM 2835 O O . GLU A 1 350 ? -12.814 -15.395 -8.373 1.00 98.38 350 GLU A O 1
ATOM 2840 N N . VAL A 1 351 ? -14.157 -15.991 -10.077 1.00 98.00 351 VAL A N 1
ATOM 2841 C CA . VAL A 1 351 ? -14.626 -14.653 -10.479 1.00 98.00 351 VAL A CA 1
ATOM 2842 C C . VAL A 1 351 ? -16.145 -14.714 -10.680 1.00 98.00 351 VAL A C 1
ATOM 2844 O O . VAL A 1 351 ? -16.686 -15.764 -11.017 1.00 98.00 351 VAL A O 1
ATOM 2847 N N . LYS A 1 352 ? -16.853 -13.601 -10.468 1.00 96.81 352 LYS A N 1
ATOM 2848 C CA . LYS A 1 352 ? -18.313 -13.515 -10.645 1.00 96.81 352 LYS A CA 1
ATOM 2849 C C . LYS A 1 352 ? -18.687 -12.589 -11.791 1.00 96.81 352 LYS A C 1
ATOM 2851 O O . LYS A 1 352 ? -17.979 -11.615 -12.047 1.00 96.81 352 LYS A O 1
ATOM 2856 N N . CYS A 1 353 ? -19.816 -12.860 -12.433 1.00 95.00 353 CYS A N 1
ATOM 2857 C CA . CYS A 1 353 ? -20.478 -11.904 -13.305 1.00 95.00 353 CYS A CA 1
ATOM 2858 C C . CYS A 1 353 ? -21.076 -10.721 -12.498 1.00 95.00 353 CYS A C 1
ATOM 2860 O O . CYS A 1 353 ? -21.273 -10.831 -11.280 1.00 95.00 353 CYS A O 1
ATOM 2862 N N . PRO A 1 354 ? -21.349 -9.574 -13.148 1.00 98.00 354 PRO A N 1
ATOM 2863 C CA . PRO A 1 354 ? -20.957 -9.231 -14.516 1.00 98.00 354 PRO A CA 1
ATOM 2864 C C . PRO A 1 354 ? -19.453 -8.920 -14.592 1.00 98.00 354 PRO A C 1
ATOM 2866 O O . PRO A 1 354 ? -18.887 -8.391 -13.635 1.00 98.00 354 PRO A O 1
ATOM 2869 N N . VAL A 1 355 ? -18.783 -9.247 -15.702 1.00 98.69 355 VAL A N 1
ATOM 2870 C CA . VAL A 1 355 ? -17.331 -9.016 -15.869 1.00 98.69 355 VAL A CA 1
ATOM 2871 C C . VAL A 1 355 ? -16.918 -8.876 -17.335 1.00 98.69 355 VAL A C 1
ATOM 2873 O O . VAL A 1 355 ? -17.413 -9.593 -18.201 1.00 98.69 355 VAL A O 1
ATOM 2876 N N . THR A 1 356 ? -15.979 -7.972 -17.608 1.00 98.81 356 THR A N 1
ATOM 2877 C CA . THR A 1 356 ? -15.409 -7.729 -18.939 1.00 98.81 356 THR A CA 1
ATOM 2878 C C . THR A 1 356 ? -14.066 -8.446 -19.086 1.00 98.81 356 THR A C 1
ATOM 2880 O O . THR A 1 356 ? -13.082 -8.114 -18.423 1.00 98.81 356 THR A O 1
ATOM 2883 N N . VAL A 1 357 ? -14.022 -9.447 -19.962 1.00 98.88 357 VAL A N 1
ATOM 2884 C CA . VAL A 1 357 ? -12.858 -10.299 -20.231 1.00 98.88 357 VAL A CA 1
ATOM 2885 C C . VAL A 1 357 ? -12.004 -9.706 -21.356 1.00 98.88 357 VAL A C 1
ATOM 2887 O O . VAL A 1 357 ? -12.511 -9.381 -22.433 1.00 98.88 357 VAL A O 1
ATOM 2890 N N . CYS A 1 358 ? -10.702 -9.577 -21.102 1.00 98.88 358 CYS A N 1
ATOM 2891 C CA . CYS A 1 358 ? -9.710 -8.941 -21.970 1.00 98.88 358 CYS A CA 1
ATOM 2892 C C . CYS A 1 358 ? -8.528 -9.886 -22.237 1.00 98.88 358 CYS A C 1
ATOM 2894 O O . CYS A 1 358 ? -8.097 -10.613 -21.341 1.00 98.88 358 CYS A O 1
ATOM 2896 N N . GLY A 1 359 ? -7.995 -9.850 -23.456 1.00 98.69 359 GLY A N 1
ATOM 2897 C CA . GLY A 1 359 ? -6.763 -10.538 -23.844 1.00 98.69 359 GLY A CA 1
ATOM 2898 C C . GLY A 1 359 ? -5.530 -9.636 -23.762 1.00 98.69 359 GLY A C 1
ATOM 2899 O O . GLY A 1 359 ? -5.492 -8.680 -22.987 1.00 98.69 359 GLY A O 1
ATOM 2900 N N . ASP A 1 360 ? -4.549 -9.952 -24.605 1.00 98.81 360 ASP A N 1
ATOM 2901 C CA . ASP A 1 360 ? -3.208 -9.364 -24.694 1.00 98.81 360 ASP A CA 1
ATOM 2902 C C . ASP A 1 360 ? -3.244 -7.826 -24.834 1.00 98.81 360 ASP A C 1
ATOM 2904 O O . ASP A 1 360 ? -4.059 -7.290 -25.592 1.00 98.81 360 ASP A O 1
ATOM 2908 N N . VAL A 1 361 ? -2.325 -7.112 -24.166 1.00 98.62 361 VAL A N 1
ATOM 2909 C CA . VAL A 1 361 ? -2.241 -5.630 -24.177 1.00 98.62 361 VAL A CA 1
ATOM 2910 C C . VAL A 1 361 ? -0.864 -5.109 -24.621 1.00 98.62 361 VAL A C 1
ATOM 2912 O O . VAL A 1 361 ? -0.783 -4.050 -25.245 1.00 98.62 361 VAL A O 1
ATOM 2915 N N . HIS A 1 362 ? 0.219 -5.839 -24.334 1.00 98.25 362 HIS A N 1
ATOM 2916 C CA . HIS A 1 362 ? 1.579 -5.618 -24.850 1.00 98.25 362 HIS A CA 1
ATOM 2917 C C . HIS A 1 362 ? 2.058 -4.154 -24.871 1.00 98.25 362 HIS A C 1
ATOM 2919 O O . HIS A 1 362 ? 2.439 -3.605 -25.911 1.00 98.25 362 HIS A O 1
ATOM 2925 N N . GLY A 1 363 ? 1.991 -3.472 -23.725 1.00 97.19 363 GLY A N 1
ATOM 2926 C CA . GLY A 1 363 ? 2.488 -2.103 -23.570 1.00 97.19 363 GLY A CA 1
ATOM 2927 C C . GLY A 1 363 ? 1.854 -1.053 -24.494 1.00 97.19 363 GLY A C 1
ATOM 2928 O O . GLY A 1 363 ? 2.417 0.038 -24.649 1.00 97.19 363 GLY A O 1
ATOM 2929 N N . GLN A 1 364 ? 0.710 -1.350 -25.122 1.00 97.94 364 GLN A N 1
ATOM 2930 C CA . GLN A 1 364 ? -0.058 -0.424 -25.956 1.00 97.94 364 GLN A CA 1
ATOM 2931 C C . GLN A 1 364 ? -0.983 0.453 -25.088 1.00 97.94 364 GLN A C 1
ATOM 2933 O O . GLN A 1 364 ? -2.203 0.465 -25.236 1.00 97.94 364 GLN A O 1
ATOM 2938 N N . PHE A 1 365 ? -0.391 1.221 -24.164 1.00 98.25 365 PHE A N 1
ATOM 2939 C CA . PHE A 1 365 ? -1.103 1.980 -23.122 1.00 98.25 365 PHE A CA 1
ATOM 2940 C C . PHE A 1 365 ? -2.265 2.853 -23.636 1.00 98.25 365 PHE A C 1
ATOM 2942 O O . PHE A 1 365 ? -3.326 2.911 -23.020 1.00 98.25 365 PHE A O 1
ATOM 2949 N N . HIS A 1 366 ? -2.100 3.537 -24.773 1.00 96.88 366 HIS A N 1
ATOM 2950 C CA . HIS A 1 366 ? -3.170 4.372 -25.335 1.00 96.88 366 HIS A CA 1
ATOM 2951 C C . HIS A 1 366 ? -4.363 3.556 -25.853 1.00 96.88 366 HIS A C 1
ATOM 2953 O O . HIS A 1 366 ? -5.486 4.048 -25.811 1.00 96.88 366 HIS A O 1
ATOM 2959 N N . ASP A 1 367 ? -4.137 2.314 -26.278 1.00 97.50 367 ASP A N 1
ATOM 2960 C CA . ASP A 1 367 ? -5.194 1.398 -26.701 1.00 97.50 367 ASP A CA 1
ATOM 2961 C C . ASP A 1 367 ? -5.878 0.740 -25.485 1.00 97.50 367 ASP A C 1
ATOM 2963 O O . ASP A 1 367 ? -7.089 0.538 -25.507 1.00 97.50 367 ASP A O 1
ATOM 2967 N N . LEU A 1 368 ? -5.165 0.546 -24.364 1.00 98.44 368 LEU A N 1
ATOM 2968 C CA . LEU A 1 368 ? -5.782 0.228 -23.062 1.00 98.44 368 LEU A CA 1
ATOM 2969 C C . LEU A 1 368 ? -6.701 1.365 -22.565 1.00 98.44 368 LEU A C 1
ATOM 2971 O O . LEU A 1 368 ? -7.746 1.109 -21.967 1.00 98.44 368 LEU A O 1
ATOM 2975 N N . MET A 1 369 ? -6.360 2.630 -22.833 1.00 97.81 369 MET A N 1
ATOM 2976 C CA . MET A 1 369 ? -7.256 3.757 -22.528 1.00 97.81 369 MET A CA 1
ATOM 2977 C C . MET A 1 369 ? -8.512 3.761 -23.414 1.00 97.81 369 MET A C 1
ATOM 2979 O O . MET A 1 369 ? -9.575 4.177 -22.954 1.00 97.81 369 MET A O 1
ATOM 2983 N N . GLU A 1 370 ? -8.416 3.279 -24.656 1.00 97.50 370 GLU A N 1
ATOM 2984 C CA . GLU A 1 370 ? -9.568 3.095 -25.549 1.00 97.50 370 GLU A CA 1
ATOM 2985 C C . GLU A 1 370 ? -10.435 1.901 -25.114 1.00 97.50 370 GLU A C 1
ATOM 2987 O O . GLU A 1 370 ? -11.659 2.019 -25.078 1.00 97.50 370 GLU A O 1
ATOM 2992 N N . LEU A 1 371 ? -9.819 0.807 -24.656 1.00 98.50 371 LEU A N 1
ATOM 2993 C CA . LEU A 1 371 ? -10.497 -0.332 -24.028 1.00 98.50 371 LEU A CA 1
ATOM 2994 C C . LEU A 1 371 ? -11.367 0.130 -22.845 1.00 98.50 371 LEU A C 1
ATOM 2996 O O . LEU A 1 371 ? -12.574 -0.115 -22.846 1.00 98.50 371 LEU A O 1
ATOM 3000 N N . PHE A 1 372 ? -10.814 0.902 -21.899 1.00 97.75 372 PHE A N 1
ATOM 3001 C CA . PHE A 1 372 ? -11.590 1.488 -20.791 1.00 97.75 372 PHE A CA 1
ATOM 3002 C C . PHE A 1 372 ? -12.593 2.577 -21.226 1.00 97.75 372 PHE A C 1
ATOM 3004 O O . PHE A 1 372 ? -13.511 2.912 -20.473 1.00 97.75 372 PHE A O 1
ATOM 3011 N N . ARG A 1 373 ? -12.456 3.152 -22.431 1.00 95.69 373 ARG A N 1
ATOM 3012 C CA . ARG A 1 373 ? -13.460 4.061 -23.020 1.00 95.69 373 ARG A CA 1
ATOM 3013 C C . ARG A 1 373 ? -14.673 3.301 -23.566 1.00 95.69 373 ARG A C 1
ATOM 3015 O O . ARG A 1 373 ? -15.744 3.895 -23.686 1.00 95.69 373 ARG A O 1
ATOM 3022 N N . ILE A 1 374 ? -14.500 2.023 -23.905 1.00 95.62 374 ILE A N 1
ATOM 3023 C CA . ILE A 1 374 ? -15.500 1.178 -24.566 1.00 95.62 374 ILE A CA 1
ATOM 3024 C C . ILE A 1 374 ? -16.178 0.238 -23.564 1.00 95.62 374 ILE A C 1
ATOM 3026 O O . ILE A 1 374 ? -17.398 0.279 -23.454 1.00 95.62 374 ILE A O 1
ATOM 3030 N N . GLY A 1 375 ? -15.407 -0.531 -22.790 1.00 94.88 375 GLY A N 1
ATOM 3031 C CA . GLY A 1 375 ? -15.919 -1.441 -21.755 1.00 94.88 375 GLY A CA 1
ATOM 3032 C C . GLY A 1 375 ? -16.220 -0.779 -20.405 1.00 94.88 375 GLY A C 1
ATOM 3033 O O . GLY A 1 375 ? -16.532 -1.475 -19.447 1.00 94.88 375 GLY A O 1
ATOM 3034 N N . GLY A 1 376 ? -16.087 0.546 -20.289 1.00 95.75 376 GLY A N 1
ATOM 3035 C CA . GLY A 1 376 ? -16.260 1.279 -19.029 1.00 95.75 376 GLY A CA 1
ATOM 3036 C C . GLY A 1 376 ? -15.016 1.283 -18.131 1.00 95.75 376 GLY A C 1
ATOM 3037 O O . GLY A 1 376 ? -14.034 0.579 -18.372 1.00 95.75 376 GLY A O 1
ATOM 3038 N N . LYS A 1 377 ? -15.029 2.117 -17.086 1.00 93.44 377 LYS A N 1
ATOM 3039 C CA . LYS A 1 377 ? -13.890 2.282 -16.168 1.00 93.44 377 LYS A CA 1
ATOM 3040 C C . LYS A 1 377 ? -14.027 1.390 -14.936 1.00 93.44 377 LYS A C 1
ATOM 3042 O O . LYS A 1 377 ? -15.099 1.298 -14.350 1.00 93.44 377 LYS A O 1
ATOM 3047 N N . SER A 1 378 ? -12.917 0.824 -14.467 1.00 90.31 378 SER A N 1
ATOM 3048 C CA . SER A 1 378 ? -12.822 0.354 -13.076 1.00 90.31 378 SER A CA 1
ATOM 3049 C C . SER A 1 378 ? -12.905 1.565 -12.127 1.00 90.31 378 SER A C 1
ATOM 3051 O O . SER A 1 378 ? -12.260 2.576 -12.422 1.00 90.31 378 SER A O 1
ATOM 3053 N N . PRO A 1 379 ? -13.632 1.499 -10.993 1.00 95.56 379 PRO A N 1
ATOM 3054 C CA . PRO A 1 379 ? -14.293 0.322 -10.411 1.00 95.56 379 PRO A CA 1
ATOM 3055 C C . PRO A 1 379 ? -15.766 0.119 -10.814 1.00 95.56 379 PRO A C 1
ATOM 3057 O O . PRO A 1 379 ? -16.397 -0.801 -10.291 1.00 95.56 379 PRO A O 1
ATOM 3060 N N . ASP A 1 380 ? -16.326 0.968 -11.682 1.00 95.25 380 ASP A N 1
ATOM 3061 C CA . ASP A 1 380 ? -17.736 0.896 -12.104 1.00 95.25 380 ASP A CA 1
ATOM 3062 C C . ASP A 1 380 ? -18.029 -0.372 -12.925 1.00 95.25 380 ASP A C 1
ATOM 3064 O O . ASP A 1 380 ? -19.125 -0.929 -12.848 1.00 95.25 380 ASP A O 1
ATOM 3068 N N . THR A 1 381 ? -17.031 -0.862 -13.667 1.00 95.31 381 THR A N 1
ATOM 3069 C CA . THR A 1 381 ? -17.068 -2.137 -14.395 1.00 95.31 381 THR A CA 1
ATOM 3070 C C . THR A 1 381 ? -15.997 -3.094 -13.873 1.00 95.31 381 THR A C 1
ATOM 3072 O O . THR A 1 381 ? -14.858 -2.689 -13.629 1.00 95.31 381 THR A O 1
ATOM 3075 N N . ASN A 1 382 ? -16.363 -4.370 -13.706 1.00 98.31 382 ASN A N 1
ATOM 3076 C CA . ASN A 1 382 ? -15.438 -5.431 -13.306 1.00 98.31 382 ASN A CA 1
ATOM 3077 C C . ASN A 1 382 ? -14.643 -5.941 -14.521 1.00 98.31 382 ASN A C 1
ATOM 3079 O O . ASN A 1 382 ? -15.208 -6.077 -15.605 1.00 98.31 382 ASN A O 1
ATOM 3083 N N . TYR A 1 383 ? -13.379 -6.313 -14.330 1.00 98.88 383 TYR A N 1
ATOM 3084 C CA . TYR A 1 383 ? -12.473 -6.746 -15.396 1.00 98.88 383 TYR A CA 1
ATOM 3085 C C . TYR A 1 383 ? -11.741 -8.061 -15.092 1.00 98.88 383 TYR A C 1
ATOM 3087 O O . TYR A 1 383 ? -11.386 -8.346 -13.950 1.00 98.88 383 TYR A O 1
ATOM 3095 N N . LEU A 1 384 ? -11.447 -8.835 -16.137 1.00 98.88 384 LEU A N 1
ATOM 3096 C CA . LEU A 1 384 ? -10.588 -10.021 -16.099 1.00 98.88 384 LEU A CA 1
ATOM 3097 C C . LEU A 1 384 ? -9.624 -9.944 -17.288 1.00 98.88 384 LEU A C 1
ATOM 3099 O O . LEU A 1 384 ? -10.030 -10.178 -18.423 1.00 98.88 384 LEU A O 1
ATOM 3103 N N . PHE A 1 385 ? -8.360 -9.609 -17.040 1.00 98.94 385 PHE A N 1
ATOM 3104 C CA . PHE A 1 385 ? -7.316 -9.638 -18.066 1.00 98.94 385 PHE A CA 1
ATOM 3105 C C . PHE A 1 385 ? -6.579 -10.978 -18.036 1.00 98.94 385 PHE A C 1
ATOM 3107 O O . PHE A 1 385 ? -6.221 -11.472 -16.964 1.00 98.94 385 PHE A O 1
ATOM 3114 N N . MET A 1 386 ? -6.367 -11.567 -19.214 1.00 98.88 386 MET A N 1
ATOM 3115 C CA . MET A 1 386 ? -5.851 -12.931 -19.346 1.00 98.88 386 MET A CA 1
ATOM 3116 C C . MET A 1 386 ? -4.319 -13.038 -19.417 1.00 98.88 386 MET A C 1
ATOM 3118 O O . MET A 1 386 ? -3.819 -14.144 -19.252 1.00 98.88 386 MET A O 1
ATOM 3122 N N . GLY A 1 387 ? -3.584 -11.931 -19.571 1.00 98.44 387 GLY A N 1
ATOM 3123 C CA . GLY A 1 387 ? -2.115 -11.908 -19.572 1.00 98.44 387 GLY A CA 1
ATOM 3124 C C . GLY A 1 387 ? -1.521 -10.919 -20.578 1.00 98.44 387 GLY A C 1
ATOM 3125 O O . GLY A 1 387 ? -2.242 -10.123 -21.181 1.00 98.44 387 GLY A O 1
ATOM 3126 N N . ASP A 1 388 ? -0.201 -10.992 -20.753 1.00 98.69 388 ASP A N 1
ATOM 3127 C CA . ASP A 1 388 ? 0.609 -10.262 -21.732 1.00 98.69 388 ASP A CA 1
ATOM 3128 C C . ASP A 1 388 ? 0.388 -8.740 -21.683 1.00 98.69 388 ASP A C 1
ATOM 3130 O O . ASP A 1 388 ? -0.058 -8.083 -22.630 1.00 98.69 388 ASP A O 1
ATOM 3134 N N . TYR A 1 389 ? 0.736 -8.159 -20.534 1.00 98.88 389 TYR A N 1
ATOM 3135 C CA . TYR A 1 389 ? 0.680 -6.719 -20.264 1.00 98.88 389 TYR A CA 1
ATOM 3136 C C . TYR A 1 389 ? 1.874 -5.964 -20.857 1.00 98.88 389 TYR A C 1
ATOM 3138 O O . TYR A 1 389 ? 1.780 -4.766 -21.141 1.00 98.88 389 TYR A O 1
ATOM 3146 N N . VAL A 1 390 ? 3.007 -6.654 -21.006 1.00 98.62 390 VAL A N 1
ATOM 3147 C CA . VAL A 1 390 ? 4.325 -6.076 -21.307 1.00 98.62 390 VAL A CA 1
ATOM 3148 C C . VAL A 1 390 ? 4.895 -6.541 -22.655 1.00 98.62 390 VAL A C 1
ATOM 3150 O O . VAL A 1 390 ? 4.281 -7.334 -23.369 1.00 98.62 390 VAL A O 1
ATOM 3153 N N . ASP A 1 391 ? 6.085 -6.024 -22.987 1.00 96.50 391 ASP A N 1
ATOM 3154 C CA . ASP A 1 391 ? 6.818 -6.219 -24.246 1.00 96.50 391 ASP A CA 1
ATOM 3155 C C . ASP A 1 391 ? 6.120 -5.655 -25.495 1.00 96.50 391 ASP A C 1
ATOM 3157 O O . ASP A 1 391 ? 4.942 -5.311 -25.480 1.00 96.50 391 ASP A O 1
ATOM 3161 N N . ARG A 1 392 ? 6.876 -5.570 -26.604 1.00 91.38 392 ARG A N 1
ATOM 3162 C CA . ARG A 1 392 ? 6.484 -5.083 -27.949 1.00 91.38 392 ARG A CA 1
ATOM 3163 C C . ARG A 1 392 ? 6.068 -3.603 -28.038 1.00 91.38 392 ARG A C 1
ATOM 3165 O O . ARG A 1 392 ? 6.459 -2.923 -28.991 1.00 91.38 392 ARG A O 1
ATOM 3172 N N . GLY A 1 393 ? 5.266 -3.111 -27.096 1.00 89.62 393 GLY A N 1
ATOM 3173 C CA . GLY A 1 393 ? 4.840 -1.722 -26.972 1.00 89.62 393 GLY A CA 1
ATOM 3174 C C . GLY A 1 393 ? 5.950 -0.780 -26.494 1.00 89.62 393 GLY A C 1
ATOM 3175 O O . GLY A 1 393 ? 7.107 -1.159 -26.336 1.00 89.62 393 GLY A O 1
ATOM 3176 N N . TYR A 1 394 ? 5.596 0.492 -26.282 1.00 92.44 394 TYR A N 1
ATOM 3177 C CA . TYR A 1 394 ? 6.534 1.525 -25.796 1.00 92.44 394 TYR A CA 1
ATOM 3178 C C . TYR A 1 394 ? 6.237 1.990 -24.359 1.00 92.44 394 TYR A C 1
ATOM 3180 O O . TYR A 1 394 ? 6.985 2.810 -23.807 1.00 92.44 394 TYR A O 1
ATOM 3188 N N . TYR A 1 395 ? 5.131 1.495 -23.798 1.00 97.62 395 TYR A N 1
ATOM 3189 C CA . TYR A 1 395 ? 4.535 1.913 -22.533 1.00 97.62 395 TYR A CA 1
ATOM 3190 C C . TYR A 1 395 ? 4.145 0.701 -21.674 1.00 97.62 395 TYR A C 1
ATOM 3192 O O . TYR A 1 395 ? 3.103 0.686 -21.015 1.00 97.62 395 TYR A O 1
ATOM 3200 N N . SER A 1 396 ? 4.961 -0.354 -21.723 1.00 98.69 396 SER A N 1
ATOM 3201 C CA . SER A 1 396 ? 4.816 -1.569 -20.914 1.00 98.69 396 SER A CA 1
ATOM 3202 C C . SER A 1 396 ? 4.818 -1.234 -19.423 1.00 98.69 396 SER A C 1
ATOM 3204 O O . SER A 1 396 ? 3.986 -1.747 -18.682 1.00 98.69 396 SER A O 1
ATOM 3206 N N . VAL A 1 397 ? 5.701 -0.318 -19.002 1.00 98.62 397 VAL A N 1
ATOM 3207 C CA . VAL A 1 397 ? 5.807 0.182 -17.625 1.00 98.62 397 VAL A CA 1
ATOM 3208 C C . VAL A 1 397 ? 4.492 0.808 -17.170 1.00 98.62 397 VAL A C 1
ATOM 3210 O O . VAL A 1 397 ? 3.937 0.370 -16.168 1.00 98.62 397 VAL A O 1
ATOM 3213 N N . GLU A 1 398 ? 3.949 1.795 -17.884 1.00 98.75 398 GLU A N 1
ATOM 3214 C CA . GLU A 1 398 ? 2.705 2.469 -17.489 1.00 98.75 398 GLU A CA 1
ATOM 3215 C C . GLU A 1 398 ? 1.508 1.511 -17.554 1.00 98.75 398 GLU A C 1
ATOM 3217 O O . GLU A 1 398 ? 0.646 1.553 -16.679 1.00 98.75 398 GLU A O 1
ATOM 3222 N N . THR A 1 399 ? 1.492 0.603 -18.537 1.00 98.81 399 THR A N 1
ATOM 3223 C CA . THR A 1 399 ? 0.454 -0.430 -18.713 1.00 98.81 399 THR A CA 1
ATOM 3224 C C . THR A 1 399 ? 0.392 -1.367 -17.508 1.00 98.81 399 THR A C 1
ATOM 3226 O O . THR A 1 399 ? -0.649 -1.464 -16.855 1.00 98.81 399 THR A O 1
ATOM 3229 N N . VAL A 1 400 ? 1.509 -2.015 -17.160 1.00 98.88 400 VAL A N 1
ATOM 3230 C CA . VAL A 1 400 ? 1.540 -2.974 -16.049 1.00 98.88 400 VAL A CA 1
ATOM 3231 C C . VAL A 1 400 ? 1.423 -2.278 -14.692 1.00 98.88 400 VAL A C 1
ATOM 3233 O O . VAL A 1 400 ? 0.708 -2.765 -13.818 1.00 98.88 400 VAL A O 1
ATOM 3236 N N . THR A 1 401 ? 2.019 -1.090 -14.523 1.00 98.81 401 THR A N 1
ATOM 3237 C CA . THR A 1 401 ? 1.883 -0.317 -13.276 1.00 98.81 401 THR A CA 1
ATOM 3238 C C . THR A 1 401 ? 0.428 0.100 -13.043 1.00 98.81 401 THR A C 1
ATOM 3240 O O . THR A 1 401 ? -0.045 -0.001 -11.915 1.00 98.81 401 THR A O 1
ATOM 3243 N N . LEU A 1 402 ? -0.314 0.514 -14.082 1.00 98.88 402 LEU A N 1
ATOM 3244 C CA . LEU A 1 402 ? -1.730 0.873 -13.946 1.00 98.88 402 LEU A CA 1
ATOM 3245 C C . LEU A 1 402 ? -2.605 -0.335 -13.596 1.00 98.88 402 LEU A C 1
ATOM 3247 O O . LEU A 1 402 ? -3.422 -0.240 -12.683 1.00 98.88 402 LEU A O 1
ATOM 3251 N N . LEU A 1 403 ? -2.432 -1.470 -14.278 1.00 98.88 403 LEU A N 1
ATOM 3252 C CA . LEU A 1 403 ? -3.233 -2.671 -14.009 1.00 98.88 403 LEU A CA 1
ATOM 3253 C C . LEU A 1 403 ? -2.959 -3.236 -12.604 1.00 98.88 403 LEU A C 1
ATOM 3255 O O . LEU A 1 403 ? -3.898 -3.606 -11.897 1.00 98.88 403 LEU A O 1
ATOM 3259 N N . VAL A 1 404 ? -1.705 -3.204 -12.142 1.00 98.81 404 VAL A N 1
ATOM 3260 C CA . VAL A 1 404 ? -1.350 -3.569 -10.760 1.00 98.81 404 VAL A CA 1
ATOM 3261 C C . VAL A 1 404 ? -1.882 -2.540 -9.751 1.00 98.81 404 VAL A C 1
ATOM 3263 O O . VAL A 1 404 ? -2.417 -2.938 -8.718 1.00 98.81 404 VAL A O 1
ATOM 3266 N N . ALA A 1 405 ? -1.826 -1.234 -10.036 1.00 98.69 405 ALA A N 1
ATOM 3267 C CA . ALA A 1 405 ? -2.415 -0.202 -9.173 1.00 98.69 405 ALA A CA 1
ATOM 3268 C C . ALA A 1 405 ? -3.932 -0.382 -9.015 1.00 98.69 405 ALA A C 1
ATOM 3270 O O . ALA A 1 405 ? -4.436 -0.376 -7.891 1.00 98.69 405 ALA A O 1
ATOM 3271 N N . LEU A 1 406 ? -4.646 -0.648 -10.114 1.00 98.38 406 LEU A N 1
ATOM 3272 C CA . LEU A 1 406 ? -6.066 -1.002 -10.092 1.00 98.38 406 LEU A CA 1
ATOM 3273 C C . LEU A 1 406 ? -6.317 -2.284 -9.279 1.00 98.38 406 LEU A C 1
ATOM 3275 O O . LEU A 1 406 ? -7.256 -2.305 -8.485 1.00 98.38 406 LEU A O 1
ATOM 3279 N N . LYS A 1 407 ? -5.465 -3.315 -9.392 1.00 98.38 407 LYS A N 1
ATOM 3280 C CA . LYS A 1 407 ? -5.589 -4.552 -8.597 1.00 98.38 407 LYS A CA 1
ATOM 3281 C C . LYS A 1 407 ? -5.397 -4.323 -7.100 1.00 98.38 407 LYS A C 1
ATOM 3283 O O . LYS A 1 407 ? -6.175 -4.842 -6.302 1.00 98.38 407 LYS A O 1
ATOM 3288 N N . VAL A 1 408 ? -4.405 -3.527 -6.700 1.00 97.56 408 VAL A N 1
ATOM 3289 C CA . VAL A 1 408 ? -4.173 -3.202 -5.282 1.00 97.56 408 VAL A CA 1
ATOM 3290 C C . VAL A 1 408 ? -5.322 -2.358 -4.717 1.00 97.56 408 VAL A C 1
ATOM 3292 O O . VAL A 1 408 ? -5.761 -2.597 -3.589 1.00 97.56 408 VAL A O 1
ATOM 3295 N N . ARG A 1 409 ? -5.837 -1.409 -5.511 1.00 95.62 409 ARG A N 1
ATOM 3296 C CA . ARG A 1 409 ? -6.871 -0.438 -5.122 1.00 95.62 409 ARG A CA 1
ATOM 3297 C C . ARG A 1 409 ? -8.306 -0.979 -5.139 1.00 95.62 409 ARG A C 1
ATOM 3299 O O . ARG A 1 409 ? -9.136 -0.521 -4.348 1.00 95.62 409 ARG A O 1
ATOM 3306 N N . TYR A 1 410 ? -8.602 -1.918 -6.036 1.00 95.56 410 TYR A N 1
ATOM 3307 C CA . TYR A 1 410 ? -9.938 -2.453 -6.303 1.00 95.56 410 TYR A CA 1
ATOM 3308 C C . TYR A 1 410 ? -9.897 -3.987 -6.457 1.00 95.56 410 TYR A C 1
ATOM 3310 O O . TYR A 1 410 ? -10.283 -4.538 -7.485 1.00 95.56 410 TYR A O 1
ATOM 3318 N N . ARG A 1 411 ? -9.423 -4.677 -5.411 1.00 93.88 411 ARG A N 1
ATOM 3319 C CA . ARG A 1 411 ? -9.100 -6.123 -5.381 1.00 93.88 411 ARG A CA 1
ATOM 3320 C C . ARG A 1 411 ? -10.151 -7.040 -6.023 1.00 93.88 411 ARG A C 1
ATOM 3322 O O . ARG A 1 411 ? -9.783 -7.902 -6.816 1.00 93.88 411 ARG A O 1
ATOM 3329 N N . GLU A 1 412 ? -11.431 -6.794 -5.734 1.00 92.19 412 GLU A N 1
ATOM 3330 C CA . GLU A 1 412 ? -12.590 -7.572 -6.216 1.00 92.19 412 GLU A CA 1
ATOM 3331 C C . GLU A 1 412 ? -13.160 -7.091 -7.569 1.00 92.19 412 GLU A C 1
ATOM 3333 O O . GLU A 1 412 ? -14.152 -7.630 -8.053 1.00 92.19 412 GLU A O 1
ATOM 3338 N N . ARG A 1 413 ? -12.596 -6.027 -8.160 1.00 96.81 413 ARG A N 1
ATOM 3339 C CA . ARG A 1 413 ? -13.064 -5.411 -9.419 1.00 96.81 413 ARG A CA 1
ATOM 3340 C C . ARG A 1 413 ? -12.183 -5.735 -10.613 1.00 96.81 413 ARG A C 1
ATOM 3342 O O . ARG A 1 413 ? -12.619 -5.541 -11.741 1.00 96.81 413 ARG A O 1
ATOM 3349 N N . ILE A 1 414 ? -10.958 -6.197 -10.395 1.00 98.31 414 ILE A N 1
ATOM 3350 C CA . ILE A 1 414 ? -10.059 -6.582 -11.478 1.00 98.31 414 ILE A CA 1
ATOM 3351 C C . ILE A 1 414 ? -9.307 -7.862 -11.116 1.00 98.31 414 ILE A C 1
ATOM 3353 O O . ILE A 1 414 ? -8.727 -7.981 -10.037 1.00 98.31 414 ILE A O 1
ATOM 3357 N N . THR A 1 415 ? -9.299 -8.814 -12.039 1.00 98.88 415 THR A N 1
ATOM 3358 C CA . THR A 1 415 ? -8.451 -10.007 -12.009 1.00 98.88 415 THR A CA 1
ATOM 3359 C C . THR A 1 415 ? -7.397 -9.864 -13.098 1.00 98.88 415 THR A C 1
ATOM 3361 O O . THR A 1 415 ? -7.720 -9.502 -14.229 1.00 98.88 415 THR A O 1
ATOM 3364 N N . ILE A 1 416 ? -6.140 -10.128 -12.745 1.00 98.88 416 ILE A N 1
ATOM 3365 C CA . ILE A 1 416 ? -4.996 -10.113 -13.659 1.00 98.88 416 ILE A CA 1
ATOM 3366 C C . ILE A 1 416 ? -4.339 -11.492 -13.620 1.00 98.88 416 ILE A C 1
ATOM 3368 O O . ILE A 1 416 ? -3.799 -11.898 -12.593 1.00 98.88 416 ILE A O 1
ATOM 3372 N N . LEU A 1 417 ? -4.443 -12.235 -14.721 1.00 98.94 417 LEU A N 1
ATOM 3373 C CA . LEU A 1 417 ? -3.788 -13.533 -14.880 1.00 98.94 417 LEU A CA 1
ATOM 3374 C C . LEU A 1 417 ? -2.344 -13.363 -15.370 1.00 98.94 417 LEU A C 1
ATOM 3376 O O . LEU A 1 417 ? -1.946 -12.279 -15.804 1.00 98.94 417 LEU A O 1
ATOM 3380 N N . ARG A 1 418 ? -1.550 -14.431 -15.297 1.00 98.94 418 ARG A N 1
ATOM 3381 C CA . ARG A 1 418 ? -0.209 -14.489 -15.887 1.00 98.94 418 ARG A CA 1
ATOM 3382 C C . ARG A 1 418 ? -0.312 -14.818 -17.378 1.00 98.94 418 ARG A C 1
ATOM 3384 O O . ARG A 1 418 ? -0.945 -15.810 -17.721 1.00 98.94 418 ARG A O 1
ATOM 3391 N N . GLY A 1 419 ? 0.336 -14.038 -18.241 1.00 98.75 419 GLY A N 1
ATOM 3392 C CA . GLY A 1 419 ? 0.624 -14.412 -19.625 1.00 98.75 419 GLY A CA 1
ATOM 3393 C C . GLY A 1 419 ? 2.001 -15.057 -19.778 1.00 98.75 419 GLY A C 1
ATOM 3394 O O . GLY A 1 419 ? 2.725 -15.270 -18.801 1.00 98.75 419 GLY A O 1
ATOM 3395 N N . ASN A 1 420 ? 2.400 -15.377 -21.009 1.00 98.44 420 ASN A N 1
ATOM 3396 C CA . ASN A 1 420 ? 3.738 -15.917 -21.265 1.00 98.44 420 ASN A CA 1
ATOM 3397 C C . ASN A 1 420 ? 4.819 -14.820 -21.259 1.00 98.44 420 ASN A C 1
ATOM 3399 O O . ASN A 1 420 ? 5.983 -15.109 -20.958 1.00 98.44 420 ASN A O 1
ATOM 3403 N N . HIS A 1 421 ? 4.443 -13.568 -21.536 1.00 98.31 421 HIS A N 1
ATOM 3404 C CA . HIS A 1 421 ? 5.318 -12.404 -21.409 1.00 98.31 421 HIS A CA 1
ATOM 3405 C C . HIS A 1 421 ? 5.531 -11.962 -19.951 1.00 98.31 421 HIS A C 1
ATOM 3407 O O . HIS A 1 421 ? 6.518 -11.294 -19.667 1.00 98.31 421 HIS A O 1
ATOM 3413 N N . GLU A 1 422 ? 4.736 -12.424 -18.981 1.00 98.75 422 GLU A N 1
ATOM 3414 C CA . GLU A 1 422 ? 5.008 -12.227 -17.546 1.00 98.75 422 GLU A CA 1
ATOM 3415 C C . GLU A 1 422 ? 6.078 -13.211 -17.008 1.00 98.75 422 GLU A C 1
ATOM 3417 O O . GLU A 1 422 ? 5.897 -13.929 -16.017 1.00 98.75 422 GLU A O 1
ATOM 3422 N N . SER A 1 423 ? 7.234 -13.238 -17.679 1.00 97.56 423 SER A N 1
ATOM 3423 C CA . SER A 1 423 ? 8.405 -14.072 -17.378 1.00 97.56 423 SER A CA 1
ATOM 3424 C C . SER A 1 423 ? 9.721 -13.312 -17.615 1.00 97.56 423 SER A C 1
ATOM 3426 O O . SER A 1 423 ? 9.816 -12.415 -18.460 1.00 97.56 423 SER A O 1
ATOM 3428 N N . ARG A 1 424 ? 10.772 -13.642 -16.858 1.00 98.38 424 ARG A N 1
ATOM 3429 C CA . ARG A 1 424 ? 12.093 -12.989 -16.939 1.00 98.38 424 ARG A CA 1
ATOM 3430 C C . ARG A 1 424 ? 12.780 -13.259 -18.270 1.00 98.38 424 ARG A C 1
ATOM 3432 O O . ARG A 1 424 ? 13.399 -12.351 -18.817 1.00 98.38 424 ARG A O 1
ATOM 3439 N N . GLN A 1 425 ? 12.664 -14.478 -18.797 1.00 94.12 425 GLN A N 1
ATOM 3440 C CA . GLN A 1 425 ? 13.323 -14.846 -20.056 1.00 94.12 425 GLN A CA 1
ATOM 3441 C C . GLN A 1 425 ? 12.769 -14.072 -21.259 1.00 94.12 425 GLN A C 1
ATOM 3443 O O . GLN A 1 425 ? 13.530 -13.618 -22.110 1.00 94.12 425 GLN A O 1
ATOM 3448 N N . ILE A 1 426 ? 11.446 -13.906 -21.323 1.00 95.19 426 ILE A N 1
ATOM 3449 C CA . ILE A 1 426 ? 10.773 -13.242 -22.443 1.00 95.19 426 ILE A CA 1
ATOM 3450 C C . ILE A 1 426 ? 10.960 -11.718 -22.340 1.00 95.19 426 ILE A C 1
ATOM 3452 O O . ILE A 1 426 ? 11.421 -11.090 -23.294 1.00 95.19 426 ILE A O 1
ATOM 3456 N N . THR A 1 427 ? 10.774 -11.128 -21.156 1.00 96.75 427 THR A N 1
ATOM 3457 C CA . THR A 1 427 ? 10.948 -9.672 -20.954 1.00 96.75 427 THR A CA 1
ATOM 3458 C C . THR A 1 427 ? 12.367 -9.151 -21.205 1.00 96.75 427 THR A C 1
ATOM 3460 O O . THR A 1 427 ? 12.540 -7.972 -21.521 1.00 96.75 427 THR A O 1
ATOM 3463 N N . GLN A 1 428 ? 13.387 -10.011 -21.103 1.00 92.38 428 GLN A N 1
ATOM 3464 C CA . GLN A 1 428 ? 14.773 -9.702 -21.487 1.00 92.38 428 GLN A CA 1
ATOM 3465 C C . GLN A 1 428 ? 15.004 -9.627 -23.005 1.00 92.38 428 GLN A C 1
ATOM 3467 O O . GLN A 1 428 ? 16.017 -9.078 -23.429 1.00 92.38 428 GLN A O 1
ATOM 3472 N N . VAL A 1 429 ? 14.095 -10.169 -23.822 1.00 89.38 429 VAL A N 1
ATOM 3473 C CA . VAL A 1 429 ? 14.250 -10.278 -25.284 1.00 89.38 429 VAL A CA 1
ATOM 3474 C C . VAL A 1 429 ? 13.268 -9.381 -26.044 1.00 89.38 429 VAL A C 1
ATOM 3476 O O . VAL A 1 429 ? 13.640 -8.822 -27.076 1.00 89.38 429 VAL A O 1
ATOM 3479 N N . TYR A 1 430 ? 12.033 -9.213 -25.555 1.00 87.00 430 TYR A N 1
ATOM 3480 C CA . TYR A 1 430 ? 10.950 -8.574 -26.324 1.00 87.00 430 TYR A CA 1
ATOM 3481 C C . TYR A 1 430 ? 10.598 -7.133 -25.901 1.00 87.00 430 TYR A C 1
ATOM 3483 O O . TYR A 1 430 ? 9.714 -6.517 -26.508 1.00 87.00 430 TYR A O 1
ATOM 3491 N N . GLY A 1 431 ? 11.355 -6.553 -24.960 1.00 89.75 431 GLY A N 1
ATOM 3492 C CA . GLY A 1 431 ? 11.507 -5.101 -24.799 1.00 89.75 431 GLY A CA 1
ATOM 3493 C C . GLY A 1 431 ? 11.307 -4.525 -23.393 1.00 89.75 431 GLY A C 1
ATOM 3494 O O . GLY A 1 431 ? 11.784 -3.421 -23.139 1.00 89.75 431 GLY A O 1
ATOM 3495 N N . PHE A 1 432 ? 10.650 -5.220 -22.464 1.00 98.38 432 PHE A N 1
ATOM 3496 C CA . PHE A 1 432 ? 10.308 -4.673 -21.144 1.00 98.38 432 PHE A CA 1
ATOM 3497 C C . PHE A 1 432 ? 11.536 -4.423 -20.262 1.00 98.38 432 PHE A C 1
ATOM 3499 O O . PHE A 1 432 ? 11.585 -3.411 -19.563 1.00 98.38 432 PHE A O 1
ATOM 3506 N N . TYR A 1 433 ? 12.559 -5.281 -20.331 1.00 98.19 433 TYR A N 1
ATOM 3507 C CA . TYR A 1 433 ? 13.841 -5.052 -19.656 1.00 98.19 433 TYR A CA 1
ATOM 3508 C C . TYR A 1 433 ? 14.499 -3.738 -20.115 1.00 98.19 433 TYR A C 1
ATOM 3510 O O . TYR A 1 433 ? 14.824 -2.882 -19.288 1.00 98.19 433 TYR A O 1
ATOM 3518 N N . ASP A 1 434 ? 14.614 -3.541 -21.432 1.00 93.81 434 ASP A N 1
ATOM 3519 C CA . ASP A 1 434 ? 15.166 -2.320 -22.031 1.00 93.81 434 ASP A CA 1
ATOM 3520 C C . ASP A 1 434 ? 14.280 -1.094 -21.764 1.00 93.81 434 ASP A C 1
ATOM 3522 O O . ASP A 1 434 ? 14.784 0.019 -21.603 1.00 93.81 434 ASP A O 1
ATOM 3526 N N . GLU A 1 435 ? 12.957 -1.268 -21.690 1.00 98.06 435 GLU A N 1
ATOM 3527 C CA . GLU A 1 435 ? 12.028 -0.198 -21.329 1.00 98.06 435 GLU A CA 1
ATOM 3528 C C . GLU A 1 435 ? 12.245 0.267 -19.884 1.00 98.06 435 GLU A C 1
ATOM 3530 O O . GLU A 1 435 ? 12.392 1.469 -19.656 1.00 98.06 435 GLU A O 1
ATOM 3535 N N . CYS A 1 436 ? 12.340 -0.666 -18.933 1.00 98.00 436 CYS A N 1
ATOM 3536 C CA . CYS A 1 436 ? 12.661 -0.386 -17.535 1.00 98.00 436 CYS A CA 1
ATOM 3537 C C . CYS A 1 436 ? 14.027 0.299 -17.398 1.00 98.00 436 CYS A C 1
ATOM 3539 O O . CYS A 1 436 ? 14.115 1.374 -16.802 1.00 98.00 436 CYS A O 1
ATOM 3541 N N . LEU A 1 437 ? 15.077 -0.258 -18.012 1.00 96.38 437 LEU A N 1
ATOM 3542 C CA . LEU A 1 437 ? 16.428 0.305 -17.956 1.00 96.38 437 LEU A CA 1
ATOM 3543 C C . LEU A 1 437 ? 16.479 1.729 -18.537 1.00 96.38 437 LEU A C 1
ATOM 3545 O O . LEU A 1 437 ? 17.103 2.616 -17.958 1.00 96.38 437 LEU A O 1
ATOM 3549 N N . ARG A 1 438 ? 15.760 1.980 -19.639 1.00 97.94 438 ARG A N 1
ATOM 3550 C CA . ARG A 1 438 ? 15.632 3.304 -20.272 1.00 97.94 438 ARG A CA 1
ATOM 3551 C C . ARG A 1 438 ? 14.809 4.304 -19.451 1.00 97.94 438 ARG A C 1
ATOM 3553 O O . ARG A 1 438 ? 15.072 5.500 -19.550 1.00 97.94 438 ARG A O 1
ATOM 3560 N N . LYS A 1 439 ? 13.813 3.845 -18.685 1.00 97.31 439 LYS A N 1
ATOM 3561 C CA . LYS A 1 439 ? 12.904 4.696 -17.889 1.00 97.31 439 LYS A CA 1
ATOM 3562 C C . LYS A 1 439 ? 13.381 4.968 -16.460 1.00 97.31 439 LYS A C 1
ATOM 3564 O O . LYS A 1 439 ? 12.964 5.970 -15.886 1.00 97.31 439 LYS A O 1
ATOM 3569 N N . TYR A 1 440 ? 14.243 4.118 -15.899 1.00 96.75 440 TYR A N 1
ATOM 3570 C CA . TYR A 1 440 ? 14.712 4.216 -14.507 1.00 96.75 440 TYR A CA 1
ATOM 3571 C C . TYR A 1 440 ? 16.241 4.271 -14.354 1.00 96.75 440 TYR A C 1
ATOM 3573 O O . TYR A 1 440 ? 16.741 4.528 -13.263 1.00 96.75 440 TYR A O 1
ATOM 3581 N N . GLY A 1 441 ? 17.007 4.041 -15.425 1.00 96.69 441 GLY A N 1
ATOM 3582 C CA . GLY A 1 441 ? 18.476 4.049 -15.401 1.00 96.69 441 GLY A CA 1
ATOM 3583 C C . GLY A 1 441 ? 19.115 2.819 -14.742 1.00 96.69 441 GLY A C 1
ATOM 3584 O O . GLY A 1 441 ? 20.338 2.704 -14.726 1.00 96.69 441 GLY A O 1
ATOM 3585 N N . ASN A 1 442 ? 18.310 1.890 -14.219 1.00 96.19 442 ASN A N 1
ATOM 3586 C CA . ASN A 1 442 ? 18.745 0.651 -13.578 1.00 96.19 442 ASN A CA 1
ATOM 3587 C C . ASN A 1 442 ? 17.714 -0.483 -13.800 1.00 96.19 442 ASN A C 1
ATOM 3589 O O . ASN A 1 442 ? 16.658 -0.267 -14.396 1.00 96.19 442 ASN A O 1
ATOM 3593 N N . ALA A 1 443 ? 18.022 -1.699 -13.333 1.00 96.00 443 ALA A N 1
ATOM 3594 C CA . ALA A 1 443 ? 17.197 -2.897 -13.535 1.00 96.00 443 ALA A CA 1
ATOM 3595 C C . ALA A 1 443 ? 16.246 -3.247 -12.363 1.00 96.00 443 ALA A C 1
ATOM 3597 O O . ALA A 1 443 ? 15.536 -4.253 -12.436 1.00 96.00 443 ALA A O 1
ATOM 3598 N N . ASN A 1 444 ? 16.199 -2.446 -11.292 1.00 97.94 444 ASN A N 1
ATOM 3599 C CA . ASN A 1 444 ? 15.437 -2.753 -10.076 1.00 97.94 444 ASN A CA 1
ATOM 3600 C C . ASN A 1 444 ? 13.933 -2.843 -10.354 1.00 97.94 444 ASN A C 1
ATOM 3602 O O . ASN A 1 444 ? 13.288 -3.787 -9.910 1.00 97.94 444 ASN A O 1
ATOM 3606 N N . VAL A 1 445 ? 13.382 -1.930 -11.162 1.00 98.44 445 VAL A N 1
ATOM 3607 C CA . VAL A 1 445 ? 11.960 -1.960 -11.557 1.00 98.44 445 VAL A CA 1
ATOM 3608 C C . VAL A 1 445 ? 11.599 -3.227 -12.338 1.00 98.44 445 VAL A C 1
ATOM 3610 O O . VAL A 1 445 ? 10.574 -3.845 -12.051 1.00 98.44 445 VAL A O 1
ATOM 3613 N N . TRP A 1 446 ? 12.454 -3.670 -13.266 1.00 98.81 446 TRP A N 1
ATOM 3614 C CA . TRP A 1 446 ? 12.252 -4.943 -13.968 1.00 98.81 446 TRP A CA 1
ATOM 3615 C C . TRP A 1 446 ? 12.268 -6.127 -12.990 1.00 98.81 446 TRP A C 1
ATOM 3617 O O . TRP A 1 446 ? 11.426 -7.020 -13.095 1.00 98.81 446 TRP A O 1
ATOM 3627 N N . LYS A 1 447 ? 13.159 -6.109 -11.987 1.00 98.56 447 LYS A N 1
ATOM 3628 C CA . LYS A 1 447 ? 13.160 -7.114 -10.917 1.00 98.56 447 LYS A CA 1
ATOM 3629 C C . LYS A 1 447 ? 11.882 -7.060 -10.069 1.00 98.56 447 LYS A C 1
ATOM 3631 O O . LYS A 1 447 ? 11.296 -8.105 -9.819 1.00 98.56 447 LYS A O 1
ATOM 3636 N N . PHE A 1 448 ? 11.415 -5.880 -9.657 1.00 98.81 448 PHE A N 1
ATOM 3637 C CA . PHE A 1 448 ? 10.208 -5.753 -8.830 1.00 98.81 448 PHE A CA 1
ATOM 3638 C C . PHE A 1 448 ? 8.957 -6.287 -9.539 1.00 98.81 448 PHE A C 1
ATOM 3640 O O . PHE A 1 448 ? 8.165 -6.982 -8.902 1.00 98.81 448 PHE A O 1
ATOM 3647 N N . PHE A 1 449 ? 8.816 -6.026 -10.845 1.00 98.88 449 PHE A N 1
ATOM 3648 C CA . PHE A 1 449 ? 7.722 -6.576 -11.645 1.00 98.88 44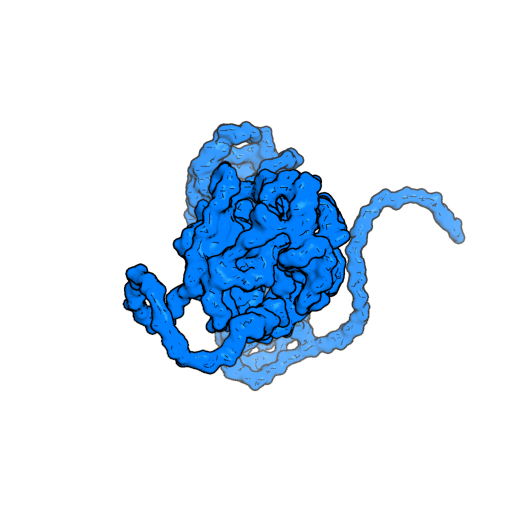9 PHE A CA 1
ATOM 3649 C C . PHE A 1 449 ? 7.883 -8.071 -11.929 1.00 98.88 449 PHE A C 1
ATOM 3651 O O . PHE A 1 449 ? 6.925 -8.814 -11.750 1.00 98.88 449 PHE A O 1
ATOM 3658 N N . THR A 1 450 ? 9.071 -8.561 -12.291 1.00 98.75 450 THR A N 1
ATOM 3659 C CA . THR A 1 450 ? 9.247 -10.006 -12.533 1.00 98.75 450 THR A CA 1
ATOM 3660 C C . THR A 1 450 ? 9.112 -10.852 -11.263 1.00 98.75 450 THR A C 1
ATOM 3662 O O . THR A 1 450 ? 8.528 -11.928 -11.319 1.00 98.75 450 THR A O 1
ATOM 3665 N N . ASP A 1 451 ? 9.526 -10.341 -10.100 1.00 98.62 451 ASP A N 1
ATOM 3666 C CA . ASP A 1 451 ? 9.249 -10.957 -8.792 1.00 98.62 451 ASP A CA 1
ATOM 3667 C C . ASP A 1 451 ? 7.770 -10.844 -8.364 1.00 98.62 451 ASP A C 1
ATOM 3669 O O . ASP A 1 451 ? 7.348 -11.536 -7.439 1.00 98.62 451 ASP A O 1
ATOM 3673 N N . LEU A 1 452 ? 6.979 -9.956 -8.979 1.00 98.88 452 LEU A N 1
ATOM 3674 C CA . LEU A 1 452 ? 5.522 -9.888 -8.808 1.00 98.88 452 LEU A CA 1
ATOM 3675 C C . LEU A 1 452 ? 4.805 -10.865 -9.753 1.00 98.88 452 LEU A C 1
ATOM 3677 O O . LEU A 1 452 ? 3.805 -11.463 -9.364 1.00 98.88 452 LEU A O 1
ATOM 3681 N N . PHE A 1 453 ? 5.316 -11.051 -10.972 1.00 98.88 453 PHE A N 1
ATOM 3682 C CA . PHE A 1 453 ? 4.725 -11.931 -11.983 1.00 98.88 453 PHE A CA 1
ATOM 3683 C C . PHE A 1 453 ? 4.600 -13.384 -11.518 1.00 98.88 453 PHE A C 1
ATOM 3685 O O . PHE A 1 453 ? 3.635 -14.054 -11.877 1.00 98.88 453 PHE A O 1
ATOM 3692 N N . ASP A 1 454 ? 5.509 -13.845 -10.657 1.00 98.75 454 ASP A N 1
ATOM 3693 C CA . ASP A 1 454 ? 5.442 -15.179 -10.048 1.00 98.75 454 ASP A CA 1
ATOM 3694 C C . ASP A 1 454 ? 4.190 -15.394 -9.175 1.00 98.75 454 ASP A C 1
ATOM 3696 O O . ASP A 1 454 ? 3.772 -16.527 -8.961 1.00 98.75 454 ASP A O 1
ATOM 3700 N N . TYR A 1 455 ? 3.543 -14.322 -8.707 1.00 98.81 455 TYR A N 1
ATOM 3701 C CA . TYR A 1 455 ? 2.346 -14.398 -7.866 1.00 98.81 455 TYR A CA 1
ATOM 3702 C C . TYR A 1 455 ? 1.034 -14.380 -8.665 1.00 98.81 455 TYR A C 1
ATOM 3704 O O . TYR A 1 455 ? -0.005 -14.754 -8.114 1.00 98.81 455 TYR A O 1
ATOM 3712 N N . LEU A 1 456 ? 1.055 -13.981 -9.943 1.00 98.81 456 LEU A N 1
ATOM 3713 C CA . LEU A 1 456 ? -0.143 -13.869 -10.786 1.00 98.81 456 LEU A CA 1
ATOM 3714 C C . LEU A 1 456 ? -0.837 -15.237 -10.959 1.00 98.81 456 LEU A C 1
ATOM 3716 O O . LEU A 1 456 ? -0.170 -16.201 -11.344 1.00 98.81 456 LEU A O 1
ATOM 3720 N N . PRO A 1 457 ? -2.155 -15.354 -10.700 1.00 98.88 457 PRO A N 1
ATOM 3721 C CA . PRO A 1 457 ? -2.934 -16.552 -11.005 1.00 98.88 457 PRO A CA 1
ATOM 3722 C C . PRO A 1 457 ? -2.753 -17.040 -12.448 1.00 98.88 457 PRO A C 1
ATOM 3724 O O . PRO A 1 457 ? -2.706 -16.247 -13.386 1.00 98.88 457 PRO A O 1
ATOM 3727 N N . LEU A 1 458 ? -2.681 -18.360 -12.632 1.00 98.94 458 LEU A N 1
ATOM 3728 C CA . LEU A 1 458 ? -2.516 -18.970 -13.959 1.00 98.94 458 LEU A CA 1
ATOM 3729 C C . LEU A 1 458 ? -3.820 -18.945 -14.770 1.00 98.94 458 LEU A C 1
ATOM 3731 O O . LEU A 1 458 ? -3.794 -18.852 -15.994 1.00 98.94 458 LEU A O 1
ATOM 3735 N N . THR A 1 459 ? -4.957 -19.075 -14.085 1.00 98.94 459 THR A N 1
ATOM 3736 C CA . THR A 1 459 ? -6.287 -19.232 -14.681 1.00 98.94 459 THR A CA 1
ATOM 3737 C C . THR A 1 459 ? -7.362 -18.622 -13.777 1.00 98.94 459 THR A C 1
ATOM 3739 O O . THR A 1 459 ? -7.142 -18.419 -12.579 1.00 98.94 459 THR A O 1
ATOM 3742 N N . ALA A 1 460 ? -8.547 -18.371 -14.326 1.00 98.88 460 ALA A N 1
ATOM 3743 C CA . ALA A 1 460 ? -9.743 -17.981 -13.589 1.00 98.88 460 ALA A CA 1
ATOM 3744 C C . ALA A 1 460 ? -10.961 -18.821 -13.996 1.00 98.88 460 ALA A C 1
ATOM 3746 O O . ALA A 1 460 ? -10.983 -19.445 -15.057 1.00 98.88 460 ALA A O 1
ATOM 3747 N N . LEU A 1 461 ? -11.989 -18.815 -13.151 1.00 98.88 461 LEU A N 1
ATOM 3748 C CA . LEU A 1 461 ? -13.262 -19.489 -13.385 1.00 98.88 461 LEU A CA 1
ATOM 3749 C C . LEU A 1 461 ? -14.406 -18.512 -13.096 1.00 98.88 461 LEU A C 1
ATOM 3751 O O . LEU A 1 461 ? -14.591 -18.099 -11.954 1.00 98.88 461 LEU A O 1
ATOM 3755 N N . VAL A 1 462 ? -15.155 -18.118 -14.127 1.00 98.75 462 VAL A N 1
ATOM 3756 C CA . VAL A 1 462 ? -16.294 -17.199 -13.992 1.00 98.75 462 VAL A CA 1
ATOM 3757 C C . VAL A 1 462 ? -17.563 -18.000 -13.702 1.00 98.75 462 VAL A C 1
ATOM 3759 O O . VAL A 1 462 ? -17.983 -18.819 -14.526 1.00 98.75 462 VAL A O 1
ATOM 3762 N N . ASP A 1 463 ? -18.132 -17.792 -12.509 1.00 97.31 463 ASP A N 1
ATOM 3763 C CA . ASP A 1 463 ? -19.340 -18.444 -11.967 1.00 97.31 463 ASP A CA 1
ATOM 3764 C C . ASP A 1 463 ? -19.430 -19.957 -12.252 1.00 97.31 463 ASP A C 1
ATOM 3766 O O . ASP A 1 463 ? -20.475 -20.498 -12.629 1.00 97.31 463 ASP A O 1
ATOM 3770 N N . GLY A 1 464 ? -18.298 -20.652 -12.097 1.00 97.31 464 GLY A N 1
ATOM 3771 C CA . GLY A 1 464 ? -18.187 -22.100 -12.279 1.00 97.31 464 GLY A CA 1
ATOM 3772 C C . GLY A 1 464 ? -18.317 -22.609 -13.722 1.00 97.31 464 GLY A C 1
ATOM 3773 O O . GLY A 1 464 ? -18.246 -23.817 -13.920 1.00 97.31 464 GLY A O 1
ATOM 3774 N N . GLN A 1 465 ? -18.521 -21.738 -14.720 1.00 97.75 465 GLN A N 1
ATOM 3775 C CA . GLN A 1 465 ? -18.960 -22.142 -16.066 1.00 97.75 465 GLN A CA 1
ATOM 3776 C C . GLN A 1 465 ? -18.075 -21.667 -17.221 1.00 97.75 465 GLN A C 1
ATOM 3778 O O . GLN A 1 465 ? -18.113 -22.298 -18.280 1.00 97.75 465 GLN A O 1
ATOM 3783 N N . ILE A 1 466 ? -17.301 -20.590 -17.066 1.00 98.81 466 ILE A N 1
ATOM 3784 C CA . ILE A 1 466 ? -16.386 -20.100 -18.112 1.00 98.81 466 ILE A CA 1
ATOM 3785 C C . ILE A 1 466 ? -14.965 -20.104 -17.555 1.00 98.81 466 ILE A C 1
ATOM 3787 O O . ILE A 1 466 ? -14.671 -19.408 -16.585 1.00 98.81 466 ILE A O 1
ATOM 3791 N N . PHE A 1 467 ? -14.092 -20.908 -18.153 1.00 98.88 467 PHE A N 1
ATOM 3792 C CA . PHE A 1 467 ? -12.703 -21.074 -17.733 1.00 98.88 467 PHE A CA 1
ATOM 3793 C C . PHE A 1 467 ? -11.795 -20.151 -18.551 1.00 98.88 467 PHE A C 1
ATOM 3795 O O . PHE A 1 467 ? -11.785 -20.228 -19.778 1.00 98.88 467 PHE A O 1
ATOM 3802 N N . CYS A 1 468 ? -11.054 -19.272 -17.878 1.00 98.94 468 CYS A N 1
ATOM 3803 C CA . CYS A 1 468 ? -10.236 -18.225 -18.490 1.00 98.94 468 CYS A CA 1
ATOM 3804 C C . CYS A 1 468 ? -8.742 -18.468 -18.239 1.00 98.94 468 CYS A C 1
ATOM 3806 O O . CYS A 1 468 ? -8.346 -18.700 -17.097 1.00 98.94 468 CYS A O 1
ATOM 3808 N N . LEU A 1 469 ? -7.904 -18.374 -19.273 1.00 98.88 469 LEU A N 1
ATOM 3809 C CA . LEU A 1 469 ? -6.443 -18.528 -19.187 1.00 98.88 469 LEU A CA 1
ATOM 3810 C C . LEU A 1 469 ? -5.735 -17.859 -20.372 1.00 98.88 469 LEU A C 1
ATOM 3812 O O . LEU A 1 469 ? -6.370 -17.606 -21.389 1.00 98.88 469 LEU A O 1
ATOM 3816 N N . HIS A 1 470 ? -4.427 -17.607 -20.286 1.00 98.88 470 HIS A N 1
ATOM 3817 C CA . HIS A 1 470 ? -3.687 -17.016 -21.411 1.00 98.88 470 HIS A CA 1
ATOM 3818 C C . HIS A 1 470 ? -3.552 -17.978 -22.598 1.00 98.88 470 HIS A C 1
ATOM 3820 O O . HIS A 1 470 ? -4.092 -17.748 -23.683 1.00 98.88 470 HIS A O 1
ATOM 3826 N N . GLY A 1 471 ? -2.843 -19.083 -22.356 1.00 98.62 471 GLY A N 1
ATOM 3827 C CA . GLY A 1 471 ? -2.494 -20.105 -23.330 1.00 98.62 471 GLY A CA 1
ATOM 3828 C C . GLY A 1 471 ? -3.657 -21.051 -23.586 1.00 98.62 471 GLY A C 1
ATOM 3829 O O . GLY A 1 471 ? -4.602 -20.702 -24.292 1.00 98.62 471 GLY A O 1
ATOM 3830 N N . GLY A 1 472 ? -3.579 -22.276 -23.076 1.00 98.25 472 GLY A N 1
ATOM 3831 C CA . GLY A 1 472 ? -4.516 -23.322 -23.465 1.00 98.25 472 GLY A CA 1
ATOM 3832 C C . GLY A 1 472 ? -4.419 -24.585 -22.625 1.00 98.25 472 GLY A C 1
ATOM 3833 O O . GLY A 1 472 ? -3.795 -24.609 -21.568 1.00 98.25 472 GLY A O 1
ATOM 3834 N N . LEU A 1 473 ? -5.077 -25.644 -23.089 1.00 98.75 473 LEU A N 1
ATOM 3835 C CA . LEU A 1 473 ? -5.142 -26.909 -22.362 1.00 98.75 473 LEU A CA 1
ATOM 3836 C C . LEU A 1 473 ? -3.779 -27.629 -22.378 1.00 98.75 473 LEU A C 1
ATOM 3838 O O . LEU A 1 473 ? -2.984 -27.447 -23.298 1.00 98.75 473 LEU A O 1
ATOM 3842 N N . SER A 1 474 ? -3.527 -28.472 -21.372 1.00 98.69 474 SER A N 1
ATOM 3843 C CA . SER A 1 474 ? -2.298 -29.270 -21.230 1.00 98.69 474 SER A CA 1
ATOM 3844 C C . SER A 1 474 ? -2.611 -30.770 -21.214 1.00 98.69 474 SER A C 1
ATOM 3846 O O . SER A 1 474 ? -3.549 -31.168 -20.519 1.00 98.69 474 SER A O 1
ATOM 3848 N N . PRO A 1 475 ? -1.792 -31.633 -21.848 1.00 98.19 475 PRO A N 1
ATOM 3849 C CA . PRO A 1 475 ? -1.911 -33.088 -21.714 1.00 98.19 475 PRO A CA 1
ATOM 3850 C C . PRO A 1 475 ? -1.564 -33.607 -20.304 1.00 98.19 475 PRO A C 1
ATOM 3852 O O . PRO A 1 475 ? -1.656 -34.807 -20.062 1.00 98.19 475 PRO A O 1
ATOM 3855 N N . SER A 1 476 ? -1.161 -32.727 -19.379 1.00 97.69 476 SER A N 1
ATOM 3856 C CA . SER A 1 476 ? -0.933 -33.033 -17.958 1.00 97.69 476 SER A CA 1
ATOM 3857 C C . SER A 1 476 ? -2.106 -32.616 -17.047 1.00 97.69 476 SER A C 1
ATOM 3859 O O . SER A 1 476 ? -2.017 -32.763 -15.827 1.00 97.69 476 SER A O 1
ATOM 3861 N N . ILE A 1 477 ? -3.181 -32.033 -17.599 1.00 98.38 477 ILE A N 1
ATOM 3862 C CA . ILE A 1 477 ? -4.244 -31.357 -16.838 1.00 98.38 477 ILE A CA 1
ATOM 3863 C C . ILE A 1 477 ? -5.628 -31.798 -17.338 1.00 98.38 477 ILE A C 1
ATOM 3865 O O . ILE A 1 477 ? -6.239 -31.148 -18.183 1.00 98.38 477 ILE A O 1
ATOM 3869 N N . ASP A 1 478 ? -6.154 -32.882 -16.767 1.00 97.62 478 ASP A N 1
ATOM 3870 C CA . ASP A 1 478 ? -7.529 -33.335 -17.025 1.00 97.62 478 ASP A CA 1
ATOM 3871 C C . ASP A 1 478 ? -8.579 -32.520 -16.245 1.00 97.62 478 ASP A C 1
ATOM 3873 O O . ASP A 1 478 ? -9.728 -32.397 -16.676 1.00 97.62 478 ASP A O 1
ATOM 3877 N N . THR A 1 479 ? -8.204 -31.977 -15.078 1.00 98.50 479 THR A N 1
ATOM 3878 C CA . THR A 1 479 ? -9.136 -31.320 -14.148 1.00 98.50 479 THR A CA 1
ATOM 3879 C C . THR A 1 479 ? -8.638 -29.978 -13.620 1.00 98.50 479 THR A C 1
ATOM 3881 O O . THR A 1 479 ? -7.434 -29.747 -13.488 1.00 98.50 479 THR A O 1
ATOM 3884 N N . LEU A 1 480 ? -9.574 -29.108 -13.227 1.00 98.62 480 LEU A N 1
ATOM 3885 C CA . LEU A 1 480 ? -9.274 -27.848 -12.533 1.00 98.62 480 LEU A CA 1
ATOM 3886 C C . LEU A 1 480 ? -8.478 -28.061 -11.232 1.00 98.62 480 LEU A C 1
ATOM 3888 O O . LEU A 1 480 ? -7.657 -27.220 -10.868 1.00 98.62 480 LEU A O 1
ATOM 3892 N N . ASP A 1 481 ? -8.655 -29.193 -10.548 1.00 98.44 481 ASP A N 1
ATOM 3893 C CA . ASP A 1 481 ? -7.910 -29.494 -9.321 1.00 98.44 481 ASP A CA 1
ATOM 3894 C C . ASP A 1 481 ? -6.432 -29.823 -9.589 1.00 98.44 481 ASP A C 1
ATOM 3896 O O . ASP A 1 481 ? -5.586 -29.513 -8.749 1.00 98.44 481 ASP A O 1
ATOM 3900 N N . HIS A 1 482 ? -6.077 -30.332 -10.779 1.00 98.69 482 HIS A N 1
ATOM 3901 C CA . HIS A 1 482 ? -4.668 -30.444 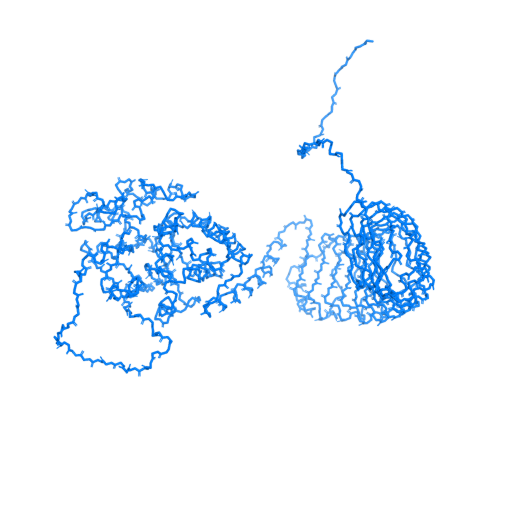-11.183 1.00 98.69 482 HIS A CA 1
ATOM 3902 C C . HIS A 1 482 ? -4.020 -29.052 -11.292 1.00 98.69 482 HIS A C 1
ATOM 3904 O O . HIS A 1 482 ? -2.864 -28.889 -10.911 1.00 98.69 482 HIS A O 1
ATOM 3910 N N . ILE A 1 483 ? -4.767 -28.034 -11.744 1.00 98.75 483 ILE A N 1
ATOM 3911 C CA . ILE A 1 483 ? -4.300 -26.637 -11.815 1.00 98.75 483 ILE A CA 1
ATOM 3912 C C . ILE A 1 483 ? -4.148 -26.049 -10.407 1.00 98.75 483 ILE A C 1
ATOM 3914 O O . ILE A 1 483 ? -3.125 -25.433 -10.100 1.00 98.75 483 ILE A O 1
ATOM 3918 N N . ARG A 1 484 ? -5.136 -26.267 -9.525 1.00 98.38 484 ARG A N 1
ATOM 3919 C CA . ARG A 1 484 ? -5.093 -25.832 -8.114 1.00 98.38 484 ARG A CA 1
ATOM 3920 C C . ARG A 1 484 ? -3.921 -26.451 -7.334 1.00 98.38 484 ARG A C 1
ATOM 3922 O O . ARG A 1 484 ? -3.475 -25.847 -6.366 1.00 98.38 484 ARG A O 1
ATOM 3929 N N . ALA A 1 485 ? -3.408 -27.607 -7.764 1.00 98.31 485 ALA A N 1
ATOM 3930 C CA . ALA A 1 485 ? -2.278 -28.305 -7.145 1.00 98.31 485 ALA A CA 1
ATOM 3931 C C . ALA A 1 485 ? -0.877 -27.877 -7.641 1.00 98.31 485 ALA A C 1
ATOM 3933 O O . ALA A 1 485 ? 0.119 -28.350 -7.091 1.00 98.31 485 ALA A O 1
ATOM 3934 N N . LEU A 1 486 ? -0.765 -27.018 -8.664 1.00 98.44 486 LEU A N 1
ATOM 3935 C CA . LEU A 1 486 ? 0.535 -26.523 -9.144 1.00 98.44 486 LEU A CA 1
ATOM 3936 C C . LEU A 1 486 ? 1.165 -25.533 -8.148 1.00 98.44 486 LEU A C 1
ATOM 3938 O O . LEU A 1 486 ? 0.470 -24.697 -7.573 1.00 98.44 486 LEU A O 1
ATOM 3942 N N . ASP A 1 487 ? 2.491 -25.541 -8.016 1.00 98.25 487 ASP A N 1
ATOM 3943 C CA . ASP A 1 487 ? 3.201 -24.388 -7.454 1.00 98.25 487 ASP A CA 1
ATOM 3944 C C . ASP A 1 487 ? 3.466 -23.376 -8.574 1.00 98.25 487 ASP A C 1
ATOM 3946 O O . ASP A 1 487 ? 4.207 -23.668 -9.517 1.00 98.25 487 ASP A O 1
ATOM 3950 N N . ARG A 1 488 ? 2.836 -22.199 -8.491 1.00 98.62 488 ARG A N 1
ATOM 3951 C CA . ARG A 1 488 ? 3.012 -21.120 -9.473 1.00 98.62 488 ARG A CA 1
ATOM 3952 C C . ARG A 1 488 ? 4.089 -20.102 -9.097 1.00 98.62 488 ARG A C 1
ATOM 3954 O O . ARG A 1 488 ? 4.427 -19.287 -9.951 1.00 98.62 488 ARG A O 1
ATOM 3961 N N . LEU A 1 489 ? 4.609 -20.135 -7.862 1.00 98.25 489 LEU A N 1
ATOM 3962 C CA . LEU A 1 489 ? 5.475 -19.100 -7.272 1.00 98.25 489 LEU A CA 1
ATOM 3963 C C . LEU A 1 489 ? 6.937 -19.217 -7.746 1.00 98.25 489 LEU A C 1
ATOM 3965 O O . LEU A 1 489 ? 7.886 -19.193 -6.963 1.00 98.25 489 LEU A O 1
ATOM 3969 N N . GLN A 1 490 ? 7.105 -19.364 -9.058 1.00 98.00 490 GLN A N 1
ATOM 3970 C CA . GLN A 1 490 ? 8.363 -19.596 -9.757 1.00 98.00 490 GLN A CA 1
ATOM 3971 C C . GLN A 1 490 ? 8.343 -18.943 -11.147 1.00 98.00 490 GLN A C 1
ATOM 3973 O O . GLN A 1 490 ? 7.281 -18.633 -11.692 1.00 98.00 490 GLN A O 1
ATOM 3978 N N . GLU A 1 491 ? 9.522 -18.776 -11.746 1.00 98.38 491 GLU A N 1
ATOM 3979 C CA . GLU A 1 491 ? 9.663 -18.433 -13.167 1.00 98.38 491 GLU A CA 1
ATOM 3980 C C . GLU A 1 491 ? 8.960 -19.489 -14.042 1.00 98.38 491 GLU A C 1
ATOM 3982 O O . GLU A 1 491 ? 9.005 -20.679 -13.730 1.00 98.38 491 GLU A O 1
ATOM 3987 N N . VAL A 1 492 ? 8.331 -19.070 -15.147 1.00 97.81 492 VAL A N 1
ATOM 3988 C CA . VAL A 1 492 ? 7.624 -19.982 -16.066 1.00 97.81 492 VAL A CA 1
ATOM 3989 C C . VAL A 1 492 ? 8.580 -21.071 -16.592 1.00 97.81 492 VAL A C 1
ATOM 3991 O O . VAL A 1 492 ? 9.571 -20.732 -17.245 1.00 97.81 492 VAL A O 1
ATOM 3994 N N . PRO A 1 493 ? 8.308 -22.371 -16.354 1.00 97.12 493 PRO A N 1
ATOM 3995 C CA . PRO A 1 493 ? 9.152 -23.453 -16.859 1.00 97.12 493 PRO A CA 1
ATOM 3996 C C . PRO A 1 493 ? 9.165 -23.541 -18.392 1.00 97.12 493 PRO A C 1
ATOM 3998 O O . PRO A 1 493 ? 8.220 -23.128 -19.061 1.00 97.12 493 PRO A O 1
ATOM 4001 N N . HIS A 1 494 ? 10.208 -24.158 -18.953 1.00 92.19 494 HIS A N 1
ATOM 4002 C CA . HIS A 1 494 ? 10.310 -24.419 -20.398 1.00 92.19 494 HIS A CA 1
ATOM 4003 C C . HIS A 1 494 ? 9.352 -25.515 -20.908 1.00 92.19 494 HIS A C 1
ATOM 4005 O O . HIS A 1 494 ? 9.107 -25.595 -22.108 1.00 92.19 494 HIS A O 1
ATOM 4011 N N . GLU A 1 495 ? 8.843 -26.373 -20.019 1.00 94.25 495 GLU A N 1
ATOM 4012 C CA . GLU A 1 495 ? 7.947 -27.490 -20.339 1.00 94.25 495 GLU A CA 1
ATOM 4013 C C . GLU A 1 495 ? 7.043 -27.838 -19.141 1.00 94.25 495 GLU A C 1
ATOM 4015 O O . GLU A 1 495 ? 7.321 -27.447 -18.004 1.00 94.25 495 GLU A O 1
ATOM 4020 N N . GLY A 1 496 ? 5.967 -28.593 -19.385 1.00 97.44 496 GLY A N 1
ATOM 4021 C CA . GLY A 1 496 ? 5.063 -29.098 -18.347 1.00 97.44 496 GLY A CA 1
ATOM 4022 C C . GLY A 1 496 ? 3.843 -28.203 -18.070 1.00 97.44 496 GLY A C 1
ATOM 4023 O O . GLY A 1 496 ? 3.680 -27.158 -18.697 1.00 97.44 496 GLY A O 1
ATOM 4024 N N . PRO A 1 497 ? 2.972 -28.582 -17.114 1.00 98.19 497 PRO A N 1
ATOM 4025 C CA . PRO A 1 497 ? 1.608 -28.053 -16.991 1.00 98.19 497 PRO A CA 1
ATOM 4026 C C . PRO A 1 497 ? 1.508 -26.523 -16.879 1.00 98.19 497 PRO A C 1
ATOM 4028 O O . PRO A 1 497 ? 0.653 -25.915 -17.516 1.00 98.19 497 PRO A O 1
ATOM 4031 N N . MET A 1 498 ? 2.394 -25.882 -16.110 1.00 98.62 498 MET A N 1
ATOM 4032 C CA . MET A 1 498 ? 2.425 -24.418 -15.974 1.00 98.62 498 MET A CA 1
ATOM 4033 C C . MET A 1 498 ? 2.907 -23.710 -17.251 1.00 98.62 498 MET A C 1
ATOM 4035 O O . MET A 1 498 ? 2.462 -22.604 -17.536 1.00 98.62 498 MET A O 1
ATOM 4039 N N . CYS A 1 499 ? 3.789 -24.342 -18.030 1.00 98.50 499 CYS A N 1
ATOM 4040 C CA . CYS A 1 499 ? 4.201 -23.842 -19.340 1.00 98.50 499 CYS A CA 1
ATOM 4041 C C . CYS A 1 499 ? 3.040 -23.963 -20.338 1.00 98.50 499 CYS A C 1
ATOM 4043 O O . CYS A 1 499 ? 2.655 -22.993 -20.989 1.00 98.50 499 CYS A O 1
ATOM 4045 N N . ASP A 1 500 ? 2.424 -25.143 -20.394 1.00 98.69 500 ASP A N 1
ATOM 4046 C CA . ASP A 1 500 ? 1.337 -25.465 -21.314 1.00 98.69 500 ASP A CA 1
ATOM 4047 C C . ASP A 1 500 ? 0.132 -24.521 -21.150 1.00 98.69 500 ASP A C 1
ATOM 4049 O O . ASP A 1 500 ? -0.397 -24.043 -22.156 1.00 98.69 500 ASP A O 1
ATOM 4053 N N . LEU A 1 501 ? -0.254 -24.188 -19.909 1.00 98.88 501 LEU A N 1
ATOM 4054 C CA . LEU A 1 501 ? -1.332 -23.232 -19.603 1.00 98.88 501 LEU A CA 1
ATOM 4055 C C . LEU A 1 501 ? -1.090 -21.821 -20.167 1.00 98.88 501 LEU A C 1
ATOM 4057 O O . LEU A 1 501 ? -2.048 -21.076 -20.366 1.00 98.88 501 LEU A O 1
ATOM 4061 N N . LEU A 1 502 ? 0.167 -21.457 -20.438 1.00 98.62 502 LEU A N 1
ATOM 4062 C CA . LEU A 1 502 ? 0.573 -20.131 -20.915 1.00 98.62 502 LEU A CA 1
ATOM 4063 C C . LEU A 1 502 ? 0.963 -20.107 -22.402 1.00 98.62 502 LEU A C 1
ATOM 4065 O O . LEU A 1 502 ? 0.928 -19.041 -23.005 1.00 98.62 502 LEU A O 1
ATOM 4069 N N . TRP A 1 503 ? 1.293 -21.259 -22.999 1.00 98.44 503 TRP A N 1
ATOM 4070 C CA . TRP A 1 503 ? 1.839 -21.360 -24.365 1.00 98.44 503 TRP A CA 1
ATOM 4071 C C . TRP A 1 503 ? 1.031 -22.224 -25.351 1.00 98.44 503 TRP A C 1
ATOM 4073 O O . TRP A 1 503 ? 1.344 -22.236 -26.544 1.00 98.44 503 TRP A O 1
ATOM 4083 N N . SER A 1 504 ? 0.040 -22.992 -24.887 1.00 98.69 504 SER A N 1
ATOM 4084 C CA . SER A 1 504 ? -0.706 -23.921 -25.756 1.00 98.69 504 SER A CA 1
ATOM 4085 C C . SER A 1 504 ? -1.804 -23.227 -26.561 1.00 98.69 504 SER A C 1
ATOM 4087 O O . SER A 1 504 ? -2.411 -22.272 -26.088 1.00 98.69 504 SER A O 1
ATOM 4089 N N . ASP A 1 505 ? -2.096 -23.737 -27.758 1.00 98.50 505 ASP A N 1
ATOM 4090 C CA . ASP A 1 505 ? -2.974 -23.113 -28.758 1.00 98.50 505 ASP A CA 1
ATOM 4091 C C . ASP A 1 505 ? -4.053 -24.078 -29.304 1.00 98.50 505 ASP A C 1
ATOM 4093 O O . ASP A 1 505 ? -3.767 -25.265 -29.486 1.00 98.50 505 ASP A O 1
ATOM 4097 N N . PRO A 1 506 ? -5.271 -23.593 -29.622 1.00 98.25 506 PRO A N 1
ATOM 4098 C CA . PRO A 1 506 ? -6.275 -24.378 -30.341 1.00 98.25 506 PRO A CA 1
ATOM 4099 C C . PRO A 1 506 ? -5.847 -24.644 -31.797 1.00 98.25 506 PRO A C 1
ATOM 4101 O O . PRO A 1 506 ? -5.118 -23.845 -32.394 1.00 98.25 506 PRO A O 1
ATOM 4104 N N . ASP A 1 507 ? -6.301 -25.758 -32.376 1.00 96.81 507 ASP A N 1
ATOM 4105 C CA . ASP A 1 507 ? -5.897 -26.232 -33.707 1.00 96.81 507 ASP A CA 1
ATOM 4106 C C . ASP A 1 507 ? -7.031 -27.015 -34.401 1.00 96.81 507 ASP A C 1
ATOM 4108 O O . ASP A 1 507 ? -7.719 -27.823 -33.780 1.00 96.81 507 ASP A O 1
ATOM 4112 N N . ASP A 1 508 ? -7.194 -26.843 -35.717 1.00 94.00 508 ASP A N 1
ATOM 4113 C CA . ASP A 1 508 ? -8.151 -27.618 -36.528 1.00 94.00 508 ASP A CA 1
ATOM 4114 C C . ASP A 1 508 ? -7.826 -29.133 -36.556 1.00 94.00 508 ASP A C 1
ATOM 4116 O O . ASP A 1 508 ? -8.644 -29.960 -36.974 1.00 94.00 508 ASP A O 1
ATOM 4120 N N . ARG A 1 509 ? -6.610 -29.520 -36.149 1.00 94.75 509 ARG A N 1
ATOM 4121 C CA . ARG A 1 509 ? -6.148 -30.909 -36.034 1.00 94.75 509 ARG A CA 1
ATOM 4122 C C . ARG A 1 509 ? -6.584 -31.515 -34.696 1.00 94.75 509 ARG A C 1
ATOM 4124 O O . ARG A 1 509 ? -6.123 -31.099 -33.640 1.00 94.75 509 ARG A O 1
ATOM 4131 N N . GLY A 1 510 ? -7.409 -32.562 -34.763 1.00 95.94 510 GLY A N 1
ATOM 4132 C CA . GLY A 1 510 ? -7.853 -33.323 -33.589 1.00 95.94 510 GLY A CA 1
ATOM 4133 C C . GLY A 1 510 ? -6.715 -33.961 -32.777 1.00 95.94 510 GLY A C 1
ATOM 4134 O O . GLY A 1 510 ? -5.684 -34.358 -33.330 1.00 95.94 510 GLY A O 1
ATOM 4135 N N . GLY A 1 511 ? -6.941 -34.115 -31.473 1.00 97.69 511 GLY A N 1
ATOM 4136 C CA . GLY A 1 511 ? -5.992 -34.645 -30.496 1.00 97.69 511 GLY A CA 1
ATOM 4137 C C . GLY A 1 511 ? -4.975 -33.614 -29.989 1.00 97.69 511 GLY A C 1
ATOM 4138 O O . GLY A 1 511 ? -5.215 -32.409 -30.002 1.00 97.69 511 GLY A O 1
ATOM 4139 N N . TRP A 1 512 ? -3.822 -34.107 -29.526 1.00 98.25 512 TRP A N 1
ATOM 4140 C CA . TRP A 1 512 ? -2.680 -33.290 -29.100 1.00 98.25 512 TRP A CA 1
ATOM 4141 C C . TRP A 1 512 ? -1.592 -33.253 -30.181 1.00 98.25 512 TRP A C 1
ATOM 4143 O O . TRP A 1 512 ? -1.227 -34.290 -30.742 1.00 98.25 512 TRP A O 1
ATOM 4153 N N . GLY A 1 513 ? -1.009 -32.079 -30.420 1.00 96.56 513 GLY A N 1
ATOM 4154 C CA . GLY A 1 513 ? 0.120 -31.872 -31.329 1.00 96.56 513 GLY A CA 1
ATOM 4155 C C . GLY A 1 513 ? 1.223 -31.000 -30.723 1.00 96.56 513 GLY A C 1
ATOM 4156 O O . GLY A 1 513 ? 1.018 -30.297 -29.739 1.00 96.56 513 GLY A O 1
ATOM 4157 N N . ILE A 1 514 ? 2.416 -31.012 -31.321 1.00 93.56 514 ILE A N 1
ATOM 4158 C CA . ILE A 1 514 ? 3.550 -30.184 -30.870 1.00 93.56 514 ILE A CA 1
ATOM 4159 C C . ILE A 1 514 ? 3.327 -28.723 -31.293 1.00 93.56 514 ILE A C 1
ATOM 4161 O O . ILE A 1 514 ? 3.033 -28.463 -32.463 1.00 93.56 514 ILE A O 1
ATOM 4165 N N . SER A 1 515 ? 3.490 -27.775 -30.364 1.00 93.31 515 SER A N 1
ATOM 4166 C CA . SER A 1 515 ? 3.337 -26.339 -30.637 1.00 93.31 515 SER A CA 1
ATOM 4167 C C . SER A 1 515 ? 4.408 -25.798 -31.602 1.00 93.31 515 SER A C 1
ATOM 4169 O O . SER A 1 515 ? 5.603 -26.052 -31.412 1.00 93.31 515 SER A O 1
ATOM 4171 N N . PRO A 1 516 ? 4.037 -24.973 -32.604 1.00 88.38 516 PRO A N 1
ATOM 4172 C CA . PRO A 1 516 ? 4.988 -24.314 -33.504 1.00 88.38 516 PRO A CA 1
ATOM 4173 C C . PRO A 1 516 ? 5.773 -23.165 -32.840 1.00 88.38 516 PRO A C 1
ATOM 4175 O O . PRO A 1 516 ? 6.651 -22.579 -33.488 1.00 88.38 516 PRO A O 1
ATOM 4178 N N . ARG A 1 517 ? 5.467 -22.831 -31.575 1.00 85.56 517 ARG A N 1
ATOM 4179 C CA . ARG A 1 517 ? 6.167 -21.817 -30.767 1.00 85.56 517 ARG A CA 1
ATOM 4180 C C . ARG A 1 517 ? 7.438 -22.357 -30.102 1.00 85.56 517 ARG A C 1
ATOM 4182 O O . ARG A 1 517 ? 8.338 -21.579 -29.816 1.00 85.56 517 ARG A O 1
ATOM 4189 N N . GLY A 1 518 ? 7.536 -23.677 -29.914 1.00 88.44 518 GLY A N 1
ATOM 4190 C CA . GLY A 1 518 ? 8.640 -24.331 -29.194 1.00 88.44 518 GLY A CA 1
ATOM 4191 C C . GLY A 1 518 ? 8.384 -24.556 -27.697 1.00 88.44 518 GLY A C 1
ATOM 4192 O O . GLY A 1 518 ? 9.230 -25.144 -27.035 1.00 88.44 518 GLY A O 1
ATOM 4193 N N . ALA A 1 519 ? 7.219 -24.136 -27.199 1.00 91.62 519 ALA A N 1
ATOM 4194 C CA . ALA A 1 519 ? 6.697 -24.385 -25.857 1.00 91.62 519 ALA A CA 1
ATOM 4195 C C . ALA A 1 519 ? 5.177 -24.630 -25.943 1.00 91.62 519 ALA A C 1
ATOM 4197 O O . ALA A 1 519 ? 4.531 -24.143 -26.879 1.00 91.62 519 ALA A O 1
ATOM 4198 N N . GLY A 1 520 ? 4.617 -25.387 -24.995 1.00 96.38 520 GLY A N 1
ATOM 4199 C CA . GLY A 1 520 ? 3.210 -25.802 -24.993 1.00 96.38 520 GLY A CA 1
ATOM 4200 C C . GLY A 1 520 ? 2.825 -26.788 -26.107 1.00 96.38 520 GLY A C 1
ATOM 4201 O O . GLY A 1 520 ? 3.667 -27.312 -26.847 1.00 96.38 520 GLY A O 1
ATOM 4202 N N . TYR A 1 521 ? 1.520 -27.019 -26.252 1.00 98.00 521 TYR A N 1
ATOM 4203 C CA . TYR A 1 521 ? 0.929 -27.951 -27.219 1.00 98.00 521 TYR A CA 1
ATOM 4204 C C . TYR A 1 521 ? -0.063 -27.263 -28.164 1.00 98.00 521 TYR A C 1
ATOM 4206 O O . TYR A 1 521 ? -0.528 -26.153 -27.930 1.00 98.00 521 TYR A O 1
ATOM 4214 N N . THR A 1 522 ? -0.407 -27.951 -29.248 1.00 98.56 522 THR A N 1
ATOM 4215 C CA . THR A 1 522 ? -1.638 -27.695 -30.009 1.00 98.56 522 THR A CA 1
ATOM 4216 C C . THR A 1 522 ? -2.705 -28.682 -29.544 1.00 98.56 522 THR A C 1
ATOM 4218 O O . THR A 1 522 ? -2.377 -29.846 -29.300 1.00 98.56 522 THR A O 1
ATOM 4221 N N . PHE A 1 523 ? -3.950 -28.234 -29.385 1.00 98.75 523 PHE A N 1
ATOM 4222 C CA . PHE A 1 523 ? -5.063 -29.074 -28.936 1.00 98.75 523 PHE A CA 1
ATOM 4223 C C . PHE A 1 523 ? -6.278 -28.928 -29.852 1.00 98.75 523 PHE A C 1
ATOM 4225 O O . PHE A 1 523 ? -6.659 -27.814 -30.202 1.00 98.75 523 PHE A O 1
ATOM 4232 N N . GLY A 1 524 ? -6.883 -30.053 -30.227 1.00 98.69 524 GLY A N 1
ATOM 4233 C CA . GLY A 1 524 ? -8.054 -30.095 -31.099 1.00 98.69 524 GLY A CA 1
ATOM 4234 C C . GLY A 1 524 ? -9.397 -29.948 -30.381 1.00 98.69 524 GLY A C 1
ATOM 4235 O O . GLY A 1 524 ? -9.491 -29.949 -29.149 1.00 98.69 524 GLY A O 1
ATOM 4236 N N . GLN A 1 525 ? -10.469 -29.880 -31.175 1.00 98.69 525 GLN A N 1
ATOM 4237 C CA . GLN A 1 525 ? -11.851 -29.777 -30.690 1.00 98.69 525 GLN A CA 1
ATOM 4238 C C . GLN A 1 525 ? -12.250 -30.906 -29.727 1.00 98.69 525 GLN A C 1
ATOM 4240 O O . GLN A 1 525 ? -12.882 -30.638 -28.708 1.00 98.69 525 GLN A O 1
ATOM 4245 N N . ASP A 1 526 ? -11.833 -32.142 -30.001 1.00 98.50 526 ASP A N 1
ATOM 4246 C CA . ASP A 1 526 ? -12.087 -33.320 -29.164 1.00 98.50 526 ASP A CA 1
ATOM 4247 C C . ASP A 1 526 ? -11.483 -33.192 -27.755 1.00 98.50 526 ASP A C 1
ATOM 4249 O O . ASP A 1 526 ? -12.082 -33.639 -26.774 1.00 98.50 526 ASP A O 1
ATOM 4253 N N . ILE A 1 527 ? -10.336 -32.518 -27.635 1.00 98.75 527 ILE A N 1
ATOM 4254 C CA . ILE A 1 527 ? -9.706 -32.213 -26.347 1.00 98.75 527 ILE A CA 1
ATOM 4255 C C . ILE A 1 527 ? -10.518 -31.156 -25.590 1.00 98.75 527 ILE A C 1
ATOM 4257 O O . ILE A 1 527 ? -10.773 -31.315 -24.397 1.00 98.75 527 ILE A O 1
ATOM 4261 N N . SER A 1 528 ? -10.971 -30.098 -26.274 1.00 98.75 528 SER A N 1
ATOM 4262 C CA . SER A 1 528 ? -11.786 -29.042 -25.654 1.00 98.75 528 SER A CA 1
ATOM 4263 C C . SER A 1 528 ? -13.156 -29.535 -25.193 1.00 98.75 528 SER A C 1
ATOM 4265 O O . SER A 1 528 ? -13.551 -29.239 -24.069 1.00 98.75 528 SER A O 1
ATOM 4267 N N . GLU A 1 529 ? -13.851 -30.328 -26.012 1.00 98.75 529 GLU A N 1
ATOM 4268 C CA . GLU A 1 529 ? -15.114 -30.978 -25.637 1.00 98.75 529 GLU A CA 1
ATOM 4269 C C . GLU A 1 529 ? -14.929 -31.883 -24.411 1.00 98.75 529 GLU A C 1
ATOM 4271 O O . GLU A 1 529 ? -15.706 -31.809 -23.456 1.00 98.75 529 GLU A O 1
ATOM 4276 N N . THR A 1 530 ? -13.865 -32.696 -24.402 1.00 98.69 530 THR A N 1
ATOM 4277 C CA . THR A 1 530 ? -13.552 -33.607 -23.290 1.00 98.69 530 THR A CA 1
ATOM 4278 C C . THR A 1 530 ? -13.254 -32.845 -21.998 1.00 98.69 530 THR A C 1
ATOM 4280 O O . THR A 1 530 ? -13.797 -33.197 -20.948 1.00 98.69 530 THR A O 1
ATOM 4283 N N . PHE A 1 531 ? -12.434 -31.791 -22.055 1.00 98.81 531 PHE A N 1
ATOM 4284 C CA . PHE A 1 531 ? -12.090 -30.979 -20.886 1.00 98.81 531 PHE A CA 1
ATOM 4285 C C . PHE A 1 531 ? -13.307 -30.220 -20.342 1.00 98.81 531 PHE A C 1
ATOM 4287 O O . PHE A 1 531 ? -13.560 -30.266 -19.134 1.00 98.81 531 PHE A O 1
ATOM 4294 N N . ASN A 1 532 ? -14.098 -29.592 -21.222 1.00 98.81 532 ASN A N 1
ATOM 4295 C CA . ASN A 1 532 ? -15.303 -28.862 -20.833 1.00 98.81 532 ASN A CA 1
ATOM 4296 C C . ASN A 1 532 ? -16.321 -29.786 -20.158 1.00 98.81 532 ASN A C 1
ATOM 4298 O O . ASN A 1 532 ? -16.733 -29.528 -19.027 1.00 98.81 532 ASN A O 1
ATOM 4302 N N . HIS A 1 533 ? -16.662 -30.907 -20.802 1.00 98.56 533 HIS A N 1
ATOM 4303 C CA . HIS A 1 533 ? -17.597 -31.889 -20.253 1.00 98.56 533 HIS A CA 1
ATOM 4304 C C . HIS A 1 533 ? -17.125 -32.455 -18.903 1.00 98.56 533 HIS A C 1
ATOM 4306 O O . HIS A 1 533 ? -17.925 -32.592 -17.979 1.00 98.56 533 HIS A O 1
ATOM 4312 N N . SER A 1 534 ? -15.831 -32.763 -18.766 1.00 97.94 534 SER A N 1
ATOM 4313 C CA . SER A 1 534 ? -15.279 -33.370 -17.543 1.00 97.94 534 SER A CA 1
ATOM 4314 C C . SER A 1 534 ? -15.227 -32.409 -16.352 1.00 97.94 534 SER A C 1
ATOM 4316 O O . SER A 1 534 ? -15.291 -32.861 -15.212 1.00 97.94 534 SER A O 1
ATOM 4318 N N . ASN A 1 535 ? -15.150 -31.097 -16.604 1.00 98.44 535 ASN A N 1
ATOM 4319 C CA . ASN A 1 535 ? -15.084 -30.059 -15.570 1.00 98.44 535 ASN A CA 1
ATOM 4320 C C . ASN A 1 535 ? -16.401 -29.272 -15.397 1.00 98.44 535 ASN A C 1
ATOM 4322 O O . ASN A 1 535 ? -16.458 -28.362 -14.575 1.00 98.44 535 ASN A O 1
ATOM 4326 N N . GLY A 1 536 ? -17.461 -29.617 -16.139 1.00 98.31 536 GLY A N 1
ATOM 4327 C CA . GLY A 1 536 ? -18.764 -28.937 -16.076 1.00 98.31 536 GLY A CA 1
ATOM 4328 C C . GLY A 1 536 ? -18.795 -27.549 -16.730 1.00 98.31 536 GLY A C 1
ATOM 4329 O O . GLY A 1 536 ? -19.685 -26.754 -16.433 1.00 98.31 536 GLY A O 1
ATOM 4330 N N . LEU A 1 537 ? -17.830 -27.251 -17.602 1.00 98.75 537 LEU A N 1
ATOM 4331 C CA . LEU A 1 537 ? -17.652 -25.943 -18.228 1.00 98.75 537 LEU A CA 1
ATOM 4332 C C . LEU A 1 537 ? -18.516 -25.788 -19.484 1.00 98.75 537 LEU A C 1
ATOM 4334 O O . LEU A 1 537 ? -18.790 -26.743 -20.209 1.00 98.75 537 LEU A O 1
ATOM 4338 N N . THR A 1 538 ? -18.879 -24.542 -19.770 1.00 98.12 538 THR A N 1
ATOM 4339 C CA . THR A 1 538 ? -19.592 -24.127 -20.987 1.00 98.12 538 THR A CA 1
ATOM 4340 C C . THR A 1 538 ? -18.662 -23.560 -22.061 1.00 98.12 538 THR A C 1
ATOM 4342 O O . THR A 1 538 ? -19.026 -23.557 -23.235 1.00 98.12 538 THR A O 1
ATOM 4345 N N . LEU A 1 539 ? -17.484 -23.060 -21.664 1.00 98.75 539 LEU A N 1
ATOM 4346 C CA . LEU A 1 539 ? -16.562 -22.319 -22.523 1.00 98.75 539 LEU A CA 1
ATOM 4347 C C . LEU A 1 539 ? -15.148 -22.267 -21.924 1.00 98.75 539 LEU A C 1
ATOM 4349 O O . LEU A 1 539 ? -14.989 -21.988 -20.734 1.00 98.75 539 LEU A O 1
ATOM 4353 N N . VAL A 1 540 ? -14.135 -22.412 -22.781 1.00 98.88 540 VAL A N 1
ATOM 4354 C CA . VAL A 1 540 ? -12.771 -21.917 -22.541 1.00 98.88 540 VAL A CA 1
ATOM 4355 C C . VAL A 1 540 ? -12.606 -20.551 -23.217 1.00 98.88 540 VAL A C 1
ATOM 4357 O O . VAL A 1 540 ? -12.765 -20.432 -24.431 1.00 98.88 540 VAL A O 1
ATOM 4360 N N . SER A 1 541 ? -12.270 -19.518 -22.451 1.00 98.88 541 SER A N 1
ATOM 4361 C CA . SER A 1 541 ? -11.909 -18.187 -22.951 1.00 98.88 541 SER A CA 1
ATOM 4362 C C . SER A 1 541 ? -10.401 -17.998 -22.837 1.00 98.88 541 SER A C 1
ATOM 4364 O O . SER A 1 541 ? -9.840 -18.220 -21.766 1.00 98.88 541 SER A O 1
ATOM 4366 N N . ARG A 1 542 ? -9.731 -17.604 -23.924 1.00 98.81 542 ARG A N 1
ATOM 4367 C CA . ARG A 1 542 ? -8.266 -17.495 -23.948 1.00 98.81 542 ARG A CA 1
ATOM 4368 C C . ARG A 1 542 ? -7.723 -16.360 -24.814 1.00 98.81 542 ARG A C 1
ATOM 4370 O O . ARG A 1 542 ? -8.489 -15.703 -25.515 1.00 98.81 542 ARG A O 1
ATOM 4377 N N . ALA A 1 543 ? -6.415 -16.131 -24.753 1.00 98.69 543 ALA A N 1
ATOM 4378 C CA . ALA A 1 543 ? -5.718 -14.977 -25.329 1.00 98.69 543 ALA A CA 1
ATOM 4379 C C . ALA A 1 543 ? -4.610 -15.423 -26.317 1.00 98.69 543 ALA A C 1
ATOM 4381 O O . ALA A 1 543 ? -4.864 -16.314 -27.130 1.00 98.69 543 ALA A O 1
ATOM 4382 N N . HIS A 1 544 ? -3.403 -14.840 -26.271 1.00 97.94 544 HIS A N 1
ATOM 4383 C CA . HIS A 1 544 ? -2.114 -15.362 -26.782 1.00 97.94 544 HIS A CA 1
ATOM 4384 C C . HIS A 1 544 ? -1.961 -15.547 -28.312 1.00 97.94 544 HIS A C 1
ATOM 4386 O O . HIS A 1 544 ? -0.848 -15.679 -28.842 1.00 97.94 544 HIS A O 1
ATOM 4392 N N . GLN A 1 545 ? -3.055 -15.577 -29.071 1.00 95.62 545 GLN A N 1
ATOM 4393 C CA . GLN A 1 545 ? -3.074 -15.598 -30.532 1.00 95.62 545 GLN A CA 1
ATOM 4394 C C . GLN A 1 545 ? -3.712 -14.323 -31.063 1.00 95.62 545 GLN A C 1
ATOM 4396 O O . GLN A 1 545 ? -4.921 -14.125 -30.948 1.00 95.62 545 GLN A O 1
ATOM 4401 N N . LEU A 1 546 ? -2.912 -13.517 -31.765 1.00 95.94 546 LEU A N 1
ATOM 4402 C CA . LEU A 1 546 ? -3.446 -12.483 -32.645 1.00 95.94 546 LEU A CA 1
ATOM 4403 C C . LEU A 1 546 ? -4.478 -13.079 -33.609 1.00 95.94 546 LEU A C 1
ATOM 4405 O O . LEU A 1 546 ? -4.162 -13.941 -34.432 1.00 95.94 546 LEU A O 1
ATOM 4409 N N . VAL A 1 547 ? -5.691 -12.541 -33.531 1.00 94.56 547 VAL A N 1
ATOM 4410 C CA . VAL A 1 547 ? -6.824 -12.821 -34.414 1.00 94.56 547 VAL A CA 1
ATOM 4411 C C . VAL A 1 547 ? -7.264 -11.510 -35.064 1.00 94.56 547 VAL A C 1
ATOM 4413 O O . VAL A 1 547 ? -7.373 -10.485 -34.395 1.00 94.56 547 VAL A O 1
ATOM 4416 N N . MET A 1 548 ? -7.469 -11.512 -36.386 1.00 96.69 548 MET A N 1
ATOM 4417 C CA . MET A 1 548 ? -7.603 -10.265 -37.164 1.00 96.69 548 MET A CA 1
ATOM 4418 C C . MET A 1 548 ? -8.810 -9.405 -36.765 1.00 96.69 548 MET A C 1
ATOM 4420 O O . MET A 1 548 ? -8.720 -8.182 -36.812 1.00 96.69 548 MET A O 1
ATOM 4424 N N . GLU A 1 549 ? -9.896 -10.035 -36.319 1.00 96.56 549 GLU A N 1
ATOM 4425 C CA . GLU A 1 549 ? -11.141 -9.375 -35.904 1.00 96.56 549 GLU A CA 1
ATOM 4426 C C . GLU A 1 549 ? -11.163 -9.030 -34.397 1.00 96.56 549 GLU A C 1
ATOM 4428 O O . GLU A 1 549 ? -12.200 -8.642 -33.862 1.00 96.56 549 GLU A O 1
ATOM 4433 N N . GLY A 1 550 ? -10.051 -9.214 -33.674 1.00 97.56 550 GLY A N 1
ATOM 4434 C CA . GLY A 1 550 ? -9.957 -9.006 -32.222 1.00 97.56 550 GLY A CA 1
ATOM 4435 C C . GLY A 1 550 ? -10.533 -10.139 -31.364 1.00 97.56 550 GLY A C 1
ATOM 4436 O O . GLY A 1 550 ? -10.121 -10.310 -30.221 1.00 97.56 550 GLY A O 1
ATOM 4437 N N . TYR A 1 551 ? -11.423 -10.971 -31.908 1.00 98.62 551 TYR A N 1
ATOM 4438 C CA . TYR A 1 551 ? -11.818 -12.250 -31.313 1.00 98.62 551 TYR A CA 1
ATOM 4439 C C . TYR A 1 551 ? -12.035 -13.319 -32.394 1.00 98.62 551 TYR A C 1
ATOM 4441 O O . TYR A 1 551 ? -12.252 -12.996 -33.563 1.00 98.62 551 TYR A O 1
ATOM 4449 N N . ASN A 1 552 ? -11.975 -14.598 -32.018 1.00 98.38 552 ASN A N 1
ATOM 4450 C CA . ASN A 1 552 ? -12.317 -15.718 -32.895 1.00 98.38 552 ASN A CA 1
ATOM 4451 C C . ASN A 1 552 ? -12.933 -16.887 -32.116 1.00 98.38 552 ASN A C 1
ATOM 4453 O O . ASN A 1 552 ? -12.449 -17.256 -31.049 1.00 98.38 552 ASN A O 1
ATOM 4457 N N . TRP A 1 553 ? -13.952 -17.516 -32.697 1.00 98.50 553 TRP A N 1
ATOM 4458 C CA . TRP A 1 553 ? -14.575 -18.733 -32.176 1.00 98.50 553 TRP A CA 1
ATOM 4459 C C . TRP A 1 553 ? -13.999 -19.975 -32.863 1.00 98.50 553 TRP A C 1
ATOM 4461 O O . TRP A 1 553 ? -13.886 -20.005 -34.087 1.00 98.50 553 TRP A O 1
ATOM 4471 N N . CYS A 1 554 ? -13.685 -21.017 -32.094 1.00 97.25 554 CYS A N 1
ATOM 4472 C CA . CYS A 1 554 ? -13.214 -22.303 -32.618 1.00 97.25 554 CYS A CA 1
ATOM 4473 C C . CYS A 1 554 ? -13.828 -23.488 -31.846 1.00 97.25 554 CYS A C 1
ATOM 4475 O O . CYS A 1 554 ? -14.600 -23.297 -30.903 1.00 97.25 554 CYS A O 1
ATOM 4477 N N . HIS A 1 555 ? -13.546 -24.713 -32.302 1.00 98.56 555 HIS A N 1
ATOM 4478 C CA . HIS A 1 555 ? -13.955 -25.975 -31.661 1.00 98.56 555 HIS A CA 1
ATOM 4479 C C . HIS A 1 555 ? -15.471 -26.066 -31.367 1.00 98.56 555 HIS A C 1
ATOM 4481 O O . HIS A 1 555 ? -15.882 -26.318 -30.237 1.00 98.56 555 HIS A O 1
ATOM 4487 N N . ASP A 1 556 ? -16.306 -25.759 -32.365 1.00 97.56 556 ASP A N 1
ATOM 4488 C CA . ASP A 1 556 ? -17.773 -25.596 -32.256 1.00 97.56 556 ASP A CA 1
ATOM 4489 C C . ASP A 1 556 ? -18.237 -24.793 -31.020 1.00 97.56 556 ASP A C 1
ATOM 4491 O O . ASP A 1 556 ? -19.180 -25.144 -30.316 1.00 97.56 556 ASP A O 1
ATOM 4495 N N . ARG A 1 557 ? -17.536 -23.683 -30.750 1.00 97.88 557 ARG A N 1
ATOM 4496 C CA . ARG A 1 557 ? -17.738 -22.769 -29.610 1.00 97.88 557 ARG A CA 1
ATOM 4497 C C . ARG A 1 557 ? -17.375 -23.312 -28.226 1.00 97.88 557 ARG A C 1
ATOM 4499 O O . ARG A 1 557 ? -17.659 -22.644 -27.237 1.00 97.88 557 ARG A O 1
ATOM 4506 N N . ASN A 1 558 ? -16.663 -24.432 -28.133 1.00 98.62 558 ASN A N 1
ATOM 4507 C CA . ASN A 1 558 ? -16.020 -24.831 -26.877 1.00 98.62 558 ASN A CA 1
ATOM 4508 C C . ASN A 1 558 ? -14.894 -23.869 -26.459 1.00 98.62 558 ASN A C 1
ATOM 4510 O O . ASN A 1 558 ? -14.539 -23.840 -25.280 1.00 98.62 558 ASN A O 1
ATOM 4514 N N . VAL A 1 559 ? -14.331 -23.107 -27.409 1.00 98.88 559 VAL A N 1
ATOM 4515 C CA . VAL A 1 559 ? -13.198 -22.197 -27.193 1.00 98.88 559 VAL A CA 1
ATOM 4516 C C . VAL A 1 559 ? -13.410 -20.860 -27.916 1.00 98.88 559 VAL A C 1
ATOM 4518 O O . VAL A 1 559 ? -13.798 -20.829 -29.090 1.00 98.88 559 VAL A O 1
ATOM 4521 N N . VAL A 1 560 ? -13.091 -19.754 -27.239 1.00 98.81 560 VAL A N 1
ATOM 4522 C CA . VAL A 1 560 ? -12.959 -18.417 -27.838 1.00 98.81 560 VAL A CA 1
ATOM 4523 C C . VAL A 1 560 ? -11.572 -17.830 -27.568 1.00 98.81 560 VAL A C 1
ATOM 4525 O O . VAL A 1 560 ? -11.085 -17.859 -26.440 1.00 98.81 560 VAL A O 1
ATOM 4528 N N . THR A 1 561 ? -10.949 -17.277 -28.606 1.00 98.88 561 THR A N 1
ATOM 4529 C CA . THR A 1 561 ? -9.736 -16.453 -28.514 1.00 98.88 561 THR A CA 1
ATOM 4530 C C . THR A 1 561 ? -10.142 -14.979 -28.509 1.00 98.88 561 THR A C 1
ATOM 4532 O O . THR A 1 561 ? -10.917 -14.567 -29.372 1.00 98.88 561 THR A O 1
ATOM 4535 N N . ILE A 1 562 ? -9.616 -14.181 -27.580 1.00 98.88 562 ILE A N 1
ATOM 4536 C CA . ILE A 1 562 ? -9.833 -12.732 -27.450 1.00 98.88 562 ILE A CA 1
ATOM 4537 C C . ILE A 1 562 ? -8.463 -12.053 -27.413 1.00 98.88 562 ILE A C 1
ATOM 4539 O O . ILE A 1 562 ? -7.598 -12.462 -26.648 1.00 98.88 562 ILE A O 1
ATOM 4543 N N . PHE A 1 563 ? -8.268 -11.009 -28.211 1.00 98.75 563 PHE A N 1
ATOM 4544 C CA . PHE A 1 563 ? -6.997 -10.304 -28.348 1.00 98.75 563 PHE A CA 1
ATOM 4545 C C . PHE A 1 563 ? -7.244 -8.792 -28.274 1.00 98.75 563 PHE A C 1
ATOM 4547 O O . PHE A 1 563 ? -8.016 -8.245 -29.066 1.00 98.75 563 PHE A O 1
ATOM 4554 N N . SER A 1 564 ? -6.624 -8.106 -27.310 1.00 98.75 564 SER A N 1
ATOM 4555 C CA . SER A 1 564 ? -7.021 -6.741 -26.923 1.00 98.75 564 SER A CA 1
ATOM 4556 C C . SER A 1 564 ? -6.035 -5.633 -27.344 1.00 98.75 564 SER A C 1
ATOM 4558 O O . SER A 1 564 ? -6.273 -4.466 -27.041 1.00 98.75 564 SER A O 1
ATOM 4560 N N . ALA A 1 565 ? -4.986 -5.962 -28.111 1.00 98.06 565 ALA A N 1
ATOM 4561 C CA . ALA A 1 565 ? -4.012 -5.014 -28.665 1.00 98.06 565 ALA A CA 1
ATOM 4562 C C . ALA A 1 565 ? -4.283 -4.718 -30.165 1.00 98.06 565 ALA A C 1
ATOM 4564 O O . ALA A 1 565 ? -3.902 -5.509 -31.037 1.00 98.06 565 ALA A O 1
ATOM 4565 N N . PRO A 1 566 ? -4.944 -3.599 -30.522 1.00 97.50 566 PRO A N 1
ATOM 4566 C CA . PRO A 1 566 ? -5.321 -3.314 -31.905 1.00 97.50 566 PRO A CA 1
ATOM 4567 C C . PRO A 1 566 ? -4.102 -2.866 -32.724 1.00 97.50 566 PRO A C 1
ATOM 4569 O O . PRO A 1 566 ? -3.213 -2.175 -32.225 1.00 97.50 566 PRO A O 1
ATOM 4572 N N . ASN A 1 567 ? -4.053 -3.249 -34.004 1.00 95.12 567 ASN A N 1
ATOM 4573 C CA . ASN A 1 567 ? -2.900 -3.069 -34.894 1.00 95.12 567 ASN A CA 1
ATOM 4574 C C . ASN A 1 567 ? -1.569 -3.459 -34.217 1.00 95.12 567 ASN A C 1
ATOM 4576 O O . ASN A 1 567 ? -0.641 -2.654 -34.127 1.00 95.12 567 ASN A O 1
ATOM 4580 N N . TYR A 1 568 ? -1.488 -4.696 -33.730 1.00 93.56 568 TYR A N 1
ATOM 4581 C CA . TYR A 1 568 ? -0.414 -5.209 -32.881 1.00 93.56 568 TYR A CA 1
ATOM 4582 C C . TYR A 1 568 ? 0.997 -4.917 -33.403 1.00 93.56 568 TYR A C 1
ATOM 4584 O O . TYR A 1 568 ? 1.248 -4.907 -34.617 1.00 93.56 568 TYR A O 1
ATOM 4592 N N . CYS A 1 569 ? 1.934 -4.671 -32.481 1.00 85.12 569 CYS A N 1
ATOM 4593 C CA . CYS A 1 569 ? 3.291 -4.189 -32.770 1.00 85.12 569 CYS A CA 1
ATOM 4594 C C . CYS A 1 569 ? 3.305 -2.898 -33.626 1.00 85.12 569 CYS A C 1
ATOM 4596 O O . CYS A 1 569 ? 4.288 -2.608 -34.317 1.00 85.12 569 CYS A O 1
ATOM 4598 N N . TYR A 1 570 ? 2.195 -2.147 -33.623 1.00 88.38 570 TYR A N 1
ATOM 4599 C CA . TYR A 1 570 ? 1.882 -1.018 -34.508 1.00 88.38 570 TYR A CA 1
ATOM 4600 C C . TYR A 1 570 ? 1.889 -1.347 -36.015 1.00 88.38 570 TYR A C 1
ATOM 4602 O O . TYR A 1 570 ? 2.078 -0.440 -36.834 1.00 88.38 570 TYR A O 1
ATOM 4610 N N . ARG A 1 571 ? 1.733 -2.627 -36.390 1.00 86.12 571 ARG A N 1
ATOM 4611 C CA . ARG A 1 571 ? 1.972 -3.142 -37.757 1.00 86.12 571 ARG A CA 1
ATOM 4612 C C . ARG A 1 571 ? 0.964 -4.167 -38.278 1.00 86.12 571 ARG A C 1
ATOM 4614 O O . ARG A 1 571 ? 0.824 -4.265 -39.494 1.00 86.12 571 ARG A O 1
ATOM 4621 N N . CYS A 1 572 ? 0.340 -4.974 -37.419 1.00 83.06 572 CYS A N 1
ATOM 4622 C CA . CYS A 1 572 ? -0.382 -6.170 -37.874 1.00 83.06 572 CYS A CA 1
ATOM 4623 C C . CYS A 1 572 ? -1.759 -5.888 -38.499 1.00 83.06 572 CYS A C 1
ATOM 4625 O O . CYS A 1 572 ? -2.295 -6.753 -39.183 1.00 83.06 572 CYS A O 1
ATOM 4627 N N . GLY A 1 573 ? -2.329 -4.696 -38.295 1.00 91.12 573 GLY A N 1
ATOM 4628 C CA . GLY A 1 573 ? -3.599 -4.282 -38.905 1.00 91.12 573 GLY A CA 1
ATOM 4629 C C . GLY A 1 573 ? -4.855 -5.000 -38.395 1.00 91.12 573 GLY A C 1
ATOM 4630 O O . GLY A 1 573 ? -5.910 -4.839 -38.997 1.00 91.12 573 GLY A O 1
ATOM 4631 N N . ASN A 1 574 ? -4.759 -5.782 -37.317 1.00 97.50 574 ASN A N 1
ATOM 4632 C CA . ASN A 1 574 ? -5.902 -6.394 -36.637 1.00 97.50 574 ASN A CA 1
ATOM 4633 C C . ASN A 1 574 ? -6.748 -5.355 -35.882 1.00 97.50 574 ASN A C 1
ATOM 4635 O O . ASN A 1 574 ? -6.219 -4.352 -35.397 1.00 97.50 574 ASN A O 1
ATOM 4639 N N . GLN A 1 575 ? -8.033 -5.647 -35.702 1.00 97.56 575 GLN A N 1
ATOM 4640 C CA . GLN A 1 575 ? -8.836 -5.047 -34.636 1.00 97.56 575 GLN A CA 1
ATOM 4641 C C . GLN A 1 575 ? -8.495 -5.697 -33.287 1.00 97.56 575 GLN A C 1
ATOM 4643 O O . GLN A 1 575 ? -7.852 -6.750 -33.230 1.00 97.56 575 GLN A O 1
ATOM 4648 N N . ALA A 1 576 ? -8.929 -5.073 -32.199 1.00 98.62 576 ALA A N 1
ATOM 4649 C CA . ALA A 1 576 ? -8.968 -5.669 -30.869 1.00 98.62 576 ALA A CA 1
ATOM 4650 C C . ALA A 1 576 ? -10.411 -5.955 -30.450 1.00 98.62 576 ALA A C 1
ATOM 4652 O O . ALA A 1 576 ? -11.349 -5.408 -31.031 1.00 98.62 576 ALA A O 1
ATOM 4653 N N . ALA A 1 577 ? -10.598 -6.797 -29.435 1.00 98.75 577 ALA A N 1
ATOM 4654 C CA . ALA A 1 577 ? -11.896 -6.970 -28.796 1.00 98.75 577 ALA A CA 1
ATOM 4655 C C . ALA A 1 577 ? -11.793 -7.189 -27.281 1.00 98.75 577 ALA A C 1
ATOM 4657 O O . ALA A 1 577 ? -10.724 -7.478 -26.736 1.00 98.75 577 ALA A O 1
ATOM 4658 N N . ILE A 1 578 ? -12.946 -7.066 -26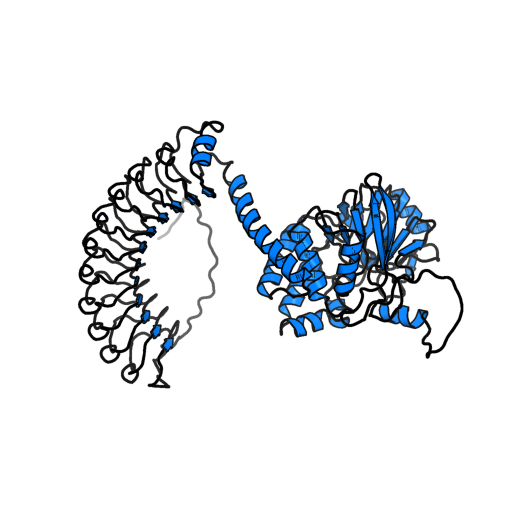.628 1.00 98.81 578 ILE A N 1
ATOM 4659 C CA . ILE A 1 578 ? -13.239 -7.490 -25.253 1.00 98.81 578 ILE A CA 1
ATOM 4660 C C . ILE A 1 578 ? -14.571 -8.251 -25.240 1.00 98.81 578 ILE A C 1
ATOM 4662 O O . ILE A 1 578 ? -15.429 -8.007 -26.094 1.00 98.81 578 ILE A O 1
ATOM 4666 N N . MET A 1 579 ? -14.745 -9.169 -24.287 1.00 98.81 579 MET A N 1
ATOM 4667 C CA . MET A 1 579 ? -15.985 -9.929 -24.086 1.00 98.81 579 MET A CA 1
ATOM 4668 C C . MET A 1 579 ? -16.641 -9.526 -22.766 1.00 98.81 579 MET A C 1
ATOM 4670 O O . MET A 1 579 ? -16.148 -9.861 -21.694 1.00 98.81 579 MET A O 1
ATOM 4674 N N . GLU A 1 580 ? -17.769 -8.834 -22.836 1.00 98.56 580 GLU A N 1
ATOM 4675 C CA . GLU A 1 580 ? -18.615 -8.551 -21.677 1.00 98.56 580 GLU A CA 1
ATOM 4676 C C . GLU A 1 580 ? -19.448 -9.791 -21.333 1.00 98.56 580 GLU A C 1
ATOM 4678 O O . GLU A 1 580 ? -20.058 -10.385 -22.222 1.00 98.56 580 GLU A O 1
ATOM 4683 N N . LEU A 1 581 ? -19.506 -10.158 -20.053 1.00 98.38 581 LEU A N 1
ATOM 4684 C CA . LEU A 1 581 ? -20.433 -11.143 -19.495 1.00 98.38 581 LEU A CA 1
ATOM 4685 C C . LEU A 1 581 ? -21.430 -10.412 -18.587 1.00 98.38 581 LEU A C 1
ATOM 4687 O O . LEU A 1 581 ? -21.013 -9.789 -17.609 1.00 98.38 581 LEU A O 1
ATOM 4691 N N . ASP A 1 582 ? -22.726 -10.479 -18.907 1.00 95.81 582 ASP A N 1
ATOM 4692 C CA . ASP A 1 582 ? -23.790 -9.870 -18.091 1.00 95.81 582 ASP A CA 1
ATOM 4693 C C . ASP A 1 582 ? -24.148 -10.700 -16.838 1.00 95.81 582 ASP A C 1
ATOM 4695 O O . ASP A 1 582 ? -23.604 -11.784 -16.622 1.00 95.81 582 ASP A O 1
ATOM 4699 N N . ASP A 1 583 ? -25.084 -10.201 -16.017 1.00 93.31 583 ASP A N 1
ATOM 4700 C CA . ASP A 1 583 ? -25.575 -10.848 -14.780 1.00 93.31 583 ASP A CA 1
ATOM 4701 C C . ASP A 1 583 ? -26.180 -12.261 -14.988 1.00 93.31 583 ASP A C 1
ATOM 4703 O O . ASP A 1 583 ? -26.583 -12.921 -14.028 1.00 93.31 583 ASP A O 1
ATOM 4707 N N . ALA A 1 584 ? -26.309 -12.718 -16.239 1.00 93.31 584 ALA A N 1
ATOM 4708 C CA . ALA A 1 584 ? -26.806 -14.032 -16.631 1.00 93.31 584 ALA A CA 1
ATOM 4709 C C . ALA A 1 584 ? -25.778 -14.835 -17.462 1.00 93.31 584 ALA A C 1
ATOM 4711 O O . ALA A 1 584 ? -26.162 -15.781 -18.156 1.00 93.31 584 ALA A O 1
ATOM 4712 N N . LEU A 1 585 ? -24.487 -14.469 -17.399 1.00 93.06 585 LEU A N 1
ATOM 4713 C CA . LEU A 1 585 ? -23.363 -15.052 -18.157 1.00 93.06 585 LEU A CA 1
ATOM 4714 C C . LEU A 1 585 ? -23.519 -15.000 -19.685 1.00 93.06 585 LEU A C 1
ATOM 4716 O O . LEU A 1 585 ? -22.839 -15.722 -20.420 1.00 93.06 585 LEU A O 1
ATOM 4720 N N . LYS A 1 586 ? -24.393 -14.137 -20.202 1.00 95.38 586 LYS A N 1
ATOM 4721 C CA . LYS A 1 586 ? -24.541 -13.965 -21.644 1.00 95.38 586 LYS A CA 1
ATOM 4722 C C . LYS A 1 586 ? -23.415 -13.068 -22.154 1.00 95.38 586 LYS A C 1
ATOM 4724 O O . LYS A 1 586 ? -23.274 -11.928 -21.721 1.00 95.38 586 LYS A O 1
ATOM 4729 N N . TYR A 1 587 ? -22.650 -13.587 -23.111 1.00 94.25 587 TYR A N 1
ATOM 4730 C CA . TYR A 1 587 ? -21.524 -12.882 -23.716 1.00 94.25 587 TYR A CA 1
ATOM 4731 C C . TYR A 1 587 ? -21.932 -11.904 -24.832 1.00 94.25 587 TYR A C 1
ATOM 4733 O O . TYR A 1 587 ? -22.728 -12.238 -25.719 1.00 94.25 587 TYR A O 1
ATOM 4741 N N . SER A 1 588 ? -21.311 -10.723 -24.843 1.00 97.12 588 SER A N 1
ATOM 4742 C CA . SER A 1 588 ? -21.244 -9.801 -25.987 1.00 97.12 588 SER A CA 1
ATOM 4743 C C . SER A 1 588 ? -19.802 -9.383 -26.272 1.00 97.12 588 SER A C 1
ATOM 4745 O O . SER A 1 588 ? -19.026 -9.142 -25.355 1.00 97.12 588 SER A O 1
ATOM 4747 N N . PHE A 1 589 ? -19.436 -9.290 -27.553 1.00 98.44 589 PHE A N 1
ATOM 4748 C CA . PHE A 1 589 ? -18.102 -8.855 -27.979 1.00 98.44 589 PHE A CA 1
ATOM 4749 C C . PHE A 1 589 ? -18.147 -7.404 -28.449 1.00 98.44 589 PHE A C 1
ATOM 4751 O O . PHE A 1 589 ? -18.947 -7.064 -29.325 1.00 98.44 589 PHE A O 1
ATOM 4758 N N . LEU A 1 590 ? -17.264 -6.569 -27.903 1.00 98.12 590 LEU A N 1
ATOM 4759 C CA . LEU A 1 590 ? -17.046 -5.198 -28.358 1.00 98.12 590 LEU A CA 1
ATOM 4760 C C . LEU A 1 590 ? -15.701 -5.132 -29.086 1.00 98.12 590 LEU A C 1
ATOM 4762 O O . LEU A 1 590 ? -14.651 -5.289 -28.467 1.00 98.12 590 LEU A O 1
ATOM 4766 N N . GLN A 1 591 ? -15.742 -4.929 -30.404 1.00 98.50 591 GLN A N 1
ATOM 4767 C CA . GLN A 1 591 ? -14.556 -4.765 -31.252 1.00 98.50 591 GLN A CA 1
ATOM 4768 C C . GLN A 1 591 ? -14.131 -3.291 -31.315 1.00 98.50 591 GLN A C 1
ATOM 4770 O O . GLN A 1 591 ? -14.989 -2.403 -31.321 1.00 98.50 591 GLN A O 1
ATOM 4775 N N . PHE A 1 592 ? -12.826 -3.027 -31.402 1.00 97.75 592 PHE A N 1
ATOM 4776 C CA . PHE A 1 592 ? -12.279 -1.674 -31.480 1.00 97.75 592 PHE A CA 1
ATOM 4777 C C . PHE A 1 592 ? -10.999 -1.553 -32.320 1.00 97.75 592 PHE A C 1
ATOM 4779 O O . PHE A 1 592 ? -10.213 -2.491 -32.465 1.00 97.75 592 PHE A O 1
ATOM 4786 N N . ASP A 1 593 ? -10.819 -0.357 -32.879 1.00 97.12 593 ASP A N 1
ATOM 4787 C CA . ASP A 1 593 ? -9.661 0.063 -33.672 1.00 97.12 593 ASP A CA 1
ATOM 4788 C C . ASP A 1 593 ? -8.631 0.805 -32.786 1.00 97.12 593 ASP A C 1
ATOM 4790 O O . ASP A 1 593 ? -8.970 1.213 -31.673 1.00 97.12 593 ASP A O 1
ATOM 4794 N N . PRO A 1 594 ? -7.382 1.027 -33.249 1.00 94.56 594 PRO A N 1
ATOM 4795 C CA . PRO A 1 594 ? -6.364 1.718 -32.457 1.00 94.56 594 PRO A CA 1
ATOM 4796 C C . PRO A 1 594 ? -6.737 3.157 -32.085 1.00 94.56 594 PRO A C 1
ATOM 4798 O O . PRO A 1 594 ? -7.308 3.905 -32.887 1.00 94.56 594 PRO A O 1
ATOM 4801 N N . ALA A 1 595 ? -6.312 3.581 -30.898 1.00 90.12 595 ALA A N 1
ATOM 4802 C CA . ALA A 1 595 ? -6.566 4.904 -30.355 1.00 90.12 595 ALA A CA 1
ATOM 4803 C C . ALA A 1 595 ? -6.011 6.025 -31.266 1.00 90.12 595 ALA A C 1
ATOM 4805 O O . ALA A 1 595 ? -4.885 5.936 -31.783 1.00 90.12 595 ALA A O 1
ATOM 4806 N N . PRO A 1 596 ? -6.753 7.135 -31.459 1.00 82.62 596 PRO A N 1
ATOM 4807 C CA . PRO A 1 596 ? -6.344 8.211 -32.356 1.00 82.62 596 PRO A CA 1
ATOM 4808 C C . PRO A 1 596 ? -5.083 8.924 -31.843 1.00 82.62 596 PRO A C 1
ATOM 4810 O O . PRO A 1 596 ? -5.101 9.647 -30.845 1.00 82.62 596 PRO A O 1
ATOM 4813 N N . ARG A 1 597 ? -3.966 8.753 -32.562 1.00 67.62 597 ARG A N 1
ATOM 4814 C CA . ARG A 1 597 ? -2.660 9.331 -32.200 1.00 67.62 597 ARG A CA 1
ATOM 4815 C C . ARG A 1 597 ? -2.733 10.857 -32.092 1.00 67.62 597 ARG A C 1
ATOM 4817 O O . ARG A 1 597 ? -3.101 11.521 -33.068 1.00 67.62 597 ARG A O 1
ATOM 4824 N N . ARG A 1 598 ? -2.312 11.414 -30.943 1.00 47.31 598 ARG A N 1
ATOM 4825 C CA . ARG A 1 598 ? -2.221 12.870 -30.697 1.00 47.31 598 ARG A CA 1
ATOM 4826 C C . ARG A 1 598 ? -1.486 13.557 -31.859 1.00 47.31 598 ARG A C 1
ATOM 4828 O O . ARG A 1 598 ? -0.352 13.207 -32.165 1.00 47.31 598 ARG A O 1
ATOM 4835 N N . GLY A 1 599 ? -2.145 14.529 -32.494 1.00 44.34 599 GLY A N 1
ATOM 4836 C CA . GLY A 1 599 ? -1.657 15.226 -33.693 1.00 44.34 599 GLY A CA 1
ATOM 4837 C C . GLY A 1 599 ? -2.379 14.848 -34.995 1.00 44.34 599 GLY A C 1
ATOM 4838 O O . GLY A 1 599 ? -2.294 15.596 -35.965 1.00 44.34 599 GLY A O 1
ATOM 4839 N N . SER A 1 600 ? -3.143 13.751 -35.013 1.00 34.12 600 SER A N 1
ATOM 4840 C CA . SER A 1 600 ? -4.018 13.394 -36.140 1.00 34.12 600 SER A CA 1
ATOM 4841 C C . SER A 1 600 ? -5.314 14.205 -36.061 1.00 34.12 600 SER A C 1
ATOM 4843 O O . SER A 1 600 ? -6.047 14.098 -35.080 1.00 34.12 600 SER A O 1
ATOM 4845 N N . SER A 1 601 ? -5.613 15.027 -37.068 1.00 29.72 601 SER A N 1
ATOM 4846 C CA . SER A 1 601 ? -6.874 15.775 -37.122 1.00 29.72 601 SER A CA 1
ATOM 4847 C C . SER A 1 601 ? -8.048 14.851 -37.458 1.00 29.72 601 SER A C 1
ATOM 4849 O O . SER A 1 601 ? -7.948 13.987 -38.327 1.00 29.72 601 SER A O 1
ATOM 4851 N N . CYS A 1 602 ? -9.176 15.034 -36.768 1.00 33.44 602 CYS A N 1
ATOM 4852 C CA . CYS A 1 602 ? -10.343 14.168 -36.912 1.00 33.44 602 CYS A CA 1
ATOM 4853 C C . CYS A 1 602 ? -10.908 14.207 -38.342 1.00 33.44 602 CYS A C 1
ATOM 4855 O O . CYS A 1 602 ? -11.500 15.209 -38.750 1.00 33.44 602 CYS A O 1
ATOM 4857 N N . GLN A 1 603 ? -10.807 13.095 -39.072 1.00 30.50 603 GLN A N 1
ATOM 4858 C CA . GLN A 1 603 ? -11.721 12.797 -40.174 1.00 30.50 603 GLN A CA 1
ATOM 4859 C C . GLN A 1 603 ? -12.857 11.916 -39.643 1.00 30.50 603 GLN A C 1
ATOM 4861 O O . GLN A 1 603 ? -12.648 11.056 -38.792 1.00 30.50 603 GLN A O 1
ATOM 4866 N N . GLY A 1 604 ? -14.085 12.232 -40.057 1.00 29.56 604 GLY A N 1
ATOM 4867 C CA . GLY A 1 604 ? -15.296 11.738 -39.403 1.00 29.56 604 GLY A CA 1
ATOM 4868 C C . GLY A 1 604 ? -15.598 10.261 -39.660 1.00 29.56 604 GLY A C 1
ATOM 4869 O O . GLY A 1 604 ? -15.158 9.686 -40.653 1.00 29.56 604 GLY A O 1
ATOM 4870 N N . VAL A 1 605 ? -16.423 9.685 -38.780 1.00 32.50 605 VAL A N 1
ATOM 4871 C CA . VAL A 1 605 ? -16.945 8.311 -38.868 1.00 32.50 605 VAL A CA 1
ATOM 4872 C C . VAL A 1 605 ? -17.633 8.079 -40.219 1.00 32.50 605 VAL A C 1
ATOM 4874 O O . VAL A 1 605 ? -18.782 8.472 -40.429 1.00 32.50 605 VAL A O 1
ATOM 4877 N N . LEU A 1 606 ? -16.929 7.418 -41.140 1.00 26.77 606 LEU A N 1
ATOM 4878 C CA . LEU A 1 606 ? -17.423 7.081 -42.471 1.00 26.77 606 LEU A CA 1
ATOM 4879 C C . LEU A 1 606 ? -17.954 5.645 -42.505 1.00 26.77 606 LEU A C 1
ATOM 4881 O O . LEU A 1 606 ? -17.250 4.700 -42.846 1.00 26.77 606 LEU A O 1
ATOM 4885 N N . ARG A 1 607 ? -19.253 5.489 -42.224 1.00 32.41 607 ARG A N 1
ATOM 4886 C CA . ARG A 1 607 ? -19.998 4.310 -42.686 1.00 32.41 607 ARG A CA 1
ATOM 4887 C C . ARG A 1 607 ? -20.077 4.335 -44.216 1.00 32.41 607 ARG A C 1
ATOM 4889 O O . ARG A 1 607 ? -20.903 5.072 -44.753 1.00 32.41 607 ARG A O 1
ATOM 4896 N N . MET A 1 608 ? -19.319 3.486 -44.912 1.00 24.80 608 MET A N 1
ATOM 4897 C CA . MET A 1 608 ? -19.757 2.953 -46.209 1.00 24.80 608 MET A CA 1
ATOM 4898 C C . MET A 1 608 ? -19.050 1.651 -46.611 1.00 24.80 608 MET A C 1
ATOM 4900 O O . MET A 1 608 ? -18.130 1.184 -45.950 1.00 24.80 608 MET A O 1
ATOM 4904 N N . THR A 1 609 ? -19.568 1.030 -47.668 1.00 28.23 609 THR A N 1
ATOM 4905 C CA . THR A 1 609 ? -19.363 -0.373 -48.043 1.00 28.23 609 THR A CA 1
ATOM 4906 C C . THR A 1 609 ? -18.311 -0.572 -49.140 1.00 28.23 609 THR A C 1
ATOM 4908 O O . THR A 1 609 ? -18.382 0.082 -50.174 1.00 28.23 609 THR A O 1
ATOM 4911 N N . SER A 1 610 ? -17.429 -1.558 -48.945 1.00 34.56 610 SER A N 1
ATOM 4912 C CA . SER A 1 610 ? -16.803 -2.431 -49.964 1.00 34.56 610 SER A CA 1
ATOM 4913 C C . SER A 1 610 ? -16.455 -1.878 -51.368 1.00 34.56 610 SER A C 1
ATOM 4915 O O . SER A 1 610 ? -17.317 -1.875 -52.247 1.00 34.56 610 SER A O 1
ATOM 4917 N N . SER A 1 611 ? -15.158 -1.655 -51.644 1.00 26.59 611 SER A N 1
ATOM 4918 C CA . SER A 1 611 ? -14.467 -2.139 -52.871 1.00 26.59 611 SER A CA 1
ATOM 4919 C C . SER A 1 611 ? -12.960 -1.798 -52.904 1.00 26.59 611 SER A C 1
ATOM 4921 O O . SER A 1 611 ? -12.589 -0.718 -52.467 1.00 26.59 611 SER A O 1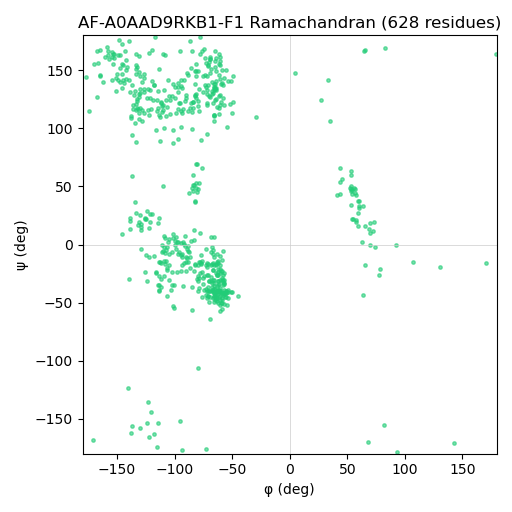
ATOM 4923 N N . TYR A 1 612 ? -12.150 -2.715 -53.466 1.00 27.72 612 TYR A N 1
ATOM 4924 C CA . TYR A 1 612 ? -10.847 -2.597 -54.184 1.00 27.72 612 TYR A CA 1
ATOM 4925 C C . TYR A 1 612 ? -10.133 -1.215 -54.311 1.00 27.72 612 TYR A C 1
ATOM 4927 O O . TYR A 1 612 ? -10.790 -0.208 -54.544 1.00 27.72 612 TYR A O 1
ATOM 4935 N N . SER A 1 613 ? -8.789 -1.094 -54.339 1.00 26.41 613 SER A N 1
ATOM 4936 C CA . SER A 1 613 ? -7.683 -2.084 -54.260 1.00 26.41 613 SER A CA 1
ATOM 4937 C C . SER A 1 613 ? -6.290 -1.430 -54.090 1.00 26.41 613 SER A C 1
ATOM 4939 O O . SER A 1 613 ? -6.091 -0.312 -54.547 1.00 26.41 613 SER A O 1
ATOM 4941 N N . SER A 1 614 ? -5.340 -2.186 -53.515 1.00 29.30 614 SER A N 1
ATOM 4942 C CA . SER A 1 614 ? -3.871 -2.213 -53.760 1.00 29.30 614 SER A CA 1
ATOM 4943 C C . SER A 1 614 ? -3.116 -0.965 -54.274 1.00 29.30 614 SER A C 1
ATOM 4945 O O . SER A 1 614 ? -3.305 -0.550 -55.413 1.00 29.30 614 SER A O 1
ATOM 4947 N N . ASP A 1 615 ? -2.085 -0.533 -53.532 1.00 25.98 615 ASP A N 1
ATOM 4948 C CA . ASP A 1 615 ? -0.691 -0.908 -53.870 1.00 25.98 615 ASP A CA 1
ATOM 4949 C C . ASP A 1 615 ? 0.333 -0.434 -52.817 1.00 25.98 615 ASP A C 1
ATOM 4951 O O . ASP A 1 615 ? 0.573 0.761 -52.660 1.00 25.98 615 ASP A O 1
ATOM 4955 N N . LEU A 1 616 ? 0.983 -1.382 -52.127 1.00 26.34 616 LEU A N 1
ATOM 4956 C CA . LEU A 1 616 ? 2.280 -1.215 -51.452 1.00 26.34 616 LEU A CA 1
ATOM 4957 C C . LEU A 1 616 ? 2.870 -2.601 -51.115 1.00 26.34 616 LEU A C 1
ATOM 4959 O O . LEU A 1 616 ? 2.136 -3.555 -50.872 1.00 26.34 616 LEU A O 1
ATOM 4963 N N . LEU A 1 617 ? 4.200 -2.714 -51.171 1.00 27.45 617 LEU A N 1
ATOM 4964 C CA . LEU A 1 617 ? 4.977 -3.966 -51.199 1.00 27.45 617 LEU A CA 1
ATOM 4965 C C . LEU A 1 617 ? 4.599 -4.994 -50.108 1.00 27.45 617 LEU A C 1
ATOM 4967 O O . LEU A 1 617 ? 4.886 -4.798 -48.929 1.00 27.45 617 LEU A O 1
ATOM 4971 N N . TYR A 1 618 ? 4.042 -6.135 -50.527 1.00 27.44 618 TYR A N 1
ATOM 4972 C CA . TYR A 1 618 ? 3.696 -7.256 -49.647 1.00 27.44 618 TYR A CA 1
ATOM 4973 C C . TYR A 1 618 ? 4.928 -8.016 -49.125 1.00 27.44 618 TYR A C 1
ATOM 4975 O O . TYR A 1 618 ? 5.636 -8.679 -49.885 1.00 27.44 618 TYR A O 1
ATOM 4983 N N . LEU A 1 619 ? 5.065 -8.071 -47.799 1.00 30.06 619 LEU A N 1
ATOM 4984 C CA . LEU A 1 619 ? 5.248 -9.362 -47.127 1.00 30.06 619 LEU A CA 1
ATOM 4985 C C . LEU A 1 619 ? 3.857 -9.990 -46.937 1.00 30.06 619 LEU A C 1
ATOM 4987 O O . LEU A 1 619 ? 2.870 -9.266 -46.804 1.00 30.06 619 LEU A O 1
ATOM 4991 N N . SER A 1 620 ? 3.743 -11.320 -46.947 1.00 29.17 620 SER A N 1
ATOM 4992 C CA . SER A 1 620 ? 2.450 -11.973 -46.703 1.00 29.17 620 SER A CA 1
ATOM 4993 C C . SER A 1 620 ? 2.002 -11.754 -45.247 1.00 29.17 620 SER A C 1
ATOM 4995 O O . SER A 1 620 ? 2.842 -11.868 -44.350 1.00 29.17 620 SER A O 1
ATOM 4997 N N . PRO A 1 621 ? 0.703 -11.504 -44.973 1.00 34.19 621 PRO A N 1
ATOM 4998 C CA . PRO A 1 621 ? 0.211 -11.309 -43.604 1.00 34.19 621 PRO A CA 1
ATOM 4999 C C . PRO A 1 621 ? 0.600 -12.460 -42.668 1.00 34.19 621 PRO A C 1
ATOM 5001 O O . PRO A 1 621 ? 1.085 -12.227 -41.566 1.00 34.19 621 PRO A O 1
ATOM 5004 N N . SER A 1 622 ? 0.520 -13.701 -43.159 1.00 33.72 622 SER A N 1
ATOM 5005 C CA . SER A 1 622 ? 0.945 -14.914 -42.450 1.00 33.72 622 SER A CA 1
ATOM 5006 C C . SER A 1 622 ? 2.394 -14.852 -41.945 1.00 33.72 622 SER A C 1
ATOM 5008 O O . SER A 1 622 ? 2.667 -15.276 -40.828 1.00 33.72 622 SER A O 1
ATOM 5010 N N . ASN A 1 623 ? 3.323 -14.288 -42.727 1.00 30.08 623 ASN A N 1
ATOM 5011 C CA . ASN A 1 623 ? 4.727 -14.174 -42.322 1.00 30.08 623 ASN A CA 1
ATOM 5012 C C . ASN A 1 623 ? 4.946 -13.072 -41.276 1.00 30.08 623 ASN A C 1
ATOM 5014 O O . ASN A 1 623 ? 5.867 -13.186 -40.473 1.00 30.08 623 ASN A O 1
ATOM 5018 N N . VAL A 1 624 ? 4.122 -12.017 -41.273 1.00 36.47 624 VAL A N 1
ATOM 5019 C CA . VAL A 1 624 ? 4.171 -10.966 -40.242 1.00 36.47 624 VAL A CA 1
ATOM 5020 C C . VAL A 1 624 ? 3.628 -11.507 -38.920 1.00 36.47 624 VAL A C 1
ATOM 5022 O O . VAL A 1 624 ? 4.286 -11.369 -37.895 1.00 36.47 624 VAL A O 1
ATOM 5025 N N . ILE A 1 625 ? 2.489 -12.205 -38.956 1.00 41.06 625 ILE A N 1
ATOM 5026 C CA . ILE A 1 625 ? 1.851 -12.802 -37.773 1.00 41.06 625 ILE A CA 1
ATOM 5027 C C . ILE A 1 625 ? 2.803 -13.792 -37.079 1.00 41.06 625 ILE A C 1
ATOM 5029 O O . ILE A 1 625 ? 3.042 -13.667 -35.880 1.00 41.06 625 ILE A O 1
ATOM 5033 N N . ILE A 1 626 ? 3.445 -14.696 -37.831 1.00 41.03 626 ILE A N 1
ATOM 5034 C CA . ILE A 1 626 ? 4.414 -15.673 -37.289 1.00 41.03 626 ILE A CA 1
ATOM 5035 C C . ILE A 1 626 ? 5.660 -15.001 -36.674 1.00 41.03 626 ILE A C 1
ATOM 5037 O O . ILE A 1 626 ? 6.280 -15.580 -35.787 1.00 41.03 626 ILE A O 1
ATOM 5041 N N . LEU A 1 627 ? 6.035 -13.794 -37.116 1.00 39.12 627 LEU A N 1
ATOM 5042 C CA . LEU A 1 627 ? 7.156 -13.021 -36.555 1.00 39.12 627 LEU A CA 1
ATOM 5043 C C . LEU A 1 627 ? 6.771 -12.146 -35.349 1.00 39.12 627 LEU A C 1
ATOM 5045 O O . LEU A 1 627 ? 7.662 -11.609 -34.696 1.00 39.12 627 LEU A O 1
ATOM 5049 N N . CYS A 1 628 ? 5.478 -11.986 -35.060 1.00 37.44 628 CYS A N 1
ATOM 5050 C CA . CYS A 1 628 ? 4.986 -11.269 -33.880 1.00 37.44 628 CYS A CA 1
ATOM 5051 C C . CYS A 1 628 ? 4.427 -12.212 -32.798 1.00 37.44 628 CYS A C 1
ATOM 5053 O O . CYS A 1 628 ? 4.420 -11.841 -31.634 1.00 37.44 628 CYS A O 1
ATOM 5055 N N . GLN A 1 629 ? 4.020 -13.434 -33.161 1.00 40.94 629 GLN A N 1
ATOM 5056 C CA . GLN A 1 629 ? 3.664 -14.531 -32.238 1.00 40.94 629 GLN A CA 1
ATOM 5057 C C . GLN A 1 629 ? 4.883 -15.368 -31.779 1.00 40.94 629 GLN A C 1
ATOM 5059 O O . GLN A 1 629 ? 4.726 -16.366 -31.069 1.00 40.94 629 GLN A O 1
ATOM 5064 N N . ARG A 1 630 ? 6.084 -14.969 -32.213 1.00 34.19 630 ARG A N 1
ATOM 5065 C CA . ARG A 1 630 ? 7.405 -15.477 -31.817 1.00 34.19 630 ARG A CA 1
ATOM 5066 C C . ARG A 1 630 ? 8.277 -14.344 -31.288 1.00 34.19 630 ARG A C 1
ATOM 5068 O O . ARG A 1 630 ? 9.392 -14.672 -30.863 1.00 34.19 630 ARG A O 1
#

InterPro domains:
  IPR001611 Leucine-rich repeat [PS51450] (80-101)
  IPR001611 Leucine-rich repeat [PS51450] (102-123)
  IPR001611 Leucine-rich repeat [PS51450] (124-145)
  IPR001611 Leucine-rich repeat [PS51450] (146-167)
  IPR001611 Leucine-rich repeat [PS51450] (168-189)
  IPR001611 Leucine-rich repeat [PS51450] (190-211)
  IPR001611 Leucine-rich repeat [PS51450] (212-233)
  IPR001611 Leucine-rich repeat [PS51450] (234-255)
  IPR003591 Leucine-rich repeat, typical subtype [SM00369] (78-99)
  IPR003591 Leucine-rich repeat, typical subtype [SM00369] (100-121)
  IPR003591 Leucine-rich repeat, typical subtype [SM00369] (122-143)
  IPR003591 Leucine-rich repeat, typical subtype [SM00369] (144-165)
  IPR003591 Leucine-rich repeat, typical subtype [SM00369] (166-187)
  IPR003591 Leucine-rich repeat, typical subtype [SM00369] (188-209)
  IPR003591 Leucine-rich repeat, typical subtype [SM00369] (210-232)
  IPR003591 Leucine-rich repeat, typical subtype [SM00369] (233-254)
  IPR004843 Calcineurin-like, phosphoesterase domain [PF00149] (354-547)
  IPR006186 Serine/threonine-specific protein phosphatase/bis(5-nucleosyl)-tetraphosphatase [PR00114] (354-381)
  IPR006186 Serine/threonine-specific protein phosphatase/bis(5-nucleosyl)-tetraphosphatase [PR00114] (383-410)
  IPR006186 Serine/threonine-specific protein phosphatase/bis(5-nucleosyl)-tetraphosphatase [PR00114] (416-440)

Secondary structure (DSSP, 8-state):
-----------PPP-PPP-------PPP------TT-SEEE-TTS---S--S-TT-TT--EEE--S----S--S-TT-TT--EEE--SS---S--S-TT-TT--EEE--SS---S--S-TT-TT--EEE--SS---S--S-TT-TT-SEEE--SS---S--S-TT-TT--EEE--SS------S-TT-TT--EEE--SS---S--S-TT-TT--EEE--SS---S--S-TT-TT-SEEE--SS------S-TT-TT--EEE--S-------TTTSSHHHHTT--SEEE---SS-SSGGGTTHHHHHHHHHHHHHHHHHHHHTT-PPPHHHHHHHHHHHHHHHTTS-SEEEE-SSEEEE---TT-HHHHHHHHHHS--TTTS-EEE-S--SSSSS-HHHHHHHHHHHHHHSTTTEEE---SSSSHHHHHHHSHHHHHHHHHSSSHHHHHHHHHHTTS-SEEEETTTEEEESS---TT-SSHHHHHTS--SSPPPSSSHHHHHHH-EE-SSSSEEE-TTSSSEEE-HHHHHHHHHHHT-SEEEE-SS--TEEEEEEGGGTEEEE---TTGGGTS--EEEEEEE-TT--EEEEEEPPP--TT----------------S-PPPHHHHHHHH--